Protein AF-0000000070376324 (afdb_homodimer)

Structure (mmCIF, N/CA/C/O backbone):
data_AF-0000000070376324-model_v1
#
loop_
_entity.id
_entity.type
_entity.pdbx_description
1 polymer 'Frag1/DRAM/Sfk1 family protein'
#
loop_
_atom_site.group_PDB
_atom_site.id
_atom_site.type_symbol
_atom_site.label_atom_id
_atom_site.label_alt_id
_atom_site.label_comp_id
_atom_site.label_asym_id
_atom_site.label_entity_id
_atom_site.label_seq_id
_atom_site.pdbx_PDB_ins_code
_atom_site.Cartn_x
_atom_site.Cartn_y
_atom_site.Cartn_z
_atom_site.occupancy
_atom_site.B_iso_or_equiv
_atom_site.auth_seq_id
_atom_site.auth_comp_id
_atom_site.auth_asym_id
_atom_site.auth_atom_id
_atom_site.pdbx_PDB_model_num
ATOM 1 N N . MET A 1 1 ? 7.973 27.562 15.852 1 68.62 1 MET A N 1
ATOM 2 C CA . MET A 1 1 ? 7.082 28 14.781 1 68.62 1 MET A CA 1
ATOM 3 C C . MET A 1 1 ? 6.895 26.906 13.742 1 68.62 1 MET A C 1
ATOM 5 O O . MET A 1 1 ? 7.852 26.203 13.383 1 68.62 1 MET A O 1
ATOM 9 N N . LYS A 1 2 ? 5.684 26.547 13.352 1 78.12 2 LYS A N 1
ATOM 10 C CA . LYS A 1 2 ? 5.371 25.484 12.406 1 78.12 2 LYS A CA 1
ATOM 11 C C . LYS A 1 2 ? 5.266 26.016 10.984 1 78.12 2 LYS A C 1
ATOM 13 O O . LYS A 1 2 ? 4.617 27.031 10.75 1 78.12 2 LYS A O 1
ATOM 18 N N . ARG A 1 3 ? 6.113 25.422 10.141 1 81.25 3 ARG A N 1
ATOM 19 C CA . ARG A 1 3 ? 6.059 25.75 8.719 1 81.25 3 ARG A CA 1
ATOM 20 C C . ARG A 1 3 ? 5.375 24.641 7.926 1 81.25 3 ARG A C 1
ATOM 22 O O . ARG A 1 3 ? 5.652 23.453 8.141 1 81.25 3 ARG A O 1
ATOM 29 N N . GLN A 1 4 ? 4.418 25.016 7.09 1 80.5 4 GLN A N 1
ATOM 30 C CA . GLN A 1 4 ? 3.711 24.078 6.23 1 80.5 4 GLN A CA 1
ATOM 31 C C . GLN A 1 4 ? 4.562 23.688 5.023 1 80.5 4 GLN A C 1
ATOM 33 O O . GLN A 1 4 ? 5.098 24.547 4.328 1 80.5 4 GLN A O 1
ATOM 38 N N . LEU A 1 5 ? 4.723 22.453 4.785 1 78.94 5 LEU A N 1
ATOM 39 C CA . LEU A 1 5 ? 5.547 21.938 3.699 1 78.94 5 LEU A CA 1
ATOM 40 C C . LEU A 1 5 ? 4.691 21.594 2.484 1 78.94 5 LEU A C 1
ATOM 42 O O . LEU A 1 5 ? 5.148 21.719 1.345 1 78.94 5 LEU A O 1
ATOM 46 N N . GLY A 1 6 ? 3.496 21.109 2.727 1 78.75 6 GLY A N 1
ATOM 47 C CA . GLY A 1 6 ? 2.605 20.688 1.653 1 78.75 6 GLY A CA 1
ATOM 48 C C . GLY A 1 6 ? 1.201 20.375 2.133 1 78.75 6 GLY A C 1
ATOM 49 O O . GLY A 1 6 ? 0.961 20.266 3.336 1 78.75 6 GLY A O 1
ATOM 50 N N . THR A 1 7 ? 0.333 20.438 1.173 1 83.5 7 THR A N 1
ATOM 51 C CA . THR A 1 7 ? -1.054 20.094 1.458 1 83.5 7 THR A CA 1
ATOM 52 C C . THR A 1 7 ? -1.537 18.984 0.525 1 83.5 7 THR A C 1
ATOM 54 O O . THR A 1 7 ? -1.051 18.859 -0.601 1 83.5 7 THR A O 1
ATOM 57 N N . PHE A 1 8 ? -2.303 18.156 1.108 1 86.69 8 PHE A N 1
ATOM 58 C CA . PHE A 1 8 ? -2.902 17.078 0.338 1 86.69 8 PHE A CA 1
ATOM 59 C C . PHE A 1 8 ? -4.395 16.953 0.637 1 86.69 8 PHE A C 1
ATOM 61 O O . PHE A 1 8 ? -4.793 16.828 1.797 1 86.69 8 PHE A O 1
ATOM 68 N N . PRO A 1 9 ? -5.199 17.047 -0.473 1 93.06 9 PRO A N 1
ATOM 69 C CA . PRO A 1 9 ? -6.633 16.875 -0.243 1 93.06 9 PRO A CA 1
ATOM 70 C C . PRO A 1 9 ? -7.02 15.43 0.033 1 93.06 9 PRO A C 1
ATOM 72 O O . PRO A 1 9 ? -6.801 14.555 -0.811 1 93.06 9 PRO A O 1
ATOM 75 N N . PHE A 1 10 ? -7.746 15.156 1.026 1 94.81 10 PHE A N 1
ATOM 76 C CA . PHE A 1 10 ? -7.98 13.789 1.472 1 94.81 10 PHE A CA 1
ATOM 77 C C . PHE A 1 10 ? -9.109 13.148 0.67 1 94.81 10 PHE A C 1
ATOM 79 O O . PHE A 1 10 ? -9.273 11.922 0.696 1 94.81 10 PHE A O 1
ATOM 86 N N . TRP A 1 11 ? -9.938 13.953 0.003 1 96.56 11 TRP A N 1
ATOM 87 C CA . TRP A 1 11 ? -11.023 13.375 -0.784 1 96.56 11 TRP A CA 1
ATOM 88 C C . TRP A 1 11 ? -10.469 12.516 -1.92 1 96.56 11 TRP A C 1
ATOM 90 O O . TRP A 1 11 ? -11.172 11.664 -2.461 1 96.56 11 TRP A O 1
ATOM 100 N N . VAL A 1 12 ? -9.258 12.672 -2.264 1 96.88 12 VAL A N 1
ATOM 101 C CA . VAL A 1 12 ? -8.633 11.961 -3.371 1 96.88 12 VAL A CA 1
ATOM 102 C C . VAL A 1 12 ? -8.438 10.492 -2.992 1 96.88 12 VAL A C 1
ATOM 104 O O . VAL A 1 12 ? -8.508 9.609 -3.85 1 96.88 12 VAL A O 1
ATOM 107 N N . LEU A 1 13 ? -8.227 10.195 -1.747 1 96.69 13 LEU A N 1
ATOM 108 C CA . LEU A 1 13 ? -7.867 8.852 -1.3 1 96.69 13 LEU A CA 1
ATOM 109 C C . LEU A 1 13 ? -9.016 7.875 -1.532 1 96.69 13 LEU A C 1
ATOM 111 O O . LEU A 1 13 ? -8.82 6.824 -2.148 1 96.69 13 LEU A O 1
ATOM 115 N N . PRO A 1 14 ? -10.258 8.219 -1.121 1 98.62 14 PRO A N 1
ATOM 116 C CA . PRO A 1 14 ? -11.344 7.285 -1.42 1 98.62 14 PRO A CA 1
ATOM 117 C C . PRO A 1 14 ? -11.586 7.121 -2.918 1 98.62 14 PRO A C 1
ATOM 119 O O . PRO A 1 14 ? -11.977 6.039 -3.369 1 98.62 14 PRO A O 1
ATOM 122 N N . VAL A 1 15 ? -11.359 8.125 -3.65 1 98.62 15 VAL A N 1
ATOM 123 C CA . VAL A 1 15 ? -11.531 8.039 -5.098 1 98.62 15 VAL A CA 1
ATOM 124 C C . VAL A 1 15 ? -10.5 7.09 -5.691 1 98.62 15 VAL A C 1
ATOM 126 O O . VAL A 1 15 ? -10.844 6.211 -6.484 1 98.62 15 VAL A O 1
ATOM 129 N N . ILE A 1 16 ? -9.281 7.25 -5.273 1 97.94 16 ILE A N 1
ATOM 130 C CA . ILE A 1 16 ? -8.234 6.375 -5.781 1 97.94 16 ILE A CA 1
ATOM 131 C C . ILE A 1 16 ? -8.492 4.941 -5.32 1 97.94 16 ILE A C 1
ATOM 133 O O . ILE A 1 16 ? -8.328 3.996 -6.094 1 97.94 16 ILE A O 1
ATOM 137 N N . ALA A 1 17 ? -8.867 4.801 -4.098 1 98.56 17 ALA A N 1
ATOM 138 C CA . ALA A 1 17 ? -9.172 3.471 -3.578 1 98.56 17 ALA A CA 1
ATOM 139 C C . ALA A 1 17 ? -10.25 2.785 -4.418 1 98.56 17 ALA A C 1
ATOM 141 O O . ALA A 1 17 ? -10.109 1.614 -4.781 1 98.56 17 ALA A O 1
ATOM 142 N N . MET A 1 18 ? -11.273 3.506 -4.711 1 98.81 18 MET A N 1
ATOM 143 C CA . MET A 1 18 ? -12.375 2.975 -5.508 1 98.81 18 MET A CA 1
ATOM 144 C C . MET A 1 18 ? -11.914 2.639 -6.922 1 98.81 18 MET A C 1
ATOM 146 O O . MET A 1 18 ? -12.172 1.542 -7.418 1 98.81 18 MET A O 1
ATOM 150 N N . LEU A 1 19 ? -11.188 3.496 -7.508 1 98.62 19 LEU A N 1
ATOM 151 C CA . LEU A 1 19 ? -10.805 3.336 -8.906 1 98.62 19 LEU A CA 1
ATOM 152 C C . LEU A 1 19 ? -9.789 2.209 -9.07 1 98.62 19 LEU A C 1
ATOM 154 O O . LEU A 1 19 ? -9.898 1.395 -9.984 1 98.62 19 LEU A O 1
ATOM 158 N N . VAL A 1 20 ? -8.812 2.186 -8.203 1 98.25 20 VAL A N 1
ATOM 159 C CA . VAL A 1 20 ? -7.781 1.164 -8.344 1 98.25 20 VAL A CA 1
ATOM 160 C C . VAL A 1 20 ? -8.375 -0.213 -8.055 1 98.25 20 VAL A C 1
ATOM 162 O O . VAL A 1 20 ? -8.031 -1.194 -8.719 1 98.25 20 VAL A O 1
ATOM 165 N N . SER A 1 21 ? -9.25 -0.31 -7.066 1 98.62 21 SER A N 1
ATOM 166 C CA . SER A 1 21 ? -9.891 -1.587 -6.766 1 98.62 21 SER A CA 1
ATOM 167 C C . SER A 1 21 ? -10.781 -2.043 -7.918 1 98.62 21 SER A C 1
ATOM 169 O O . SER A 1 21 ? -10.688 -3.189 -8.367 1 98.62 21 SER A O 1
ATOM 171 N N . ALA A 1 22 ? -11.594 -1.141 -8.422 1 98.75 22 ALA A N 1
ATOM 172 C CA . ALA A 1 22 ? -12.477 -1.476 -9.547 1 98.75 22 ALA A CA 1
ATOM 173 C C . ALA A 1 22 ? -11.664 -1.842 -10.781 1 98.75 22 ALA A C 1
ATOM 175 O O . ALA A 1 22 ? -11.977 -2.814 -11.477 1 98.75 22 ALA A O 1
ATOM 176 N N . PHE A 1 23 ? -10.695 -1.087 -11.055 1 98.69 23 PHE A N 1
ATOM 177 C CA . PHE A 1 23 ? -9.859 -1.352 -12.219 1 98.69 23 PHE A CA 1
ATOM 178 C C . PHE A 1 23 ? -9.195 -2.719 -12.109 1 98.69 23 PHE A C 1
ATOM 180 O O . PHE A 1 23 ? -9.203 -3.498 -13.062 1 98.69 23 PHE A O 1
ATOM 187 N N . GLY A 1 24 ? -8.547 -3.004 -10.93 1 98.44 24 GLY A N 1
ATOM 188 C CA . GLY A 1 24 ? -7.91 -4.297 -10.75 1 98.44 24 GLY A CA 1
ATOM 189 C C . GLY A 1 24 ? -8.852 -5.465 -10.969 1 98.44 24 GLY A C 1
ATOM 190 O O . GLY A 1 24 ? -8.5 -6.434 -11.648 1 98.44 24 GLY A O 1
ATOM 191 N N . ILE A 1 25 ? -10.031 -5.371 -10.492 1 98.69 25 ILE A N 1
ATOM 192 C CA . ILE A 1 25 ? -11.008 -6.453 -10.539 1 98.69 25 ILE A CA 1
ATOM 193 C C . ILE A 1 25 ? -11.547 -6.59 -11.961 1 98.69 25 ILE A C 1
ATOM 195 O O . ILE A 1 25 ? -11.547 -7.688 -12.531 1 98.69 25 ILE A O 1
ATOM 199 N N . LEU A 1 26 ? -11.922 -5.504 -12.555 1 98.69 26 LEU A N 1
ATOM 200 C CA . LEU A 1 26 ? -12.586 -5.547 -13.852 1 98.69 26 LEU A CA 1
ATOM 201 C C . LEU A 1 26 ? -11.578 -5.816 -14.969 1 98.69 26 LEU A C 1
ATOM 203 O O . LEU A 1 26 ? -11.898 -6.492 -15.945 1 98.69 26 LEU A O 1
ATOM 207 N N . ALA A 1 27 ? -10.406 -5.289 -14.867 1 98.75 27 ALA A N 1
ATOM 208 C CA . ALA A 1 27 ? -9.375 -5.574 -15.867 1 98.75 27 ALA A CA 1
ATOM 209 C C . ALA A 1 27 ? -8.984 -7.047 -15.844 1 98.75 27 ALA A C 1
ATOM 211 O O . ALA A 1 27 ? -8.844 -7.676 -16.891 1 98.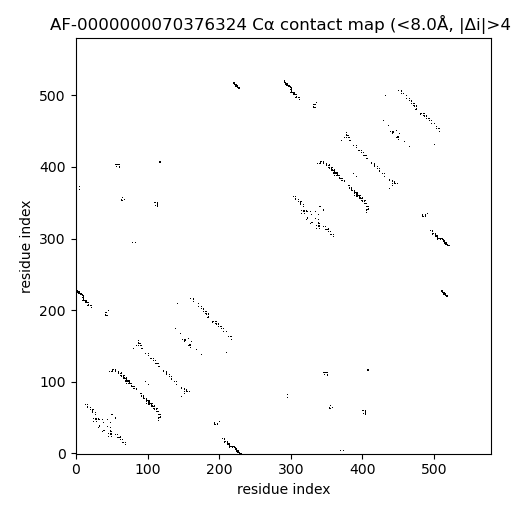75 27 ALA A O 1
ATOM 212 N N . SER A 1 28 ? -8.797 -7.598 -14.656 1 98.12 28 SER A N 1
ATOM 213 C CA . SER A 1 28 ? -8.484 -9.016 -14.531 1 98.12 28 SER A CA 1
ATOM 214 C C . SER A 1 28 ? -9.594 -9.883 -15.102 1 98.12 28 SER A C 1
ATOM 216 O O . SER A 1 28 ? -9.328 -10.852 -15.828 1 98.12 28 SER A O 1
ATOM 218 N N . TYR A 1 29 ? -10.797 -9.508 -14.812 1 98.5 29 TYR A N 1
ATOM 219 C CA . TYR A 1 29 ? -11.961 -10.211 -15.344 1 98.5 29 TYR A CA 1
ATOM 220 C C . TYR A 1 29 ? -11.953 -10.195 -16.875 1 98.5 29 TYR A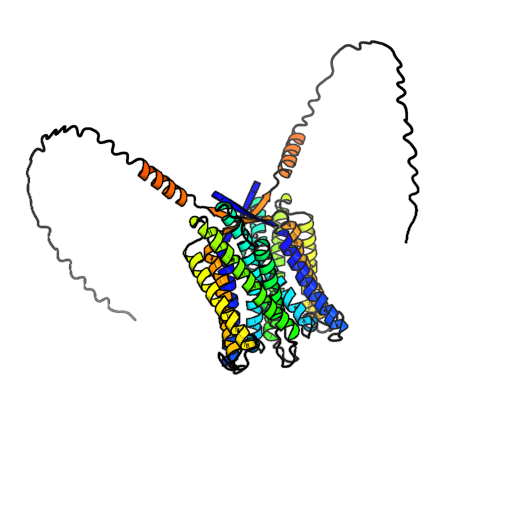 C 1
ATOM 222 O O . TYR A 1 29 ? -12.156 -11.227 -17.516 1 98.5 29 TYR A O 1
ATOM 230 N N . THR A 1 30 ? -11.727 -9.008 -17.422 1 98.75 30 THR A N 1
ATOM 231 C CA . THR A 1 30 ? -11.742 -8.836 -18.859 1 98.75 30 THR A CA 1
ATOM 232 C C . THR A 1 30 ? -10.664 -9.688 -19.531 1 98.75 30 THR A C 1
ATOM 234 O O . THR A 1 30 ? -10.922 -10.359 -20.531 1 98.75 30 THR A O 1
ATOM 237 N N . ILE A 1 31 ? -9.531 -9.711 -18.984 1 98.44 31 ILE A N 1
ATOM 238 C CA . ILE A 1 31 ? -8.43 -10.5 -19.516 1 98.44 31 ILE A CA 1
ATOM 239 C C . ILE A 1 31 ? -8.758 -11.992 -19.406 1 98.44 31 ILE A C 1
ATOM 241 O O . ILE A 1 31 ? -8.578 -12.742 -20.359 1 98.44 31 ILE A O 1
ATOM 245 N N . ALA A 1 32 ? -9.273 -12.414 -18.266 1 97.81 32 ALA A N 1
ATOM 246 C CA . ALA A 1 32 ? -9.594 -13.82 -18.031 1 97.81 32 ALA A CA 1
ATOM 247 C C . ALA A 1 32 ? -10.641 -14.32 -19.016 1 97.81 32 ALA A C 1
ATOM 249 O O . ALA A 1 32 ? -10.516 -15.422 -19.562 1 97.81 32 ALA A O 1
ATOM 250 N N . VAL A 1 33 ? -11.641 -13.562 -19.281 1 98.56 33 VAL A N 1
ATOM 251 C CA . VAL A 1 33 ? -12.703 -13.945 -20.203 1 98.56 33 VAL A CA 1
ATOM 252 C C . VAL A 1 33 ? -12.164 -13.977 -21.641 1 98.56 33 VAL A C 1
ATOM 254 O O . VAL A 1 33 ? -12.414 -14.93 -22.375 1 98.56 33 VAL A O 1
ATOM 257 N N . LYS A 1 34 ? -11.43 -12.969 -22 1 98.56 34 LYS A N 1
ATOM 258 C CA . LYS A 1 34 ? -10.891 -12.883 -23.359 1 98.56 34 LYS A CA 1
ATOM 259 C C . LYS A 1 34 ? -9.938 -14.039 -23.641 1 98.56 34 LYS A C 1
ATOM 261 O O . LYS A 1 34 ? -9.875 -14.531 -24.766 1 98.56 34 LYS A O 1
ATOM 266 N N . LEU A 1 35 ? -9.234 -14.477 -22.656 1 97.75 35 LEU A N 1
ATOM 267 C CA . LEU A 1 35 ? -8.266 -15.555 -22.844 1 97.75 35 LEU A CA 1
ATOM 268 C C . LEU A 1 35 ? -8.914 -16.922 -22.625 1 97.75 35 LEU A C 1
ATOM 270 O O . LEU A 1 35 ? -8.25 -17.953 -22.719 1 97.75 35 LEU A O 1
ATOM 274 N N . GLY A 1 36 ? -10.219 -16.922 -22.266 1 98.06 36 GLY A N 1
ATOM 275 C CA . GLY A 1 36 ? -10.969 -18.156 -22.094 1 98.06 36 GLY A CA 1
ATOM 276 C C . GLY A 1 36 ? -10.656 -18.875 -20.797 1 98.06 36 GLY A C 1
ATOM 277 O O . GLY A 1 36 ? -10.875 -20.094 -20.688 1 98.06 36 GLY A O 1
ATOM 278 N N . HIS A 1 37 ? -10.055 -18.156 -19.844 1 96.12 37 HIS A N 1
ATOM 279 C CA . HIS A 1 37 ? -9.719 -18.781 -18.562 1 96.12 37 HIS A CA 1
ATOM 280 C C . HIS A 1 37 ? -10.969 -19.062 -17.734 1 96.12 37 HIS A C 1
ATOM 282 O O . HIS A 1 37 ? -10.984 -19.969 -16.922 1 96.12 37 HIS A O 1
ATOM 288 N N . VAL A 1 38 ? -11.984 -18.234 -17.938 1 96.94 38 VAL A N 1
ATOM 289 C CA . VAL A 1 38 ? -13.227 -18.406 -17.172 1 96.94 38 VAL A CA 1
ATOM 290 C C . VAL A 1 38 ? -14.422 -18.109 -18.078 1 96.94 38 VAL A C 1
ATOM 292 O O . VAL A 1 38 ? -14.273 -17.453 -19.125 1 96.94 38 VAL A O 1
ATOM 295 N N . ASN A 1 39 ? -15.578 -18.656 -17.609 1 97.56 39 ASN A N 1
ATOM 296 C CA . ASN A 1 39 ? -16.828 -18.266 -18.234 1 97.56 39 ASN A CA 1
ATOM 297 C C . ASN A 1 39 ? -17.281 -16.875 -17.781 1 97.56 39 ASN A C 1
ATOM 299 O O . ASN A 1 39 ? -17.016 -16.484 -16.641 1 97.56 39 ASN A O 1
ATOM 303 N N . PRO A 1 40 ? -17.922 -16.156 -18.625 1 97.81 40 PRO A N 1
ATOM 304 C CA . PRO A 1 40 ? -18.312 -14.789 -18.281 1 97.81 40 PRO A CA 1
ATOM 305 C C . PRO A 1 40 ? -19.344 -14.75 -17.141 1 97.81 40 PRO A C 1
ATOM 307 O O . PRO A 1 40 ? -19.953 -15.766 -16.828 1 97.81 40 PRO A O 1
ATOM 310 N N . PHE A 1 41 ? -19.484 -13.547 -16.531 1 96.38 41 PHE A N 1
ATOM 311 C CA . PHE A 1 41 ? -20.5 -13.266 -15.531 1 96.38 41 PHE A CA 1
ATOM 312 C C . PHE A 1 41 ? -21.859 -13.789 -15.969 1 96.38 41 PHE A C 1
ATOM 314 O O . PHE A 1 41 ? -22.25 -13.625 -17.125 1 96.38 41 PHE A O 1
ATOM 321 N N . PRO A 1 42 ? -22.484 -14.547 -15 1 96.62 42 PRO A N 1
ATOM 322 C CA . PRO A 1 42 ? -22.281 -14.766 -13.562 1 96.62 42 PRO A CA 1
ATOM 323 C C . PRO A 1 42 ? -21.719 -16.141 -13.25 1 96.62 42 PRO A C 1
ATOM 325 O O . PRO A 1 42 ? -21.844 -16.625 -12.133 1 96.62 42 PRO A O 1
ATOM 328 N N . ASN A 1 43 ? -21.016 -16.703 -14.211 1 97.19 43 ASN A N 1
ATOM 329 C CA . ASN A 1 43 ? -20.594 -18.078 -14.078 1 97.19 43 ASN A CA 1
ATOM 330 C C . ASN A 1 43 ? -19.188 -18.172 -13.492 1 97.19 43 ASN A C 1
ATOM 332 O O . ASN A 1 43 ? -18.562 -19.25 -13.5 1 97.19 43 ASN A O 1
ATOM 336 N N . THR A 1 44 ? -18.625 -17.109 -13.086 1 97 44 THR A N 1
ATOM 337 C CA . THR A 1 44 ? -17.328 -17.094 -12.422 1 97 44 THR A CA 1
ATOM 338 C C . THR A 1 44 ? -17.344 -16.109 -11.242 1 97 44 THR A C 1
ATOM 340 O O . THR A 1 44 ? -17.984 -15.062 -11.305 1 97 44 THR A O 1
ATOM 343 N N . ASP A 1 45 ? -16.656 -16.516 -10.195 1 96 45 ASP A N 1
ATOM 344 C CA . ASP A 1 45 ? -16.453 -15.57 -9.094 1 96 45 ASP A CA 1
ATOM 345 C C . ASP A 1 45 ? -15.211 -14.711 -9.328 1 96 45 ASP A C 1
ATOM 347 O O . ASP A 1 45 ? -14.492 -14.898 -10.312 1 96 45 ASP A O 1
ATOM 351 N N . ILE A 1 46 ? -14.977 -13.797 -8.477 1 97.31 46 ILE A N 1
ATOM 352 C CA . ILE A 1 46 ? -13.922 -12.797 -8.633 1 97.31 46 ILE A CA 1
ATOM 353 C C . ILE A 1 46 ? -12.555 -13.477 -8.539 1 97.31 46 ILE A C 1
ATOM 355 O O . ILE A 1 46 ? -11.648 -13.164 -9.32 1 97.31 46 ILE A O 1
ATOM 359 N N . THR A 1 47 ? -12.422 -14.422 -7.641 1 95.56 47 THR A N 1
ATOM 360 C CA . THR A 1 47 ? -11.125 -15.055 -7.406 1 95.56 47 THR A CA 1
ATOM 361 C C . THR A 1 47 ? -10.688 -15.859 -8.625 1 95.56 47 THR A C 1
ATOM 363 O O . THR A 1 47 ? -9.555 -15.734 -9.086 1 95.56 47 THR A O 1
ATOM 366 N N . HIS A 1 48 ? -11.578 -16.688 -9.195 1 95.38 48 HIS A N 1
ATOM 367 C CA . HIS A 1 48 ? -11.219 -17.5 -10.352 1 95.38 48 HIS A CA 1
ATOM 368 C C . HIS A 1 48 ? -10.906 -16.625 -11.562 1 95.38 48 HIS A C 1
ATOM 370 O O . HIS A 1 48 ? -10.086 -17 -12.398 1 95.38 48 HIS A O 1
ATOM 376 N N . ALA A 1 49 ? -11.461 -15.422 -11.578 1 96.75 49 ALA A N 1
ATOM 377 C CA . ALA A 1 49 ? -11.188 -14.5 -12.672 1 96.75 49 ALA A CA 1
ATOM 378 C C . ALA A 1 49 ? -9.836 -13.812 -12.484 1 96.75 49 ALA A C 1
ATOM 380 O O . ALA A 1 49 ? -9.422 -13 -13.32 1 96.75 49 ALA A O 1
ATOM 381 N N . ALA A 1 50 ? -9.117 -14.164 -11.375 1 95.81 50 ALA A N 1
ATOM 382 C CA . ALA A 1 50 ? -7.875 -13.453 -11.07 1 95.81 50 ALA A CA 1
ATOM 383 C C . ALA A 1 50 ? -6.73 -14.43 -10.828 1 95.81 50 ALA A C 1
ATOM 385 O O . ALA A 1 50 ? -5.617 -14.016 -10.484 1 95.81 50 ALA A O 1
ATOM 386 N N . ILE A 1 51 ? -6.855 -15.695 -11 1 93.44 51 ILE A N 1
ATOM 387 C CA . ILE A 1 51 ? -5.895 -16.641 -10.445 1 93.44 51 ILE A CA 1
ATOM 388 C C . ILE A 1 51 ? -4.859 -17 -11.508 1 93.44 51 ILE A C 1
ATOM 390 O O . ILE A 1 51 ? -3.752 -17.438 -11.18 1 93.44 51 ILE A O 1
ATOM 394 N N . LYS A 1 52 ? -5.145 -16.781 -12.781 1 92.62 52 LYS A N 1
ATOM 395 C CA . LYS A 1 52 ? -4.227 -17.234 -13.828 1 92.62 52 LYS A CA 1
ATOM 396 C C . LYS A 1 52 ? -3.391 -16.062 -14.352 1 92.62 52 LYS A C 1
ATOM 398 O O . LYS A 1 52 ? -3.723 -14.906 -14.125 1 92.62 52 LYS A O 1
ATOM 403 N N . TYR A 1 53 ? -2.291 -16.469 -15.023 1 91.5 53 TYR A N 1
ATOM 404 C CA . TYR A 1 53 ? -1.492 -15.5 -15.766 1 91.5 53 TYR A CA 1
ATOM 405 C C . TYR A 1 53 ? -2.195 -15.078 -17.047 1 91.5 53 TYR A C 1
ATOM 407 O O . TYR A 1 53 ? -2.77 -15.914 -17.75 1 91.5 53 TYR A O 1
ATOM 415 N N . PRO A 1 54 ? -2.215 -13.742 -17.344 1 93.38 54 PRO A N 1
ATOM 416 C CA . PRO A 1 54 ? -1.483 -12.641 -16.734 1 93.38 54 PRO A CA 1
ATOM 417 C C . PRO A 1 54 ? -2.355 -11.812 -15.781 1 93.38 54 PRO A C 1
ATOM 419 O O . PRO A 1 54 ? -1.867 -10.875 -15.148 1 93.38 54 PRO A O 1
ATOM 422 N N . GLU A 1 55 ? -3.619 -12.227 -15.656 1 95.88 55 GLU A N 1
ATOM 423 C CA . GLU A 1 55 ? -4.562 -11.367 -14.945 1 95.88 55 GLU A CA 1
ATOM 424 C C . GLU A 1 55 ? -4.215 -11.273 -13.461 1 95.88 55 GLU A C 1
ATOM 426 O O . GLU A 1 55 ? -4.508 -10.266 -12.812 1 95.88 55 GLU A O 1
ATOM 431 N N . TYR A 1 56 ? -3.523 -12.258 -12.898 1 94.81 56 TYR A N 1
ATOM 432 C CA . TYR A 1 56 ? -3.26 -12.188 -11.461 1 94.81 56 TYR A CA 1
ATOM 433 C C . TYR A 1 56 ? -2.289 -11.062 -11.141 1 94.81 56 TYR A C 1
ATOM 435 O O . TYR A 1 56 ? -2.27 -10.555 -10.016 1 94.81 56 TYR A O 1
ATOM 443 N N . ILE A 1 57 ? -1.43 -10.672 -12.07 1 95.44 57 ILE A N 1
ATOM 444 C CA . ILE A 1 57 ? -0.49 -9.578 -11.836 1 95.44 57 ILE A CA 1
ATOM 445 C C . ILE A 1 57 ? -1.257 -8.273 -11.625 1 95.44 57 ILE A C 1
ATOM 447 O O . ILE A 1 57 ? -0.98 -7.535 -10.68 1 95.44 57 ILE A O 1
ATOM 451 N N . ILE A 1 58 ? -2.186 -8.078 -12.508 1 96.44 58 ILE A N 1
ATOM 452 C CA . ILE A 1 58 ? -3 -6.871 -12.445 1 96.44 58 ILE A CA 1
ATOM 453 C C . ILE A 1 58 ? -3.852 -6.891 -11.172 1 96.44 58 ILE A C 1
ATOM 455 O O . ILE A 1 58 ? -3.908 -5.902 -10.445 1 96.44 58 ILE A O 1
ATOM 459 N N . PHE A 1 59 ? -4.465 -7.973 -10.961 1 97.75 59 PHE A N 1
ATOM 460 C CA . PHE A 1 59 ? -5.332 -8.109 -9.797 1 97.75 59 PHE A CA 1
ATOM 461 C C . PHE A 1 59 ? -4.562 -7.84 -8.508 1 97.75 59 PHE A C 1
ATOM 463 O O . PHE A 1 59 ? -4.969 -7.004 -7.699 1 97.75 59 PHE A O 1
ATOM 470 N N . ARG A 1 60 ? -3.426 -8.414 -8.289 1 96.88 60 ARG A N 1
ATOM 471 C CA . ARG A 1 60 ? -2.629 -8.281 -7.07 1 96.88 60 ARG A CA 1
ATOM 472 C C . ARG A 1 60 ? -2.098 -6.859 -6.918 1 96.88 60 ARG A C 1
ATOM 474 O O . ARG A 1 60 ? -2.205 -6.266 -5.844 1 96.88 60 ARG A O 1
ATOM 481 N N . ALA A 1 61 ? -1.567 -6.348 -7.98 1 96.38 61 ALA A N 1
ATOM 482 C CA . ALA A 1 61 ? -0.962 -5.02 -7.926 1 96.38 61 ALA A CA 1
ATOM 483 C C . ALA A 1 61 ? -1.989 -3.965 -7.527 1 96.38 61 ALA A C 1
ATOM 485 O O . ALA A 1 61 ? -1.736 -3.152 -6.633 1 96.38 61 ALA A O 1
ATOM 486 N N . PHE A 1 62 ? -3.119 -4.031 -8.07 1 97.75 62 PHE A N 1
ATOM 487 C CA . PHE A 1 62 ? -4.098 -2.969 -7.879 1 97.75 62 PHE A CA 1
ATOM 488 C C . PHE A 1 62 ? -4.898 -3.195 -6.602 1 97.75 62 PHE A C 1
ATOM 490 O O . PHE A 1 62 ? -5.18 -2.25 -5.863 1 97.75 62 PHE A O 1
ATOM 497 N N . LEU A 1 63 ? -5.234 -4.43 -6.312 1 98.19 63 LEU A N 1
ATOM 498 C CA . LEU A 1 63 ? -6.062 -4.672 -5.137 1 98.19 63 LEU A CA 1
ATOM 499 C C . LEU A 1 63 ? -5.25 -4.492 -3.857 1 98.19 63 LEU A C 1
ATOM 501 O O . LEU A 1 63 ? -5.793 -4.098 -2.822 1 98.19 63 LEU A O 1
ATOM 505 N N . MET A 1 64 ? -3.979 -4.746 -3.914 1 96.94 64 MET A N 1
ATOM 506 C CA . MET A 1 64 ? -3.145 -4.504 -2.74 1 96.94 64 MET A CA 1
ATOM 507 C C . MET A 1 64 ? -3.062 -3.012 -2.432 1 96.94 64 MET A C 1
ATOM 509 O O . MET A 1 64 ? -3.176 -2.607 -1.272 1 96.94 64 MET A O 1
ATOM 513 N N . VAL A 1 65 ? -2.896 -2.262 -3.469 1 95.94 65 VAL A N 1
ATOM 514 C CA . VAL A 1 65 ? -2.926 -0.814 -3.293 1 95.94 65 VAL A CA 1
ATOM 515 C C . VAL A 1 65 ? -4.285 -0.388 -2.748 1 95.94 65 VAL A C 1
ATOM 517 O O . VAL A 1 65 ? -4.363 0.412 -1.812 1 95.94 65 VAL A O 1
ATOM 520 N N . GLY A 1 66 ? -5.297 -0.936 -3.299 1 97.94 66 GLY A N 1
ATOM 521 C CA . GLY A 1 66 ? -6.637 -0.646 -2.809 1 97.94 66 GLY A CA 1
ATOM 522 C C . GLY A 1 66 ? -6.824 -0.992 -1.345 1 97.94 66 GLY A C 1
ATOM 523 O O . GLY A 1 66 ? -7.43 -0.226 -0.592 1 97.94 66 GLY A O 1
ATOM 524 N N . ALA A 1 67 ? -6.305 -2.121 -0.946 1 98.06 67 ALA A N 1
ATOM 525 C CA . ALA A 1 67 ? -6.426 -2.584 0.434 1 98.06 67 ALA A CA 1
ATOM 526 C C . ALA A 1 67 ? -5.785 -1.595 1.402 1 98.06 67 ALA A C 1
ATOM 528 O O . ALA A 1 67 ? -6.375 -1.253 2.432 1 98.06 67 ALA A O 1
ATOM 529 N N . ILE A 1 68 ? -4.691 -1.112 1.071 1 96.06 68 ILE A N 1
ATOM 530 C CA . ILE A 1 68 ? -3.973 -0.175 1.926 1 96.06 68 ILE A CA 1
ATOM 531 C C . ILE A 1 68 ? -4.715 1.158 1.971 1 96.06 68 ILE A C 1
ATOM 533 O O . ILE A 1 68 ? -4.855 1.762 3.037 1 96.06 68 ILE A O 1
ATOM 537 N N . LEU A 1 69 ? -5.156 1.565 0.842 1 96.88 69 LEU A N 1
ATOM 538 C CA . LEU A 1 69 ? -5.883 2.83 0.781 1 96.88 69 LEU A CA 1
ATOM 539 C C . LEU A 1 69 ? -7.184 2.748 1.574 1 96.88 69 LEU A C 1
ATOM 541 O O . LEU A 1 69 ? -7.578 3.717 2.227 1 96.88 69 LEU A O 1
ATOM 545 N N . ILE A 1 70 ? -7.828 1.622 1.518 1 98.38 70 ILE A N 1
ATOM 546 C CA . ILE A 1 70 ? -9.047 1.442 2.303 1 98.38 70 ILE A CA 1
ATOM 547 C C . ILE A 1 70 ? -8.727 1.61 3.789 1 98.38 70 ILE A C 1
ATOM 549 O O . ILE A 1 70 ? -9.453 2.297 4.512 1 98.38 70 ILE A O 1
ATOM 553 N N . ALA A 1 71 ? -7.688 1.033 4.242 1 97.19 71 ALA A N 1
ATOM 554 C CA . ALA A 1 71 ? -7.277 1.158 5.637 1 97.19 71 ALA A CA 1
ATOM 555 C C . ALA A 1 71 ? -7.035 2.619 6.008 1 97.19 71 ALA A C 1
ATOM 557 O O . ALA A 1 71 ? -7.52 3.092 7.039 1 97.19 71 ALA A O 1
ATOM 558 N N . ILE A 1 72 ? -6.367 3.344 5.148 1 93.94 72 ILE A N 1
ATOM 559 C CA . ILE A 1 72 ? -6.043 4.742 5.406 1 93.94 72 ILE A CA 1
ATOM 560 C C . ILE A 1 72 ? -7.324 5.578 5.402 1 93.94 72 ILE A C 1
ATOM 562 O O . ILE A 1 72 ? -7.527 6.414 6.285 1 93.94 72 ILE A O 1
ATOM 566 N N . VAL A 1 73 ? -8.141 5.328 4.445 1 97.44 73 VAL A N 1
ATOM 567 C CA . VAL A 1 73 ? -9.391 6.074 4.324 1 97.44 73 VAL A CA 1
ATOM 568 C C . VAL A 1 73 ? -10.227 5.887 5.586 1 97.44 73 VAL A C 1
ATOM 570 O O . VAL A 1 73 ? -10.758 6.855 6.137 1 97.44 73 VAL A O 1
ATOM 573 N N . MET A 1 74 ? -10.266 4.711 6.082 1 98 74 MET A N 1
ATOM 574 C CA . MET A 1 74 ? -11.117 4.445 7.234 1 98 74 MET A CA 1
ATOM 575 C C . MET A 1 74 ? -10.547 5.086 8.492 1 98 74 MET A C 1
ATOM 577 O O . MET A 1 74 ? -11.297 5.52 9.375 1 98 74 MET A O 1
ATOM 581 N N . LEU A 1 75 ? -9.305 5.203 8.602 1 94.25 75 LEU A N 1
ATOM 582 C CA . LEU A 1 75 ? -8.695 5.93 9.711 1 94.25 75 LEU A CA 1
ATOM 583 C C . LEU A 1 75 ? -9.086 7.402 9.672 1 94.25 75 LEU A C 1
ATOM 585 O O . LEU A 1 75 ? -9.508 7.965 10.688 1 94.25 75 LEU A O 1
ATOM 589 N N . ILE A 1 76 ? -9 7.922 8.516 1 94.25 76 ILE A N 1
ATOM 590 C CA . ILE A 1 76 ? -9.297 9.344 8.352 1 94.25 76 ILE A CA 1
ATOM 591 C C . ILE A 1 76 ? -10.789 9.578 8.594 1 94.25 76 ILE A C 1
ATOM 593 O O . ILE A 1 76 ? -11.172 10.562 9.227 1 94.25 76 ILE A O 1
ATOM 597 N N . VAL A 1 77 ? -11.555 8.695 8.102 1 97.25 77 VAL A N 1
ATOM 598 C CA . VAL A 1 77 ? -13 8.812 8.258 1 97.25 77 VAL A CA 1
ATOM 599 C C . VAL A 1 77 ? -13.375 8.734 9.734 1 97.25 77 VAL A C 1
ATOM 601 O O . VAL A 1 77 ? -14.281 9.438 10.195 1 97.25 77 VAL A O 1
ATOM 604 N N . SER A 1 78 ? -12.734 7.879 10.5 1 96.25 78 SER A N 1
ATOM 605 C CA . SER A 1 78 ? -13 7.801 11.93 1 96.25 78 SER A CA 1
ATOM 606 C C . SER A 1 78 ? -12.719 9.133 12.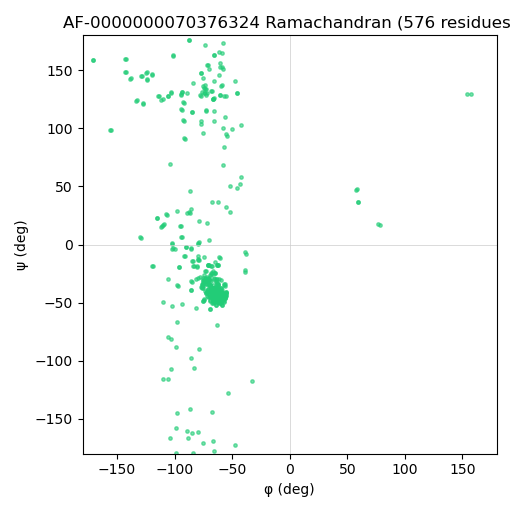617 1 96.25 78 SER A C 1
ATOM 608 O O . SER A 1 78 ? -13.461 9.539 13.516 1 96.25 78 SER A O 1
ATOM 610 N N . TRP A 1 79 ? -11.703 9.805 12.188 1 93.5 79 TRP A N 1
ATOM 611 C CA . TRP A 1 79 ? -11.406 11.125 12.727 1 93.5 79 TRP A CA 1
ATOM 612 C C . TRP A 1 79 ? -12.453 12.141 12.289 1 93.5 79 TRP A C 1
ATOM 614 O O . TRP A 1 79 ? -12.836 13.023 13.062 1 93.5 79 TRP A O 1
ATOM 624 N N . TRP A 1 80 ? -12.828 12.016 11.094 1 95.19 80 TRP A N 1
ATOM 625 C CA . TRP A 1 80 ? -13.844 12.906 10.555 1 95.19 80 TRP A CA 1
ATOM 626 C C . TRP A 1 80 ? -15.156 12.766 11.328 1 95.19 80 TRP A C 1
ATOM 628 O O . TRP A 1 80 ? -15.789 13.766 11.672 1 95.19 80 TRP A O 1
ATOM 638 N N . PHE A 1 81 ? -15.523 11.555 11.656 1 96.56 81 PHE A N 1
ATOM 639 C CA . PHE A 1 81 ? -16.734 11.305 12.43 1 96.56 81 PHE A CA 1
ATOM 640 C C . PHE A 1 81 ? -16.625 11.914 13.828 1 96.56 81 PHE A C 1
ATOM 642 O O . PHE A 1 81 ? -17.594 12.453 14.352 1 96.56 81 PHE A O 1
ATOM 649 N N . GLN A 1 82 ? -15.539 11.75 14.383 1 94.44 82 GLN A N 1
ATOM 650 C CA . GLN A 1 82 ? -15.328 12.328 15.703 1 94.44 82 GLN A CA 1
ATOM 651 C C . GLN A 1 82 ? -15.586 13.836 15.695 1 94.44 82 GLN A C 1
ATOM 653 O O . GLN A 1 82 ? -16.266 14.359 16.578 1 94.44 82 GLN A O 1
ATOM 658 N N . LEU A 1 83 ? -15.133 14.453 14.758 1 93.31 83 LEU A N 1
ATOM 659 C CA . LEU A 1 83 ? -15.289 15.898 14.633 1 93.31 83 LEU A CA 1
ATOM 660 C C . LEU A 1 83 ? -16.75 16.266 14.406 1 93.31 83 LEU A C 1
ATOM 662 O O . LEU A 1 83 ? -17.281 17.156 15.078 1 93.31 83 LEU A O 1
ATOM 666 N N . GLN A 1 84 ? -17.375 15.617 13.445 1 94.88 84 GLN A N 1
ATOM 667 C CA . GLN A 1 84 ? -18.766 15.93 13.133 1 94.88 84 GLN A CA 1
ATOM 668 C C . GLN A 1 84 ? -19.672 15.648 14.328 1 94.88 84 GLN A C 1
ATOM 670 O O . GLN A 1 84 ? -20.625 16.391 14.586 1 94.88 84 GLN A O 1
ATOM 675 N N . ALA A 1 85 ? -19.375 14.609 14.984 1 96 85 ALA A N 1
ATOM 676 C CA . ALA A 1 85 ? -20.172 14.266 16.172 1 96 85 ALA A CA 1
ATOM 677 C C . ALA A 1 85 ? -20.016 15.32 17.266 1 96 85 ALA A C 1
ATOM 679 O O . ALA A 1 85 ? -20.984 15.688 17.922 1 96 85 ALA A O 1
ATOM 680 N N . GLU A 1 86 ? -18.828 15.773 17.453 1 94.25 86 GLU A N 1
ATOM 681 C CA . GLU A 1 86 ? -18.562 16.828 18.438 1 94.25 86 GLU A CA 1
ATOM 682 C C . GLU A 1 86 ? -19.312 18.109 18.062 1 94.25 86 GLU A C 1
ATOM 684 O O . GLU A 1 86 ? -19.938 18.734 18.922 1 94.25 86 GLU A O 1
ATOM 689 N N . LYS A 1 87 ? -19.312 18.438 16.891 1 92.31 87 LYS A N 1
ATOM 690 C CA . LYS A 1 87 ? -19.984 19.641 16.406 1 92.31 87 LYS A CA 1
ATOM 691 C C . LYS A 1 87 ? -21.5 19.516 16.578 1 92.31 87 LYS A C 1
ATOM 693 O O . LYS A 1 87 ? -22.172 20.484 16.922 1 92.31 87 LYS A O 1
ATOM 698 N N . ALA A 1 88 ? -21.969 18.375 16.344 1 95.44 88 ALA A N 1
ATOM 699 C CA . ALA A 1 88 ? -23.406 18.125 16.422 1 95.44 88 ALA A CA 1
ATOM 700 C C . ALA A 1 88 ? -23.828 17.797 17.844 1 95.44 88 ALA A C 1
ATOM 702 O O . ALA A 1 88 ? -25.016 17.578 18.109 1 95.44 88 ALA A O 1
ATOM 703 N N . ASN A 1 89 ? -22.875 17.734 18.719 1 95.62 89 ASN A N 1
ATOM 704 C CA . ASN A 1 89 ? -23.125 17.391 20.109 1 95.62 89 ASN A CA 1
ATOM 705 C C . ASN A 1 89 ? -23.797 16.031 20.25 1 95.62 89 ASN A C 1
ATOM 707 O O . ASN A 1 89 ? -24.828 15.906 20.922 1 95.62 89 ASN A O 1
ATOM 711 N N . VAL A 1 90 ? -23.25 15.062 19.531 1 96.38 90 VAL A N 1
ATOM 712 C CA . VAL A 1 90 ? -23.734 13.688 19.578 1 96.38 90 VAL A CA 1
ATOM 713 C C . VAL A 1 90 ? -22.578 12.75 19.953 1 96.38 90 VAL A C 1
ATOM 715 O O . VAL A 1 90 ? -21.422 13.023 19.641 1 96.38 90 VAL A O 1
ATOM 718 N N . THR A 1 91 ? -22.922 11.688 20.641 1 95.5 91 THR A N 1
ATOM 719 C CA . THR A 1 91 ? -21.938 10.641 20.906 1 95.5 91 THR A CA 1
ATOM 720 C C . THR A 1 91 ? -21.875 9.656 19.734 1 95.5 91 THR A C 1
ATOM 722 O O . THR A 1 91 ? -22.844 8.953 19.453 1 95.5 91 THR A O 1
ATOM 725 N N . PRO A 1 92 ? -20.797 9.602 19.062 1 94.31 92 PRO A N 1
ATOM 726 C CA . PRO A 1 92 ? -20.703 8.688 17.906 1 94.31 92 PRO A CA 1
ATOM 727 C C . PRO A 1 92 ? -20.625 7.223 18.328 1 94.31 92 PRO A C 1
ATOM 729 O O . PRO A 1 92 ? -20.234 6.914 19.453 1 94.31 92 PRO A O 1
ATOM 732 N N . SER A 1 93 ? -21.016 6.422 17.516 1 93.12 93 SER A N 1
ATOM 733 C CA . SER A 1 93 ? -20.969 4.98 17.734 1 93.12 93 SER A CA 1
ATOM 734 C C . SER A 1 93 ? -19.703 4.367 17.141 1 93.12 93 SER A C 1
ATOM 736 O O . SER A 1 93 ? -19.375 4.625 15.977 1 93.12 93 SER A O 1
ATOM 738 N N . GLY A 1 94 ? -19 3.598 17.906 1 95.75 94 GLY A N 1
ATOM 739 C CA . GLY A 1 94 ? -17.984 2.682 17.422 1 95.75 94 GLY A CA 1
ATOM 740 C C . GLY A 1 94 ? -16.875 3.377 16.656 1 95.75 94 GLY A C 1
ATOM 741 O O . GLY A 1 94 ? -16.422 2.883 15.617 1 95.75 94 GLY A O 1
ATOM 742 N N . LEU A 1 95 ? -16.453 4.52 17 1 92.75 95 LEU A N 1
ATOM 743 C CA . LEU A 1 95 ? -15.406 5.25 16.297 1 92.75 95 LEU A CA 1
ATOM 744 C C . LEU A 1 95 ? -14.133 4.418 16.188 1 92.75 95 LEU A C 1
ATOM 746 O O . LEU A 1 95 ? -13.523 4.324 15.125 1 92.75 95 LEU A O 1
ATOM 750 N N . ASN A 1 96 ? -13.797 3.799 17.297 1 94.06 96 ASN A N 1
ATOM 751 C CA . ASN A 1 96 ? -12.609 2.941 17.297 1 94.06 96 ASN A CA 1
ATOM 752 C C . ASN A 1 96 ? -12.766 1.763 16.344 1 94.06 96 ASN A C 1
ATOM 754 O O . ASN A 1 96 ? -11.797 1.354 15.703 1 94.06 96 ASN A O 1
ATOM 758 N N . PHE A 1 97 ? -13.922 1.321 16.25 1 97.88 97 PHE A N 1
ATOM 759 C CA . PHE A 1 97 ? -14.18 0.195 15.367 1 97.88 97 PHE A CA 1
ATOM 760 C C . PHE A 1 97 ? -14.109 0.63 13.906 1 97.88 97 PHE A C 1
ATOM 762 O O . PHE A 1 97 ? -13.664 -0.131 13.047 1 97.88 97 PHE A O 1
ATOM 769 N N . ILE A 1 98 ? -14.508 1.802 13.617 1 98.06 98 ILE A N 1
ATOM 770 C CA . ILE A 1 98 ? -14.43 2.293 12.242 1 98.06 98 ILE A CA 1
ATOM 771 C C . ILE A 1 98 ? -12.969 2.328 11.797 1 98.06 98 ILE A C 1
ATOM 773 O O . ILE A 1 98 ? -12.625 1.805 10.734 1 98.06 98 ILE A O 1
ATOM 777 N N . GLY A 1 99 ? -12.148 2.895 12.594 1 97.31 99 GLY A N 1
ATOM 778 C CA . GLY A 1 99 ? -10.734 2.977 12.258 1 97.31 99 GLY A CA 1
ATOM 779 C C . GLY A 1 99 ? -10.031 1.633 12.297 1 97.31 99 GLY A C 1
ATOM 780 O O . GLY A 1 99 ? -9.484 1.182 11.289 1 97.31 99 GLY A O 1
ATOM 781 N N . LYS A 1 100 ? -10.109 0.938 13.414 1 97.88 100 LYS A N 1
ATOM 782 C CA . LYS A 1 100 ? -9.414 -0.332 13.594 1 97.88 100 LYS A CA 1
ATOM 783 C C . LYS A 1 100 ? -10.016 -1.421 12.711 1 97.88 100 LYS A C 1
ATOM 785 O O . LYS A 1 100 ? -9.297 -2.285 12.203 1 97.88 100 LYS A O 1
ATOM 790 N N . GLY A 1 101 ? -11.305 -1.423 12.602 1 98.56 101 GLY A N 1
ATOM 791 C CA . GLY A 1 101 ? -11.961 -2.361 11.703 1 98.56 101 GLY A CA 1
ATOM 792 C C . GLY A 1 101 ? -11.57 -2.158 10.242 1 98.56 101 GLY A C 1
ATOM 793 O O . GLY A 1 101 ? -11.359 -3.127 9.516 1 98.56 101 GLY A O 1
ATOM 794 N N . GLY A 1 102 ? -11.484 -0.87 9.859 1 98.5 102 GLY A N 1
ATOM 795 C CA . GLY A 1 102 ? -11.008 -0.566 8.516 1 98.5 102 GLY A CA 1
ATOM 796 C C . GLY A 1 102 ? -9.594 -1.045 8.258 1 98.5 102 GLY A C 1
ATOM 797 O O . GLY A 1 102 ? -9.32 -1.636 7.211 1 98.5 102 GLY A O 1
ATOM 798 N N . VAL A 1 103 ? -8.734 -0.828 9.203 1 97.06 103 VAL A N 1
ATOM 799 C CA . VAL A 1 103 ? -7.355 -1.287 9.094 1 97.06 103 VAL A CA 1
ATOM 800 C C . VAL A 1 103 ? -7.32 -2.812 9.023 1 97.06 103 VAL A C 1
ATOM 802 O O . VAL A 1 103 ? -6.617 -3.391 8.195 1 97.06 103 VAL A O 1
ATOM 805 N N . SER A 1 104 ? -8.109 -3.418 9.859 1 98.44 104 SER A N 1
ATOM 806 C CA . SER A 1 104 ? -8.195 -4.875 9.852 1 98.44 104 SER A CA 1
ATOM 807 C C . SER A 1 104 ? -8.719 -5.391 8.516 1 98.44 104 SER A C 1
ATOM 809 O O . SER A 1 104 ? -8.203 -6.383 7.988 1 98.44 104 SER A O 1
ATOM 811 N N . ALA A 1 105 ? -9.703 -4.742 7.996 1 98.75 105 ALA A N 1
ATOM 812 C CA . ALA A 1 105 ? -10.227 -5.125 6.691 1 98.75 105 ALA A CA 1
ATOM 813 C C . ALA A 1 105 ? -9.156 -5.016 5.613 1 98.75 105 ALA A C 1
ATOM 815 O O . ALA A 1 105 ? -9.016 -5.906 4.77 1 98.75 105 ALA A O 1
ATOM 816 N N . GLY A 1 106 ? -8.398 -3.928 5.676 1 98.25 106 GLY A N 1
ATOM 817 C CA . GLY A 1 106 ? -7.289 -3.777 4.742 1 98.25 106 GLY A CA 1
ATOM 818 C C . GLY A 1 106 ? -6.27 -4.895 4.844 1 98.25 106 GLY A C 1
ATOM 819 O O . GLY A 1 106 ? -5.824 -5.43 3.826 1 98.25 106 GLY A O 1
ATOM 820 N N . PHE A 1 107 ? -5.969 -5.309 6.016 1 97.25 107 PHE A N 1
ATOM 821 C CA . PHE A 1 107 ? -5.016 -6.383 6.254 1 97.25 107 PHE A CA 1
ATOM 822 C C . PHE A 1 107 ? -5.551 -7.711 5.734 1 97.25 107 PHE A C 1
ATOM 824 O O . PHE A 1 107 ? -4.812 -8.492 5.129 1 97.25 107 PHE A O 1
ATOM 831 N N . LEU A 1 108 ? -6.723 -7.953 5.984 1 98.5 108 LEU A N 1
ATOM 832 C CA . LEU A 1 108 ? -7.355 -9.188 5.539 1 98.5 108 LEU A CA 1
ATOM 833 C C . LEU A 1 108 ? -7.41 -9.25 4.016 1 98.5 108 LEU A C 1
ATOM 835 O O . LEU A 1 108 ? -7.168 -10.305 3.428 1 98.5 108 LEU A O 1
ATOM 839 N N . LEU A 1 109 ? -7.715 -8.117 3.457 1 98.62 109 LEU A N 1
ATOM 840 C CA . LEU A 1 109 ? -7.75 -8.07 1.998 1 98.62 109 LEU A CA 1
ATOM 841 C C . LEU A 1 109 ? -6.359 -8.273 1.412 1 98.62 109 LEU A C 1
ATOM 843 O O . LEU A 1 109 ? -6.207 -8.93 0.378 1 98.62 109 LEU A O 1
ATOM 847 N N . CYS A 1 110 ? -5.359 -7.73 2.051 1 97.12 110 CYS A N 1
ATOM 848 C CA . CYS A 1 110 ? -3.979 -7.965 1.645 1 97.12 110 CYS A CA 1
ATOM 849 C C . CYS A 1 110 ? -3.635 -9.445 1.713 1 97.12 110 CYS A C 1
ATOM 851 O O . CYS A 1 110 ? -3.053 -10 0.776 1 97.12 110 CYS A O 1
ATOM 853 N N . LEU A 1 111 ? -4.012 -10.086 2.777 1 96.94 111 LEU A N 1
ATOM 854 C CA . LEU A 1 111 ? -3.779 -11.516 2.939 1 96.94 111 LEU A CA 1
ATOM 855 C C . LEU A 1 111 ? -4.461 -12.305 1.826 1 96.94 111 LEU A C 1
ATOM 857 O O . LEU A 1 111 ? -3.848 -13.188 1.226 1 96.94 111 LEU A O 1
ATOM 861 N N . SER A 1 112 ? -5.664 -11.977 1.605 1 97.75 112 SER A N 1
ATOM 862 C CA . SER A 1 112 ? -6.438 -12.672 0.583 1 97.75 112 SER A CA 1
ATOM 863 C C . SER A 1 112 ? -5.785 -12.539 -0.79 1 97.75 112 SER A C 1
ATOM 865 O O . SER A 1 112 ? -5.613 -13.531 -1.501 1 97.75 112 SER A O 1
ATOM 867 N N . THR A 1 113 ? -5.383 -11.336 -1.113 1 97 113 THR A N 1
ATOM 868 C CA . THR A 1 113 ? -4.824 -11.031 -2.426 1 97 113 THR A CA 1
ATOM 869 C C . THR A 1 113 ? -3.434 -11.641 -2.578 1 97 113 THR A C 1
ATOM 871 O O . THR A 1 113 ? -3.109 -12.203 -3.627 1 97 113 THR A O 1
ATOM 874 N N . ALA A 1 114 ? -2.66 -11.617 -1.521 1 95.5 114 ALA A N 1
ATOM 875 C CA . ALA A 1 114 ? -1.295 -12.133 -1.538 1 95.5 114 ALA A CA 1
ATOM 876 C C . ALA A 1 114 ? -1.286 -13.656 -1.699 1 95.5 114 ALA A C 1
ATOM 878 O O . ALA A 1 114 ? -0.282 -14.234 -2.117 1 95.5 114 ALA A O 1
ATOM 879 N N . SER A 1 115 ? -2.375 -14.305 -1.428 1 94.81 115 SER A N 1
ATOM 880 C CA . SER A 1 115 ? -2.43 -15.758 -1.431 1 94.81 115 SER A CA 1
ATOM 881 C C . SER A 1 115 ? -2.83 -16.297 -2.801 1 94.81 115 SER A C 1
ATOM 883 O O . SER A 1 115 ? -2.734 -17.5 -3.055 1 94.81 115 SER A O 1
ATOM 885 N N . ILE A 1 116 ? -3.25 -15.383 -3.672 1 93.38 116 ILE A N 1
ATOM 886 C CA . ILE A 1 116 ? -3.711 -15.805 -4.988 1 93.38 116 ILE A CA 1
ATOM 887 C C . ILE A 1 116 ? -2.543 -16.375 -5.785 1 93.38 116 ILE A C 1
ATOM 889 O O . ILE A 1 116 ? -1.478 -15.766 -5.867 1 93.38 116 ILE A O 1
ATOM 893 N N . SER A 1 117 ? -2.643 -17.578 -6.289 1 88.38 117 SER A N 1
ATOM 894 C CA . SER A 1 117 ? -1.598 -18.219 -7.082 1 88.38 117 SER A CA 1
ATOM 895 C C . SER A 1 117 ? -2.191 -19.047 -8.219 1 88.38 117 SER A C 1
ATOM 897 O O . SER A 1 117 ? -3.309 -19.562 -8.102 1 88.38 117 SER A O 1
ATOM 899 N N . ASP A 1 118 ? -1.258 -18.984 -9.25 1 78.38 118 ASP A N 1
ATOM 900 C CA . ASP A 1 118 ? -1.602 -19.734 -10.445 1 78.38 118 ASP A CA 1
ATOM 901 C C . ASP A 1 118 ? -1.364 -21.234 -10.242 1 78.38 118 ASP A C 1
ATOM 903 O O . ASP A 1 118 ? -0.438 -21.625 -9.531 1 78.38 118 ASP A O 1
ATOM 907 N N . GLY A 1 119 ? -2.416 -21.969 -10.102 1 63.78 119 GLY A N 1
ATOM 908 C CA . GLY A 1 119 ? -2.174 -23.406 -10.102 1 63.78 119 GLY A CA 1
ATOM 909 C C . GLY A 1 119 ? -3.229 -24.188 -9.352 1 63.78 119 GLY A C 1
ATOM 910 O O . GLY A 1 119 ? -3.918 -23.641 -8.484 1 63.78 119 GLY A O 1
ATOM 911 N N . GLY A 1 120 ? -3.611 -25.047 -10.031 1 61.97 120 GLY A N 1
ATOM 912 C CA . GLY A 1 120 ? -4.574 -25.984 -9.484 1 61.97 120 GLY A CA 1
ATOM 913 C C . GLY A 1 120 ? -4.285 -26.344 -8.039 1 61.97 120 GLY A C 1
ATOM 914 O O . GLY A 1 120 ? -5.141 -26.922 -7.355 1 61.97 120 GLY A O 1
ATOM 915 N N . ASP A 1 121 ? -3.008 -25.812 -7.48 1 75.06 121 ASP A N 1
ATOM 916 C CA . ASP A 1 121 ? -2.633 -26.234 -6.137 1 75.06 121 ASP A CA 1
ATOM 917 C C . ASP A 1 121 ? -2.623 -25.047 -5.172 1 75.06 121 ASP A C 1
ATOM 919 O O . ASP A 1 121 ? -1.971 -25.094 -4.129 1 75.06 121 ASP A O 1
ATOM 923 N N . MET A 1 122 ? -3.322 -24.094 -5.523 1 84.38 122 MET A N 1
ATOM 924 C CA . MET A 1 122 ? -3.422 -22.953 -4.598 1 84.38 122 MET A CA 1
ATOM 925 C C . MET A 1 122 ? -4.023 -23.406 -3.268 1 84.38 122 MET A C 1
ATOM 927 O O . MET A 1 122 ? -5.023 -24.125 -3.242 1 84.38 122 MET A O 1
ATOM 931 N N . ASP A 1 123 ? -3.297 -23.031 -2.156 1 87.69 123 ASP A N 1
ATOM 932 C CA . ASP A 1 123 ? -3.906 -23.203 -0.842 1 87.69 123 ASP A CA 1
ATOM 933 C C . ASP A 1 123 ? -5.012 -22.172 -0.606 1 87.69 123 ASP A C 1
ATOM 935 O O . ASP A 1 123 ? -4.738 -21 -0.405 1 87.69 123 ASP A O 1
ATOM 939 N N . TRP A 1 124 ? -6.133 -22.688 -0.503 1 93.12 124 TRP A N 1
ATOM 940 C CA . TRP A 1 124 ? -7.312 -21.828 -0.462 1 93.12 124 TRP A CA 1
ATOM 941 C C . TRP A 1 124 ? -7.516 -21.25 0.936 1 93.12 124 TRP A C 1
ATOM 943 O O . TRP A 1 124 ? -8.25 -20.266 1.11 1 93.12 124 TRP A O 1
ATOM 953 N N . ILE A 1 125 ? -6.941 -21.812 1.899 1 95.19 125 ILE A N 1
ATOM 954 C CA . ILE A 1 125 ? -7.27 -21.484 3.281 1 95.19 125 ILE A CA 1
ATOM 955 C C . ILE A 1 125 ? -6.914 -20.031 3.566 1 95.19 125 ILE A C 1
ATOM 957 O O . ILE A 1 125 ? -7.766 -19.25 4.008 1 95.19 125 ILE A O 1
ATOM 961 N N . PRO A 1 126 ? -5.688 -19.562 3.277 1 95.69 126 PRO A N 1
ATOM 962 C CA . PRO A 1 126 ? -5.383 -18.156 3.549 1 95.69 126 PRO A CA 1
ATOM 963 C C . PRO A 1 126 ? -6.25 -17.188 2.738 1 95.69 126 PRO A C 1
ATOM 965 O O . PRO A 1 126 ? -6.648 -16.141 3.24 1 95.69 126 PRO A O 1
ATOM 968 N N . HIS A 1 127 ? -6.57 -17.594 1.549 1 96.31 127 HIS A N 1
ATOM 969 C CA . HIS A 1 127 ? -7.395 -16.734 0.702 1 96.31 127 HIS A CA 1
ATOM 970 C C . HIS A 1 127 ? -8.805 -16.594 1.266 1 96.31 127 HIS A C 1
ATOM 972 O O . HIS A 1 127 ? -9.336 -15.484 1.35 1 96.31 127 HIS A O 1
ATOM 978 N N . ILE A 1 128 ? -9.344 -17.719 1.683 1 95.88 128 ILE A N 1
ATOM 979 C CA . ILE A 1 128 ? -10.711 -17.734 2.195 1 95.88 128 ILE A CA 1
ATOM 980 C C . ILE A 1 128 ? -10.781 -16.953 3.512 1 95.88 128 ILE A C 1
ATOM 982 O O . ILE A 1 128 ? -11.711 -16.188 3.738 1 95.88 128 ILE A O 1
ATOM 986 N N . ILE A 1 129 ? -9.82 -17.094 4.363 1 97.88 129 ILE A N 1
ATOM 987 C CA . ILE A 1 129 ? -9.758 -16.344 5.613 1 97.88 129 ILE A CA 1
ATOM 988 C C . ILE A 1 129 ? -9.68 -14.852 5.32 1 97.88 129 ILE A C 1
ATOM 990 O O . ILE A 1 129 ? -10.406 -14.055 5.918 1 97.88 129 ILE A O 1
ATOM 994 N N . GLY A 1 130 ? -8.844 -14.477 4.391 1 98.25 130 GLY A N 1
ATOM 995 C CA . GLY A 1 130 ? -8.672 -13.078 4.027 1 98.25 130 GLY A CA 1
ATOM 996 C C . GLY A 1 130 ? -9.914 -12.477 3.395 1 98.25 130 GLY A C 1
ATOM 997 O O . GLY A 1 130 ? -10.398 -11.43 3.838 1 98.25 130 GLY A O 1
ATOM 998 N N . ALA A 1 131 ? -10.453 -13.18 2.424 1 97.5 131 ALA A N 1
ATOM 999 C CA . ALA A 1 131 ? -11.586 -12.656 1.663 1 97.5 131 ALA A CA 1
ATOM 1000 C C . ALA A 1 131 ? -12.844 -12.594 2.527 1 97.5 131 ALA A C 1
ATOM 1002 O O . ALA A 1 131 ? -13.523 -11.562 2.572 1 97.5 131 ALA A O 1
ATOM 1003 N N . THR A 1 132 ? -13.109 -13.695 3.215 1 97.38 132 THR A N 1
ATOM 1004 C CA . THR A 1 132 ? -14.289 -13.734 4.07 1 97.38 132 THR A CA 1
ATOM 1005 C C . THR A 1 132 ? -14.156 -12.734 5.219 1 97.38 132 THR A C 1
ATOM 1007 O O . THR A 1 132 ? -15.102 -12.008 5.531 1 97.38 132 THR A O 1
ATOM 1010 N N . GLY A 1 133 ? -13 -12.664 5.812 1 98.5 133 GLY A N 1
ATOM 1011 C CA . GLY A 1 133 ? -12.766 -11.711 6.883 1 98.5 133 GLY A CA 1
ATOM 1012 C C . GLY A 1 133 ? -12.914 -10.266 6.438 1 98.5 133 GLY A C 1
ATOM 1013 O O . GLY A 1 133 ? -13.461 -9.438 7.168 1 98.5 133 GLY A O 1
ATOM 1014 N N . PHE A 1 134 ? -12.406 -10 5.27 1 98.75 134 PHE A N 1
ATOM 1015 C CA . PHE A 1 134 ? -12.539 -8.656 4.727 1 98.75 134 PHE A CA 1
ATOM 1016 C C . PHE A 1 134 ? -14.008 -8.273 4.582 1 98.75 134 PHE A C 1
ATOM 1018 O O . PHE A 1 134 ? -14.43 -7.215 5.059 1 98.75 134 PHE A O 1
ATOM 1025 N N . PHE A 1 135 ? -14.805 -9.125 3.959 1 98.38 135 PHE A N 1
ATOM 1026 C CA . PHE A 1 135 ? -16.188 -8.781 3.668 1 98.38 135 PHE A CA 1
ATOM 1027 C C . PHE A 1 135 ? -17 -8.656 4.953 1 98.38 135 PHE A C 1
ATOM 1029 O O . PHE A 1 135 ? -17.797 -7.734 5.098 1 98.38 135 PHE A O 1
ATOM 1036 N N . ILE A 1 136 ? -16.766 -9.555 5.859 1 98.25 136 ILE A N 1
ATOM 1037 C CA . ILE A 1 136 ? -17.469 -9.469 7.129 1 98.25 136 ILE A CA 1
ATOM 1038 C C . ILE A 1 136 ? -17.125 -8.164 7.836 1 98.25 136 ILE A C 1
ATOM 1040 O O . ILE A 1 136 ? -18.016 -7.406 8.234 1 98.25 136 ILE A O 1
ATOM 1044 N N . THR A 1 137 ? -15.906 -7.844 7.949 1 98.75 137 THR A N 1
ATOM 1045 C CA . THR A 1 137 ? -15.445 -6.676 8.695 1 98.75 137 THR A CA 1
ATOM 1046 C C . THR A 1 137 ? -15.898 -5.387 8.023 1 98.75 137 THR A C 1
ATOM 1048 O O . THR A 1 137 ? -16.438 -4.492 8.688 1 98.75 137 THR A O 1
ATOM 1051 N N . ILE A 1 138 ? -15.734 -5.344 6.684 1 98.81 138 ILE A N 1
ATOM 1052 C CA . ILE A 1 138 ? -16.016 -4.09 5.992 1 98.81 138 ILE A CA 1
ATOM 1053 C C . ILE A 1 138 ? -17.516 -3.814 5.996 1 98.81 138 ILE A C 1
ATOM 1055 O O . ILE A 1 138 ? -17.938 -2.66 6.082 1 98.81 138 ILE A O 1
ATOM 1059 N N . VAL A 1 139 ? -18.344 -4.859 5.93 1 98.62 139 VAL A N 1
ATOM 1060 C CA . VAL A 1 139 ? -19.797 -4.684 5.965 1 98.62 139 VAL A CA 1
ATOM 1061 C C . VAL A 1 139 ? -20.219 -4.16 7.336 1 98.62 139 VAL A C 1
ATOM 1063 O O . VAL A 1 139 ? -21.062 -3.275 7.434 1 98.62 139 VAL A O 1
ATOM 1066 N N . PHE A 1 140 ? -19.609 -4.633 8.352 1 98.5 140 PHE A N 1
ATOM 1067 C CA . PHE A 1 140 ? -19.906 -4.133 9.688 1 98.5 140 PHE A CA 1
ATOM 1068 C C . PHE A 1 140 ? -19.422 -2.695 9.844 1 98.5 140 PHE A C 1
ATOM 1070 O O . PHE A 1 140 ? -20.125 -1.867 10.445 1 98.5 140 PHE A O 1
ATOM 1077 N N . VAL A 1 141 ? -18.281 -2.395 9.328 1 98.75 141 VAL A N 1
ATOM 1078 C CA . VAL A 1 141 ? -17.75 -1.037 9.398 1 98.75 141 VAL A CA 1
ATOM 1079 C C . VAL A 1 141 ? -18.688 -0.074 8.672 1 98.75 141 VAL A C 1
ATOM 1081 O O . VAL A 1 141 ? -19.016 0.996 9.195 1 98.75 141 VAL A O 1
ATOM 1084 N N . ILE A 1 142 ? -19.125 -0.472 7.535 1 98.69 142 ILE A N 1
ATOM 1085 C CA . ILE A 1 142 ? -20.062 0.322 6.75 1 98.69 142 ILE A CA 1
ATOM 1086 C C . ILE A 1 142 ? -21.344 0.537 7.543 1 98.69 142 ILE A C 1
ATOM 1088 O O . ILE A 1 142 ? -21.906 1.638 7.551 1 98.69 142 ILE A O 1
ATOM 1092 N N . GLY A 1 143 ? -21.797 -0.499 8.211 1 98.62 143 GLY A N 1
ATOM 1093 C CA . GLY A 1 143 ? -22.984 -0.372 9.055 1 98.62 143 GLY A CA 1
ATOM 1094 C C . GLY A 1 143 ? -22.812 0.654 10.156 1 98.62 143 GLY A C 1
ATOM 1095 O O . GLY A 1 143 ? -23.703 1.492 10.367 1 98.62 143 GLY A O 1
ATOM 1096 N N . VAL A 1 144 ? -21.734 0.596 10.812 1 98.69 144 VAL A N 1
ATOM 1097 C CA . VAL A 1 144 ? -21.469 1.529 11.898 1 98.69 144 VAL A CA 1
ATOM 1098 C C . VAL A 1 144 ? -2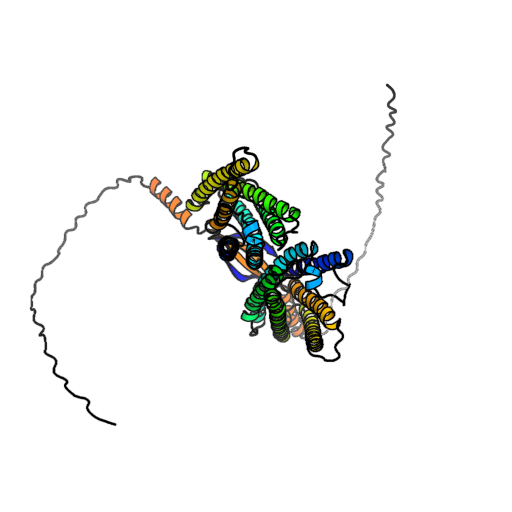1.328 2.945 11.352 1 98.69 144 VAL A C 1
ATOM 1100 O O . VAL A 1 144 ? -21.797 3.906 11.953 1 98.69 144 VAL A O 1
ATOM 1103 N N . CYS A 1 145 ? -20.672 3.061 10.195 1 98.62 145 CYS A N 1
ATOM 1104 C CA . CYS A 1 145 ? -20.594 4.367 9.555 1 98.62 145 CYS A CA 1
ATOM 1105 C C . CYS A 1 145 ? -21.969 4.93 9.266 1 98.62 145 CYS A C 1
ATOM 1107 O O . CYS A 1 145 ? -22.25 6.086 9.578 1 98.62 145 CYS A O 1
ATOM 1109 N N . THR A 1 146 ? -22.812 4.125 8.711 1 98.56 146 THR A N 1
ATOM 1110 C CA . THR A 1 146 ? -24.156 4.57 8.344 1 98.56 146 THR A CA 1
ATOM 1111 C C . THR A 1 146 ? -24.953 4.961 9.586 1 98.56 146 THR A C 1
ATOM 1113 O O . THR A 1 146 ? -25.703 5.941 9.57 1 98.56 146 THR A O 1
ATOM 1116 N N . GLU A 1 147 ? -24.797 4.215 10.633 1 98.19 147 GLU A N 1
ATOM 1117 C CA . GLU A 1 147 ? -25.438 4.578 11.891 1 98.19 147 GLU A CA 1
ATOM 1118 C C . GLU A 1 147 ? -25.016 5.969 12.352 1 98.19 147 GLU A C 1
ATOM 1120 O O . GLU A 1 147 ? -25.844 6.758 12.812 1 98.19 147 GLU A O 1
ATOM 1125 N N . ASN A 1 148 ? -23.766 6.277 12.234 1 98.5 148 ASN A N 1
ATOM 1126 C CA . ASN A 1 148 ? -23.266 7.594 12.633 1 98.5 148 ASN A CA 1
ATOM 1127 C C . ASN A 1 148 ? -23.797 8.688 11.711 1 98.5 148 ASN A C 1
ATOM 1129 O O . ASN A 1 148 ? -24.094 9.797 12.156 1 98.5 148 ASN A O 1
ATOM 1133 N N . TYR A 1 149 ? -23.891 8.328 10.438 1 98.25 149 TYR A N 1
ATOM 1134 C CA . TYR A 1 149 ? -24.516 9.289 9.531 1 98.25 149 TYR A CA 1
ATOM 1135 C C . TYR A 1 149 ? -25.922 9.633 9.992 1 98.25 149 TYR A C 1
ATOM 1137 O O . TYR A 1 149 ? -26.312 10.812 10.023 1 98.25 149 TYR A O 1
ATOM 1145 N N . VAL A 1 150 ? -26.688 8.688 10.359 1 98 150 VAL A N 1
ATOM 1146 C CA . VAL A 1 150 ? -28.078 8.875 10.789 1 98 150 VAL A CA 1
ATOM 1147 C C . VAL A 1 150 ? -28.109 9.68 12.086 1 98 150 VAL A C 1
ATOM 1149 O O . VAL A 1 150 ? -28.844 10.656 12.203 1 98 150 VAL A O 1
ATOM 1152 N N . LYS A 1 151 ? -27.281 9.336 13.008 1 97.75 151 LYS A N 1
ATOM 1153 C CA . LYS A 1 151 ? -27.25 10 14.305 1 97.75 151 LYS A CA 1
ATOM 1154 C C . LYS A 1 151 ? -26.891 11.477 14.164 1 97.75 151 LYS A C 1
ATOM 1156 O O . LYS A 1 151 ? -27.562 12.344 14.711 1 97.75 151 LYS A O 1
ATOM 1161 N N . ILE A 1 152 ? -25.891 11.727 13.414 1 97.75 152 ILE A N 1
ATOM 1162 C CA . ILE A 1 152 ? -25.406 13.094 13.281 1 97.75 152 ILE A CA 1
ATOM 1163 C C . ILE A 1 152 ? -26.391 13.922 12.461 1 97.75 152 ILE A C 1
ATOM 1165 O O . ILE A 1 152 ? -26.672 15.07 12.797 1 97.75 152 ILE A O 1
ATOM 1169 N N . TYR A 1 153 ? -26.891 13.305 11.453 1 97.19 153 TYR A N 1
ATOM 1170 C CA . TYR A 1 153 ? -27.828 14.016 10.594 1 97.19 153 TYR A CA 1
ATOM 1171 C C . TYR A 1 153 ? -29.109 14.344 11.359 1 97.19 153 TYR A C 1
ATOM 1173 O O . TYR A 1 153 ? -29.672 15.422 11.188 1 97.19 153 TYR A O 1
ATOM 1181 N N . LYS A 1 154 ? -29.641 13.492 12.156 1 97 154 LYS A N 1
ATOM 1182 C CA . LYS A 1 154 ? -30.844 13.719 12.961 1 97 154 LYS A CA 1
ATOM 1183 C C . LYS A 1 154 ? -30.625 14.844 13.977 1 97 154 LYS A C 1
ATOM 1185 O O . LYS A 1 154 ? -31.516 15.633 14.234 1 97 154 LYS A O 1
ATOM 1190 N N . ALA A 1 155 ? -29.422 14.883 14.477 1 97.06 155 ALA A N 1
ATOM 1191 C CA . ALA A 1 155 ? -29.094 15.906 15.469 1 97.06 155 ALA A CA 1
ATOM 1192 C C . ALA A 1 155 ? -28.906 17.266 14.805 1 97.06 155 ALA A C 1
ATOM 1194 O O . ALA A 1 155 ? -29.438 18.281 15.297 1 97.06 155 ALA A O 1
ATOM 1195 N N . ASN A 1 156 ? -28.141 17.312 13.766 1 96.12 156 ASN A N 1
ATOM 1196 C CA . ASN A 1 156 ? -27.906 18.562 13.047 1 96.12 156 ASN A CA 1
ATOM 1197 C C . ASN A 1 156 ? -27.5 18.297 11.594 1 96.12 156 ASN A C 1
ATOM 1199 O O . ASN A 1 156 ? -26.344 18.047 11.305 1 96.12 156 ASN A O 1
ATOM 1203 N N . PRO A 1 157 ? -28.375 18.375 10.711 1 95.88 157 PRO A N 1
ATOM 1204 C CA . PRO A 1 157 ? -28.141 18.031 9.305 1 95.88 157 PRO A CA 1
ATOM 1205 C C . PRO A 1 157 ? -27.047 18.891 8.656 1 95.88 157 PRO A C 1
ATOM 1207 O O . PRO A 1 157 ? -26.547 18.547 7.586 1 95.88 157 PRO A O 1
ATOM 1210 N N . ARG A 1 158 ? -26.625 19.938 9.281 1 94.06 158 ARG A N 1
ATOM 1211 C CA . ARG A 1 158 ? -25.641 20.844 8.711 1 94.06 158 ARG A CA 1
ATOM 1212 C C . ARG A 1 158 ? -24.266 20.188 8.648 1 94.06 158 ARG A C 1
ATOM 1214 O O . ARG A 1 158 ? -23.406 20.594 7.855 1 94.06 158 ARG A O 1
ATOM 1221 N N . PHE A 1 159 ? -24.094 19.156 9.383 1 93.88 159 PHE A N 1
ATOM 1222 C CA . PHE A 1 159 ? -22.75 18.609 9.539 1 93.88 159 PHE A CA 1
ATOM 1223 C C . PHE A 1 159 ? -22.562 17.375 8.664 1 93.88 159 PHE A C 1
ATOM 1225 O O . PHE A 1 159 ? -21.469 16.781 8.641 1 93.88 159 PHE A O 1
ATOM 1232 N N . ILE A 1 160 ? -23.625 16.969 7.977 1 95.56 160 ILE A N 1
ATOM 1233 C CA . ILE A 1 160 ? -23.578 15.875 7.008 1 95.56 160 ILE A CA 1
ATOM 1234 C C . ILE A 1 160 ? -24.172 16.344 5.68 1 95.56 160 ILE A C 1
ATOM 1236 O O . ILE A 1 160 ? -25.328 16.781 5.625 1 95.56 160 ILE A O 1
ATOM 1240 N N . PRO A 1 161 ? -23.328 16.234 4.652 1 94.44 161 PRO A N 1
ATOM 1241 C CA . PRO A 1 161 ? -23.938 16.578 3.367 1 94.44 161 PRO A CA 1
ATOM 1242 C C . PRO A 1 161 ? -25.141 15.688 3.041 1 94.44 161 PRO A C 1
ATOM 1244 O O . PRO A 1 161 ? -25.062 14.461 3.16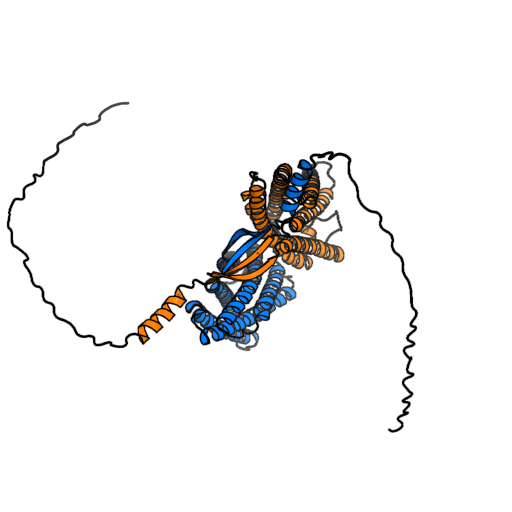 1 94.44 161 PRO A O 1
ATOM 1247 N N . PHE A 1 162 ? -26.172 16.359 2.559 1 96.06 162 PHE A N 1
ATOM 1248 C CA . PHE A 1 162 ? -27.422 15.672 2.297 1 96.06 162 PHE A CA 1
ATOM 1249 C C . PHE A 1 162 ? -27.219 14.531 1.308 1 96.06 162 PHE A C 1
ATOM 1251 O O . PHE A 1 162 ? -27.672 13.406 1.54 1 96.06 162 PHE A O 1
ATOM 1258 N N . TYR A 1 163 ? -26.516 14.75 0.203 1 96 163 TYR A N 1
ATOM 1259 C CA . TYR A 1 163 ? -26.312 13.727 -0.824 1 96 163 TYR A CA 1
ATOM 1260 C C . TYR A 1 163 ? -25.531 12.539 -0.27 1 96 163 TYR A C 1
ATOM 1262 O O . TYR A 1 163 ? -25.828 11.391 -0.595 1 96 163 TYR A O 1
ATOM 1270 N N . SER A 1 164 ? -24.531 12.82 0.511 1 97.44 164 SER A N 1
ATOM 1271 C CA . SER A 1 164 ? -23.75 11.75 1.126 1 97.44 164 SER A CA 1
ATOM 1272 C C . SER A 1 164 ? -24.641 10.875 2.01 1 97.44 164 SER A C 1
ATOM 1274 O O . SER A 1 164 ? -24.578 9.641 1.935 1 97.44 164 SER A O 1
ATOM 1276 N N . PHE A 1 165 ? -25.422 11.555 2.77 1 97.81 165 PHE A N 1
ATOM 1277 C CA . PHE A 1 165 ? -26.328 10.867 3.68 1 97.81 165 PHE A CA 1
ATOM 1278 C C . PHE A 1 165 ? -27.266 9.945 2.914 1 97.81 165 PHE A C 1
ATOM 1280 O O . PHE A 1 165 ? -27.359 8.758 3.213 1 97.81 165 PHE A O 1
ATOM 1287 N N . VAL A 1 166 ? -27.953 10.414 1.916 1 98.31 166 VAL A N 1
ATOM 1288 C CA . VAL A 1 166 ? -28.953 9.68 1.154 1 98.31 166 VAL A CA 1
ATOM 1289 C C . VAL A 1 166 ? -28.297 8.508 0.426 1 98.31 166 VAL A C 1
ATOM 1291 O O . VAL A 1 166 ? -28.781 7.379 0.493 1 98.31 166 VAL A O 1
ATOM 1294 N N . ILE A 1 167 ? -27.219 8.766 -0.235 1 98.56 167 ILE A N 1
ATOM 1295 C CA . ILE A 1 167 ? -26.531 7.746 -1.008 1 98.56 167 ILE A CA 1
ATOM 1296 C C . ILE A 1 167 ? -26.094 6.605 -0.086 1 98.56 167 ILE A C 1
ATOM 1298 O O . ILE A 1 167 ? -26.25 5.434 -0.421 1 98.56 167 ILE A O 1
ATOM 1302 N N . LYS A 1 168 ? -25.656 6.91 1.062 1 98.56 168 LYS A N 1
ATOM 1303 C CA . LYS A 1 168 ? -25.109 5.902 1.968 1 98.56 168 LYS A CA 1
ATOM 1304 C C . LYS A 1 168 ? -26.234 5.066 2.588 1 98.56 168 LYS A C 1
ATOM 1306 O O . LYS A 1 168 ? -26.062 3.867 2.818 1 98.56 168 LYS A O 1
ATOM 1311 N N . ILE A 1 169 ? -27.328 5.703 2.877 1 98.5 169 ILE A N 1
ATOM 1312 C CA . ILE A 1 169 ? -28.469 4.945 3.375 1 98.5 169 ILE A CA 1
ATOM 1313 C C . ILE A 1 169 ? -28.922 3.951 2.312 1 98.5 169 ILE A C 1
ATOM 1315 O O . ILE A 1 169 ? -29.188 2.783 2.615 1 98.5 169 ILE A O 1
ATOM 1319 N N . ILE A 1 170 ? -29 4.41 1.113 1 98.69 170 ILE A N 1
ATOM 1320 C CA . ILE A 1 170 ? -29.453 3.57 0.01 1 98.69 170 ILE A CA 1
ATOM 1321 C C . ILE A 1 170 ? -28.453 2.436 -0.215 1 98.69 170 ILE A C 1
ATOM 1323 O O . ILE A 1 170 ? -28.844 1.269 -0.305 1 98.69 170 ILE A O 1
ATOM 1327 N N . LEU A 1 171 ? -27.188 2.762 -0.269 1 98.81 171 LEU A N 1
ATOM 1328 C CA . LEU A 1 171 ? -26.156 1.755 -0.495 1 98.81 171 LEU A CA 1
ATOM 1329 C C . LEU A 1 171 ? -26.156 0.718 0.624 1 98.81 171 LEU A C 1
ATOM 1331 O O . LEU A 1 171 ? -26.031 -0.482 0.363 1 98.81 171 LEU A O 1
ATOM 1335 N N . GLN A 1 172 ? -26.297 1.195 1.808 1 98.56 172 GLN A N 1
ATOM 1336 C CA . GLN A 1 172 ? -26.328 0.273 2.938 1 98.56 172 GLN A CA 1
ATOM 1337 C C . GLN A 1 172 ? -27.516 -0.677 2.844 1 98.56 172 GLN A C 1
ATOM 1339 O O . GLN A 1 172 ? -27.391 -1.872 3.117 1 98.56 172 GLN A O 1
ATOM 1344 N N . ALA A 1 173 ? -28.672 -0.162 2.543 1 98.5 173 ALA A N 1
ATOM 1345 C CA . ALA A 1 173 ? -29.859 -1.001 2.4 1 98.5 173 ALA A CA 1
ATOM 1346 C C . ALA A 1 173 ? -29.656 -2.061 1.321 1 98.5 173 ALA A C 1
ATOM 1348 O O . ALA A 1 173 ? -29.969 -3.236 1.528 1 98.5 173 ALA A O 1
ATOM 1349 N N . ILE A 1 174 ? -29.047 -1.691 0.203 1 98.81 174 ILE A N 1
ATOM 1350 C CA . ILE A 1 174 ? -28.812 -2.621 -0.895 1 98.81 174 ILE A CA 1
ATOM 1351 C C . ILE A 1 174 ? -27.766 -3.656 -0.477 1 98.81 174 ILE A C 1
ATOM 1353 O O . ILE A 1 174 ? -27.922 -4.848 -0.752 1 98.81 174 ILE A O 1
ATOM 1357 N N . ILE A 1 175 ? -26.75 -3.215 0.213 1 98.81 175 ILE A N 1
ATOM 1358 C CA . ILE A 1 175 ? -25.703 -4.117 0.684 1 98.81 175 ILE A CA 1
ATOM 1359 C C . ILE A 1 175 ? -26.312 -5.176 1.601 1 98.81 175 ILE A C 1
ATOM 1361 O O . ILE A 1 175 ? -26.016 -6.367 1.468 1 98.81 175 ILE A O 1
ATOM 1365 N N . LEU A 1 176 ? -27.203 -4.754 2.465 1 98.44 176 LEU A N 1
ATOM 1366 C CA . LEU A 1 176 ? -27.812 -5.699 3.395 1 98.44 176 LEU A CA 1
ATOM 1367 C C . LEU A 1 176 ? -28.688 -6.707 2.65 1 98.44 176 LEU A C 1
ATOM 1369 O O . LEU A 1 176 ? -28.719 -7.887 3.01 1 98.44 176 LEU A O 1
ATOM 1373 N N . ILE A 1 177 ? -29.375 -6.258 1.665 1 98.56 177 ILE A N 1
ATOM 1374 C CA . I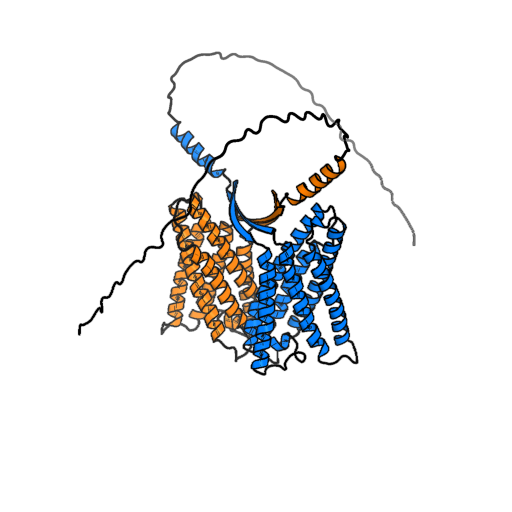LE A 1 177 ? -30.172 -7.164 0.835 1 98.56 177 ILE A CA 1
ATOM 1375 C C . ILE A 1 177 ? -29.25 -8.195 0.183 1 98.56 177 ILE A C 1
ATOM 1377 O O . ILE A 1 177 ? -29.531 -9.398 0.216 1 98.56 177 ILE A O 1
ATOM 1381 N N . PHE A 1 178 ? -28.156 -7.789 -0.317 1 98.38 178 PHE A N 1
ATOM 1382 C CA . PHE A 1 178 ? -27.25 -8.68 -1.036 1 98.38 178 PHE A CA 1
ATOM 1383 C C . PHE A 1 178 ? -26.484 -9.578 -0.066 1 98.38 178 PHE A C 1
ATOM 1385 O O . PHE A 1 178 ? -26.109 -10.695 -0.414 1 98.38 178 PHE A O 1
ATOM 1392 N N . VAL A 1 179 ? -26.219 -9.102 1.155 1 98.06 179 VAL A N 1
ATOM 1393 C CA . VAL A 1 179 ? -25.688 -10 2.178 1 98.06 179 VAL A CA 1
ATOM 1394 C C . VAL A 1 179 ? -26.656 -11.141 2.426 1 98.06 179 VAL A C 1
ATOM 1396 O O . VAL A 1 179 ? -26.266 -12.305 2.504 1 98.06 179 VAL A O 1
ATOM 1399 N N . GLY A 1 180 ? -27.953 -10.867 2.529 1 97.56 180 GLY A N 1
ATOM 1400 C CA . GLY A 1 180 ? -28.953 -11.898 2.672 1 97.56 180 GLY A CA 1
ATOM 1401 C C . GLY A 1 180 ? -29 -12.867 1.504 1 97.56 180 GLY A C 1
ATOM 1402 O O . GLY A 1 180 ? -29.109 -14.078 1.698 1 97.56 180 GLY A O 1
ATOM 1403 N N . LEU A 1 181 ? -28.859 -12.32 0.289 1 97.5 181 LEU A N 1
ATOM 1404 C CA . LEU A 1 181 ? -28.859 -13.148 -0.909 1 97.5 181 LEU A CA 1
ATOM 1405 C C . LEU A 1 181 ? -27.625 -14.055 -0.938 1 97.5 181 LEU A C 1
ATOM 1407 O O . LEU A 1 181 ? -27.688 -15.188 -1.419 1 97.5 181 LEU A O 1
ATOM 1411 N N . TYR A 1 182 ? -26.547 -13.531 -0.488 1 96.88 182 TYR A N 1
ATOM 1412 C CA . TYR A 1 182 ? -25.344 -14.344 -0.423 1 96.88 182 TYR A CA 1
ATOM 1413 C C . TYR A 1 182 ? -25.531 -15.516 0.536 1 96.88 182 TYR A C 1
ATOM 1415 O O . TYR A 1 182 ? -25.125 -16.641 0.234 1 96.88 182 TYR A O 1
ATOM 1423 N N . LEU A 1 183 ? -26.094 -15.227 1.724 1 95.81 183 LEU A N 1
ATOM 1424 C CA . LEU A 1 183 ? -26.359 -16.281 2.691 1 95.81 183 LEU A CA 1
ATOM 1425 C C . LEU A 1 183 ? -27.297 -17.328 2.105 1 95.81 183 LEU A C 1
ATOM 1427 O O . LEU A 1 183 ? -27.078 -18.531 2.287 1 95.81 183 LEU A O 1
ATOM 1431 N N . TYR A 1 184 ? -28.25 -16.875 1.383 1 96.94 184 TYR A N 1
ATOM 1432 C CA . TYR A 1 184 ? -29.156 -17.797 0.698 1 96.94 184 TYR A CA 1
ATOM 1433 C C . TYR A 1 184 ? -28.391 -18.656 -0.315 1 96.94 184 TYR A C 1
ATOM 1435 O O . TYR A 1 184 ? -28.625 -19.859 -0.418 1 96.94 184 TYR A O 1
ATOM 1443 N N . ALA A 1 185 ? -27.516 -18.031 -1.053 1 96.56 185 ALA A N 1
ATOM 1444 C CA . ALA A 1 185 ? -26.719 -18.734 -2.061 1 96.56 185 ALA A CA 1
ATOM 1445 C C . ALA A 1 185 ? -25.875 -19.828 -1.421 1 96.56 185 ALA A C 1
ATOM 1447 O O . ALA A 1 185 ? -25.609 -20.859 -2.043 1 96.56 185 ALA A O 1
ATOM 1448 N N . GLN A 1 186 ? -25.453 -19.609 -0.127 1 93 186 GLN A N 1
ATOM 1449 C CA . GLN A 1 186 ? -24.562 -20.547 0.549 1 93 186 GLN A CA 1
ATOM 1450 C C . GLN A 1 186 ? -25.344 -21.688 1.2 1 93 186 GLN A C 1
ATOM 1452 O O . GLN A 1 186 ? -24.859 -22.812 1.265 1 93 186 GLN A O 1
ATOM 1457 N N . ILE A 1 187 ? -26.484 -21.469 1.637 1 92.62 187 ILE A N 1
ATOM 1458 C CA . ILE A 1 187 ? -27.141 -22.469 2.475 1 92.62 187 ILE A CA 1
ATOM 1459 C C . ILE A 1 187 ? -28.422 -22.938 1.801 1 92.62 187 ILE A C 1
ATOM 1461 O O . ILE A 1 187 ? -28.984 -23.984 2.16 1 92.62 187 ILE A O 1
ATOM 1465 N N . GLY A 1 188 ? -28.891 -22.188 0.886 1 92.56 188 GLY A N 1
ATOM 1466 C CA . GLY A 1 188 ? -30.156 -22.547 0.26 1 92.56 188 GLY A CA 1
ATOM 1467 C C . GLY A 1 188 ? -30.078 -23.797 -0.581 1 92.56 188 GLY A C 1
ATOM 1468 O O . GLY A 1 188 ? -29.219 -23.922 -1.45 1 92.56 188 GLY A O 1
ATOM 1469 N N . LYS A 1 189 ? -30.938 -24.719 -0.461 1 93.69 189 LYS A N 1
ATOM 1470 C CA . LYS A 1 189 ? -30.953 -26 -1.166 1 93.69 189 LYS A CA 1
ATOM 1471 C C . LYS A 1 189 ? -31.297 -25.812 -2.643 1 93.69 189 LYS A C 1
ATOM 1473 O O . LYS A 1 189 ? -30.797 -26.547 -3.498 1 93.69 189 LYS A O 1
ATOM 1478 N N . ASN A 1 190 ? -32.062 -24.781 -2.961 1 94 190 ASN A N 1
ATOM 1479 C CA . ASN A 1 190 ? -32.5 -24.562 -4.332 1 94 190 ASN A CA 1
ATOM 1480 C C . ASN A 1 190 ? -31.812 -23.344 -4.953 1 94 190 ASN A C 1
ATOM 1482 O O . ASN A 1 190 ? -32.25 -22.828 -5.977 1 94 190 ASN A O 1
ATOM 1486 N N . ALA A 1 191 ? -30.734 -22.922 -4.324 1 94.88 191 ALA A N 1
ATOM 1487 C CA . ALA A 1 191 ? -30.031 -21.75 -4.867 1 94.88 191 ALA A CA 1
ATOM 1488 C C . ALA A 1 191 ? -29.297 -22.109 -6.152 1 94.88 191 ALA A C 1
ATOM 1490 O O . ALA A 1 191 ? -28.578 -23.125 -6.199 1 94.88 191 ALA A O 1
ATOM 1491 N N . PRO A 1 192 ? -29.531 -21.312 -7.191 1 95.69 192 PRO A N 1
ATOM 1492 C CA . PRO A 1 192 ? -28.766 -21.578 -8.414 1 95.69 192 PRO A CA 1
ATOM 1493 C C . PRO A 1 192 ? -27.266 -21.484 -8.203 1 95.69 192 PRO A C 1
ATOM 1495 O O . PRO A 1 192 ? -26.797 -20.641 -7.426 1 95.69 192 PRO A O 1
ATOM 1498 N N . ASP A 1 193 ? -26.531 -22.203 -9.008 1 93.25 193 ASP A N 1
ATOM 1499 C CA . ASP A 1 193 ? -25.078 -22.281 -8.859 1 93.25 193 ASP A CA 1
ATOM 1500 C C . ASP A 1 193 ? -24.422 -20.922 -9.133 1 93.25 193 ASP A C 1
ATOM 1502 O O . ASP A 1 193 ? -23.406 -20.594 -8.523 1 93.25 193 ASP A O 1
ATOM 1506 N N . TRP A 1 194 ? -25.016 -20.156 -9.961 1 95.19 194 TRP A N 1
ATOM 1507 C CA . TRP A 1 194 ? -24.422 -18.891 -10.398 1 95.19 194 TRP A CA 1
ATOM 1508 C C . TRP A 1 194 ? -24.719 -17.781 -9.398 1 95.19 194 TRP A C 1
ATOM 1510 O O . TRP A 1 194 ? -24.109 -16.703 -9.453 1 95.19 194 TRP A O 1
ATOM 1520 N N . LEU A 1 195 ? -25.625 -17.953 -8.492 1 97.12 195 LEU A N 1
ATOM 1521 C CA . LEU A 1 195 ? -26.125 -16.891 -7.629 1 97.12 195 LEU A CA 1
ATOM 1522 C C . LEU A 1 195 ? -25.016 -16.375 -6.703 1 97.12 195 LEU A C 1
ATOM 1524 O O . LEU A 1 195 ? -24.844 -15.172 -6.547 1 97.12 195 LEU A O 1
ATOM 1528 N N . GLY A 1 196 ? -24.328 -17.234 -6.07 1 97 196 GLY A N 1
ATOM 1529 C CA . GLY A 1 196 ? -23.234 -16.828 -5.207 1 97 196 GLY A CA 1
ATOM 1530 C C . GLY A 1 196 ? -22.203 -15.969 -5.91 1 97 196 GLY A C 1
ATOM 1531 O O . GLY A 1 196 ? -21.75 -14.961 -5.367 1 97 196 GLY A O 1
ATOM 1532 N N . ASN A 1 197 ? -21.906 -16.359 -7.125 1 97.44 197 ASN A N 1
ATOM 1533 C CA . ASN A 1 197 ? -20.969 -15.586 -7.934 1 97.44 197 ASN A CA 1
ATOM 1534 C C . ASN A 1 197 ? -21.484 -14.188 -8.234 1 97.44 197 ASN A C 1
ATOM 1536 O O . ASN A 1 197 ? -20.781 -13.195 -8.031 1 97.44 197 ASN A O 1
ATOM 1540 N N . ALA A 1 198 ? -22.688 -14.211 -8.656 1 98 198 ALA A N 1
ATOM 1541 C CA . ALA A 1 198 ? -23.281 -12.93 -9.031 1 98 198 ALA A CA 1
ATOM 1542 C C . ALA A 1 198 ? -23.328 -11.977 -7.84 1 98 198 ALA A C 1
ATOM 1544 O O . ALA A 1 198 ? -23 -10.797 -7.965 1 98 198 ALA A O 1
ATOM 1545 N N . VAL A 1 199 ? -23.703 -12.5 -6.727 1 98.12 199 VAL A N 1
ATOM 1546 C CA . VAL A 1 199 ? -23.844 -11.68 -5.523 1 98.12 199 VAL A CA 1
ATOM 1547 C C . VAL A 1 199 ? -22.469 -11.195 -5.07 1 98.12 199 VAL A C 1
ATOM 1549 O O . VAL A 1 199 ? -22.328 -10.047 -4.633 1 98.12 199 VAL A O 1
ATOM 1552 N N . GLU A 1 200 ? -21.516 -11.992 -5.16 1 97.62 200 GLU A N 1
ATOM 1553 C CA . GLU A 1 200 ? -20.141 -11.594 -4.824 1 97.62 200 GLU A CA 1
ATOM 1554 C C . GLU A 1 200 ? -19.703 -10.383 -5.645 1 97.62 200 GLU A C 1
ATOM 1556 O O . GLU A 1 200 ? -19.172 -9.414 -5.098 1 97.62 200 GLU A O 1
ATOM 1561 N N . TRP A 1 201 ? -19.969 -10.43 -6.887 1 98.44 201 TRP A N 1
ATOM 1562 C CA . TRP A 1 201 ? -19.609 -9.328 -7.773 1 98.44 201 TRP A CA 1
ATOM 1563 C C . TRP A 1 201 ? -20.328 -8.047 -7.371 1 98.44 201 TRP A C 1
ATOM 1565 O O . TRP A 1 201 ? -19.703 -6.992 -7.23 1 98.44 201 TRP A O 1
ATOM 1575 N N . ILE A 1 202 ? -21.531 -8.164 -7.188 1 98.62 202 ILE A N 1
ATOM 1576 C CA . ILE A 1 202 ? -22.359 -6.988 -6.914 1 98.62 202 ILE A CA 1
ATOM 1577 C C . ILE A 1 202 ? -22 -6.414 -5.547 1 98.62 202 ILE A C 1
ATOM 1579 O O . ILE A 1 202 ? -21.844 -5.203 -5.398 1 98.62 202 ILE A O 1
ATOM 1583 N N . LEU A 1 203 ? -21.859 -7.273 -4.547 1 98.44 203 LEU A N 1
ATOM 1584 C CA . LEU A 1 203 ? -21.484 -6.836 -3.203 1 98.44 203 LEU A CA 1
ATOM 1585 C C . LEU A 1 203 ? -20.141 -6.125 -3.213 1 98.44 203 LEU A C 1
ATOM 1587 O O . LEU A 1 203 ? -19.969 -5.098 -2.553 1 98.44 203 LEU A O 1
ATOM 1591 N N . THR A 1 204 ? -19.219 -6.656 -3.945 1 98.62 204 THR A N 1
ATOM 1592 C CA . THR A 1 204 ? -17.891 -6.055 -4.043 1 98.62 204 THR A CA 1
ATOM 1593 C C . THR A 1 204 ? -17.984 -4.652 -4.637 1 98.62 204 THR A C 1
ATOM 1595 O O . THR A 1 204 ? -17.406 -3.705 -4.098 1 98.62 204 THR A O 1
ATOM 1598 N N . LEU A 1 205 ? -18.75 -4.48 -5.652 1 98.5 205 LEU A N 1
ATOM 1599 C CA . LEU A 1 205 ? -18.875 -3.182 -6.305 1 98.5 205 LEU A CA 1
ATOM 1600 C C . LEU A 1 205 ? -19.609 -2.189 -5.406 1 98.5 205 LEU A C 1
ATOM 1602 O O . LEU A 1 205 ? -19.281 -0.999 -5.402 1 98.5 205 LEU A O 1
ATOM 1606 N N . LEU A 1 206 ? -20.547 -2.688 -4.672 1 98.81 206 LEU A N 1
ATOM 1607 C CA . LEU A 1 206 ? -21.281 -1.832 -3.734 1 98.81 206 LEU A CA 1
ATOM 1608 C C . LEU A 1 206 ? -20.359 -1.348 -2.621 1 98.81 206 LEU A C 1
ATOM 1610 O O . LEU A 1 206 ? -20.422 -0.184 -2.219 1 98.81 206 LEU A O 1
ATOM 1614 N N . VAL A 1 207 ? -19.531 -2.213 -2.115 1 98.81 207 VAL A N 1
ATOM 1615 C CA . VAL A 1 207 ? -18.578 -1.849 -1.074 1 98.81 207 VAL A CA 1
ATOM 1616 C C . VAL A 1 207 ? -17.594 -0.815 -1.615 1 98.81 207 VAL A C 1
ATOM 1618 O O . VAL A 1 207 ? -17.312 0.19 -0.958 1 98.81 207 VAL A O 1
ATOM 1621 N N . ILE A 1 208 ? -17.141 -1.049 -2.812 1 98.88 208 ILE A N 1
ATOM 1622 C CA . ILE A 1 208 ? -16.219 -0.128 -3.469 1 98.88 208 ILE A CA 1
ATOM 1623 C C . ILE A 1 208 ? -16.875 1.237 -3.635 1 98.88 208 ILE A C 1
ATOM 1625 O O . ILE A 1 208 ? -16.266 2.271 -3.363 1 98.88 208 ILE A O 1
ATOM 1629 N N . LEU A 1 209 ? -18.094 1.211 -4.059 1 98.75 209 LEU A N 1
ATOM 1630 C CA . LEU A 1 209 ? -18.844 2.453 -4.238 1 98.75 209 LEU A CA 1
ATOM 1631 C C . LEU A 1 209 ? -19.031 3.172 -2.908 1 98.75 209 LEU A C 1
ATOM 1633 O O . LEU A 1 209 ? -18.859 4.391 -2.824 1 98.75 209 LEU A O 1
ATOM 1637 N N . TYR A 1 210 ? -19.375 2.451 -1.906 1 98.88 210 TYR A N 1
ATOM 1638 C CA . TYR A 1 210 ? -19.547 3.057 -0.591 1 98.88 210 TYR A CA 1
ATOM 1639 C C . TYR A 1 210 ? -18.266 3.734 -0.131 1 98.88 210 TYR A C 1
ATOM 1641 O O . TYR A 1 210 ? -18.297 4.867 0.353 1 98.88 210 TYR A O 1
ATOM 1649 N N . ILE A 1 211 ? -17.172 3.084 -0.29 1 98.75 211 ILE A N 1
ATOM 1650 C CA . ILE A 1 211 ? -15.875 3.646 0.078 1 98.75 211 ILE A CA 1
ATOM 1651 C C . ILE A 1 211 ? -15.617 4.914 -0.732 1 98.75 211 ILE A C 1
ATOM 1653 O O . ILE A 1 211 ? -15.156 5.922 -0.188 1 98.75 211 ILE A O 1
ATOM 1657 N N . GLY A 1 212 ? -15.977 4.867 -1.994 1 98.69 212 GLY A N 1
ATOM 1658 C CA . GLY A 1 212 ? -15.773 6.02 -2.859 1 98.69 212 GLY A CA 1
ATOM 1659 C C . GLY A 1 212 ? -16.562 7.234 -2.432 1 98.69 212 GLY A C 1
ATOM 1660 O O . GLY A 1 212 ? -16.125 8.375 -2.619 1 98.69 212 GLY A O 1
ATOM 1661 N N . THR A 1 213 ? -17.672 7.07 -1.834 1 98.69 213 THR A N 1
ATOM 1662 C CA . THR A 1 213 ? -18.547 8.172 -1.463 1 98.69 213 THR A CA 1
ATOM 1663 C C . THR A 1 213 ? -17.953 8.984 -0.32 1 98.69 213 THR A C 1
ATOM 1665 O O . THR A 1 213 ? -18.391 10.102 -0.049 1 98.69 213 THR A O 1
ATOM 1668 N N . PHE A 1 214 ? -16.984 8.414 0.386 1 98.62 214 PHE A N 1
ATOM 1669 C CA . PHE A 1 214 ? -16.359 9.188 1.448 1 98.62 214 PHE A CA 1
ATOM 1670 C C . PHE A 1 214 ? -15.664 10.422 0.88 1 98.62 214 PHE A C 1
ATOM 1672 O O . PHE A 1 214 ? -15.32 11.344 1.623 1 98.62 214 PHE A O 1
ATOM 1679 N N . ALA A 1 215 ? -15.438 10.375 -0.438 1 98.31 215 ALA A N 1
ATOM 1680 C CA . ALA A 1 215 ? -14.859 11.555 -1.083 1 98.31 215 ALA A CA 1
ATOM 1681 C C . ALA A 1 215 ? -15.734 12.789 -0.849 1 98.31 215 ALA A C 1
ATOM 1683 O O . ALA A 1 215 ? -15.219 13.898 -0.695 1 98.31 215 ALA A O 1
ATOM 1684 N N . ILE A 1 216 ? -17 12.641 -0.79 1 97.88 216 ILE A N 1
ATOM 1685 C CA . ILE A 1 216 ? -17.938 13.734 -0.548 1 97.88 216 ILE A CA 1
ATOM 1686 C C . ILE A 1 216 ? -17.703 14.312 0.842 1 97.88 216 ILE A C 1
ATOM 1688 O O . ILE A 1 216 ? -17.625 15.539 1.007 1 97.88 216 ILE A O 1
ATOM 1692 N N . ASP A 1 217 ? -17.5 13.484 1.79 1 97.19 217 ASP A N 1
ATOM 1693 C CA . ASP A 1 217 ? -17.375 13.867 3.191 1 97.19 217 ASP A CA 1
ATOM 1694 C C . ASP A 1 217 ? -16.016 14.508 3.471 1 97.19 217 ASP A C 1
ATOM 1696 O O . ASP A 1 217 ? -15.906 15.391 4.32 1 97.19 217 ASP A O 1
ATOM 1700 N N . LEU A 1 218 ? -15.047 14.008 2.73 1 96.19 218 LEU A N 1
ATOM 1701 C CA . LEU A 1 218 ? -13.68 14.43 3.014 1 96.19 218 LEU A CA 1
ATOM 1702 C C . LEU A 1 218 ? -13.273 15.594 2.113 1 96.19 218 LEU A C 1
ATOM 1704 O O . LEU A 1 218 ? -12.086 15.922 2.012 1 96.19 218 LEU A O 1
ATOM 1708 N N . SER A 1 219 ? -14.211 16.234 1.49 1 93.88 219 SER A N 1
ATOM 1709 C CA . SER A 1 219 ? -13.93 17.297 0.539 1 93.88 219 SER A CA 1
ATOM 1710 C C . SER A 1 219 ? -13.312 18.516 1.232 1 93.88 219 SER A C 1
ATOM 1712 O O . SER A 1 219 ? -12.578 19.281 0.61 1 93.88 219 SER A O 1
ATOM 1714 N N . ASN A 1 220 ? -13.531 18.672 2.562 1 90.56 220 ASN A N 1
ATOM 1715 C CA . ASN A 1 220 ? -13 19.812 3.295 1 90.56 220 ASN A CA 1
ATOM 1716 C C . ASN A 1 220 ? -11.914 19.391 4.281 1 90.56 220 ASN A C 1
ATOM 1718 O O . ASN A 1 220 ? -11.633 20.094 5.25 1 90.56 220 ASN A O 1
ATOM 1722 N N . VAL A 1 221 ? -11.5 18.234 4.055 1 90.94 221 VAL A N 1
ATOM 1723 C CA . VAL A 1 221 ? -10.438 17.719 4.918 1 90.94 221 VAL A CA 1
ATOM 1724 C C . VAL A 1 221 ? -9.109 17.719 4.164 1 90.94 221 VAL A C 1
ATOM 1726 O O . VAL A 1 221 ? -9.023 17.219 3.045 1 90.94 221 VAL A O 1
ATOM 1729 N N . GLU A 1 222 ? -8.164 18.297 4.777 1 90.88 222 GLU A N 1
ATOM 1730 C CA . GLU A 1 222 ? -6.848 18.375 4.145 1 90.88 222 GLU A CA 1
ATOM 1731 C C . GLU A 1 222 ? -5.754 17.875 5.086 1 90.88 222 GLU A C 1
ATOM 1733 O O . GLU A 1 222 ? -5.887 17.984 6.309 1 90.88 222 GLU A O 1
ATOM 1738 N N . GLY A 1 223 ? -4.855 17.281 4.457 1 86.44 223 GLY A N 1
ATOM 1739 C CA . GLY A 1 223 ? -3.633 16.953 5.172 1 86.44 223 GLY A CA 1
ATOM 1740 C C . GLY A 1 223 ? -2.553 18.016 5.023 1 86.44 223 GLY A C 1
ATOM 1741 O O . GLY A 1 223 ? -2.354 18.562 3.936 1 86.44 223 GLY A O 1
ATOM 1742 N N . LEU A 1 224 ? -2.027 18.359 6.156 1 84.19 224 LEU A N 1
ATOM 1743 C CA . LEU A 1 224 ? -0.919 19.312 6.168 1 84.19 224 LEU A CA 1
ATOM 1744 C C . LEU A 1 224 ? 0.361 18.641 6.66 1 84.19 224 LEU A C 1
ATOM 1746 O O . LEU A 1 224 ? 0.331 17.859 7.613 1 84.19 224 LEU A O 1
ATOM 1750 N N . VAL A 1 225 ? 1.38 18.797 5.871 1 84.12 225 VAL A N 1
ATOM 1751 C CA . VAL A 1 225 ? 2.707 18.406 6.34 1 84.12 225 VAL A CA 1
ATOM 1752 C C . VAL A 1 225 ? 3.416 19.625 6.934 1 84.12 225 VAL A C 1
ATOM 1754 O O . VAL A 1 225 ? 3.574 20.656 6.262 1 84.12 225 VAL A O 1
ATOM 1757 N N . SER A 1 226 ? 3.658 19.453 8.227 1 84.31 226 SER A N 1
ATOM 1758 C CA . SER A 1 226 ? 4.258 20.594 8.914 1 84.31 226 SER A CA 1
ATOM 1759 C C . SER A 1 226 ? 5.617 20.234 9.5 1 84.31 226 SER A C 1
ATOM 1761 O O . SER A 1 226 ? 5.863 19.078 9.828 1 84.31 226 SER A O 1
ATOM 1763 N N . TYR A 1 227 ? 6.457 21.172 9.508 1 86 227 TYR A N 1
ATOM 1764 C CA . TYR A 1 227 ? 7.789 21.062 10.094 1 86 227 TYR A CA 1
ATOM 1765 C C . TYR A 1 227 ? 7.906 21.938 11.336 1 86 227 TYR A C 1
ATOM 1767 O O . TYR A 1 227 ? 7.586 23.125 11.305 1 86 227 TYR A O 1
ATOM 1775 N N . ASP A 1 228 ? 8.289 21.375 12.516 1 78 228 ASP A N 1
ATOM 1776 C CA . ASP A 1 228 ? 8.461 22.109 13.766 1 78 228 ASP A CA 1
ATOM 1777 C C . ASP A 1 228 ? 9.898 22.594 13.93 1 78 228 ASP A C 1
ATOM 1779 O O . ASP A 1 228 ? 10.828 21.781 13.984 1 78 228 ASP A O 1
ATOM 1783 N N . HIS A 1 229 ? 10.188 23.969 13.758 1 67.88 229 HIS A N 1
ATOM 1784 C CA . HIS A 1 229 ? 11.523 24.5 13.961 1 67.88 229 HIS A CA 1
ATOM 1785 C C . HIS A 1 229 ? 11.719 24.984 15.391 1 67.88 229 HIS A C 1
ATOM 1787 O O . HIS A 1 229 ? 10.922 25.781 15.906 1 67.88 229 HIS A O 1
ATOM 1793 N N . ASP A 1 230 ? 12.164 24.312 16.312 1 56.88 230 ASP A N 1
ATOM 1794 C CA . ASP A 1 230 ? 12.547 24.891 17.594 1 56.88 230 ASP A CA 1
ATOM 1795 C C . ASP A 1 230 ? 13.547 26.016 17.406 1 56.88 230 ASP A C 1
ATOM 1797 O O . ASP A 1 230 ? 14.609 25.828 16.812 1 56.88 230 ASP A O 1
ATOM 1801 N N . GLU A 1 231 ? 13.172 27.266 17.312 1 48 231 GLU A N 1
ATOM 1802 C CA . GLU A 1 231 ? 14.039 28.422 17.453 1 48 231 GLU A CA 1
ATOM 1803 C C . GLU A 1 231 ? 15.07 28.219 18.562 1 48 231 GLU A C 1
ATOM 1805 O O . GLU A 1 231 ? 15.922 29.078 18.797 1 48 231 GLU A O 1
ATOM 1810 N N . ALA A 1 232 ? 14.992 27.469 19.469 1 45.22 232 ALA A N 1
ATOM 1811 C CA . ALA A 1 232 ? 15.906 27.578 20.609 1 45.22 232 ALA A CA 1
ATOM 1812 C C . ALA A 1 232 ? 17.359 27.516 20.156 1 45.22 232 ALA A C 1
ATOM 1814 O O . ALA A 1 232 ? 18.234 28.141 20.75 1 45.22 232 ALA A O 1
ATOM 1815 N N . ASN A 1 233 ? 17.719 26.766 19.172 1 43.06 233 ASN A N 1
ATOM 1816 C CA . ASN A 1 233 ? 19.156 26.672 18.922 1 43.06 233 ASN A CA 1
ATOM 1817 C C . ASN A 1 233 ? 19.672 27.906 18.172 1 43.06 233 ASN A C 1
ATOM 1819 O O . ASN A 1 233 ? 20.859 28 17.891 1 43.06 233 ASN A O 1
ATOM 1823 N N . GLN A 1 234 ? 18.844 28.703 17.641 1 40.25 234 GLN A N 1
ATOM 1824 C CA . GLN A 1 234 ? 19.344 29.938 17.047 1 40.25 234 GLN A CA 1
ATOM 1825 C C . GLN A 1 234 ? 19.719 30.953 18.109 1 40.25 234 GLN A C 1
ATOM 1827 O O . GLN A 1 234 ? 20.609 31.797 17.891 1 40.25 234 GLN A O 1
ATOM 1832 N N . THR A 1 235 ? 18.984 31.016 19.203 1 40.47 235 THR A N 1
ATOM 1833 C CA . THR A 1 235 ? 19.312 32.031 20.188 1 40.47 235 THR A CA 1
ATOM 1834 C C . THR A 1 235 ? 20.641 31.734 20.859 1 40.47 235 THR A C 1
ATOM 1836 O O . THR A 1 235 ? 21.359 32.656 21.281 1 40.47 235 THR A O 1
ATOM 1839 N N . GLU A 1 236 ? 21.031 30.516 21.031 1 39.75 236 GLU A N 1
ATOM 1840 C CA . GLU A 1 236 ? 22.297 30.328 21.703 1 39.75 236 GLU A CA 1
ATOM 1841 C C . GLU A 1 236 ? 23.469 30.75 20.812 1 39.75 236 GLU A C 1
ATOM 1843 O O . GLU A 1 236 ? 24.484 31.25 21.297 1 39.75 236 GLU A O 1
ATOM 1848 N N . ASP A 1 237 ? 23.328 30.609 19.5 1 40.38 237 ASP A N 1
ATOM 1849 C CA . ASP A 1 237 ? 24.484 30.984 18.703 1 40.38 237 ASP A CA 1
ATOM 1850 C C . ASP A 1 237 ? 24.547 32.5 18.547 1 40.38 237 ASP A C 1
ATOM 1852 O O . ASP A 1 237 ? 25.625 33.062 18.281 1 40.38 237 ASP A O 1
ATOM 1856 N N . MET A 1 238 ? 23.375 33.219 18.578 1 38.75 238 MET A N 1
ATOM 1857 C CA . MET A 1 238 ? 23.5 34.688 18.531 1 38.75 238 MET A CA 1
ATOM 1858 C C . MET A 1 238 ? 24 35.219 19.875 1 38.75 238 MET A C 1
ATOM 1860 O O . MET A 1 238 ? 24.672 36.25 19.922 1 38.75 238 MET A O 1
ATOM 1864 N N . GLN A 1 239 ? 23.484 34.625 20.953 1 38.56 239 GLN A N 1
ATOM 1865 C CA . GLN A 1 239 ? 23.938 35.156 22.234 1 38.56 239 GLN A CA 1
ATOM 1866 C C . GLN A 1 239 ? 25.438 34.875 22.438 1 38.56 239 GLN A C 1
ATOM 1868 O O . GLN A 1 239 ? 26.141 35.688 23.016 1 38.56 239 GLN A O 1
ATOM 1873 N N . ASN A 1 240 ? 25.875 33.719 21.938 1 43.47 240 ASN A N 1
ATOM 1874 C CA . ASN A 1 240 ? 27.297 33.438 22.188 1 43.47 240 ASN A CA 1
ATOM 1875 C C . ASN A 1 240 ? 28.203 34.312 21.312 1 43.47 240 ASN A C 1
ATOM 1877 O O . ASN A 1 240 ? 29.406 34.344 21.531 1 43.47 240 ASN A O 1
ATOM 1881 N N . LYS A 1 241 ? 27.672 34.812 20.172 1 43.06 241 LYS A N 1
ATOM 1882 C CA . LYS A 1 241 ? 28.484 35.781 19.422 1 43.06 241 LYS A CA 1
ATOM 1883 C C . LYS A 1 241 ? 28.469 37.156 20.109 1 43.06 241 LYS A C 1
ATOM 1885 O O . LYS A 1 241 ? 29.438 37.906 20 1 43.06 241 LYS A O 1
ATOM 1890 N N . GLU A 1 242 ? 27.344 37.5 20.734 1 39.94 242 GLU A N 1
ATOM 1891 C CA . GLU A 1 242 ? 27.375 38.781 21.406 1 39.94 242 GLU A CA 1
ATOM 1892 C C . GLU A 1 242 ? 28.312 38.75 22.625 1 39.94 242 GLU A C 1
ATOM 1894 O O . GLU A 1 242 ? 28.906 39.781 22.969 1 39.94 242 GLU A O 1
ATOM 1899 N N . THR A 1 243 ? 28.344 37.562 23.297 1 41.06 243 THR A N 1
ATOM 1900 C CA . THR A 1 243 ? 29.156 37.562 24.516 1 41.06 243 THR A CA 1
ATOM 1901 C C . THR A 1 243 ? 30.641 37.594 24.172 1 41.06 243 THR A C 1
ATOM 1903 O O . THR A 1 243 ? 31.453 38.062 24.969 1 41.06 243 THR A O 1
ATOM 1906 N N . SER A 1 244 ? 30.922 36.938 22.953 1 38.62 244 SER A N 1
ATOM 1907 C CA . SER A 1 244 ? 32.344 36.938 22.719 1 38.62 244 SER A CA 1
ATOM 1908 C C . SER A 1 244 ? 32.875 38.312 22.344 1 38.62 244 SER A C 1
ATOM 1910 O O . SER A 1 244 ? 34.062 38.594 22.469 1 38.62 244 SER A O 1
ATOM 1912 N N . SER A 1 245 ? 31.922 39.062 21.656 1 35.53 245 SER A N 1
ATOM 1913 C CA . SER A 1 245 ? 32.531 40.312 21.203 1 35.53 245 SER A CA 1
ATOM 1914 C C . SER A 1 245 ? 32.688 41.281 22.359 1 35.53 245 SER A C 1
ATOM 1916 O O . SER A 1 245 ? 33.312 42.344 22.203 1 35.53 245 SER A O 1
ATOM 1918 N N . SER A 1 246 ? 31.719 41.094 23.328 1 30.59 246 SER A N 1
ATOM 1919 C CA . SER A 1 246 ? 31.688 42.25 24.234 1 30.59 246 SER A CA 1
ATOM 1920 C C . SER A 1 246 ? 32.812 42.156 25.266 1 30.59 246 SER A C 1
ATOM 1922 O O . SER A 1 246 ? 32.844 42.906 26.234 1 30.59 246 SER A O 1
ATOM 1924 N N . GLU A 1 247 ? 33.5 40.938 25.312 1 31.59 247 GLU A N 1
ATOM 1925 C CA . GLU A 1 247 ? 34.438 40.969 26.438 1 31.59 247 GLU A CA 1
ATOM 1926 C C . GLU A 1 247 ? 35.469 42.062 26.25 1 31.59 247 GLU A C 1
ATOM 1928 O O . GLU A 1 247 ? 36.5 41.875 25.641 1 31.59 247 GLU A O 1
ATOM 1933 N N . CYS A 1 248 ? 35.031 43.156 25.703 1 27.81 248 CYS A N 1
ATOM 1934 C CA . CYS A 1 248 ? 36.031 44.219 25.844 1 27.81 248 CYS A CA 1
ATOM 1935 C C . CYS A 1 248 ? 36.5 44.344 27.281 1 27.81 248 CYS A C 1
ATOM 1937 O O . CYS A 1 248 ? 35.688 44.531 28.188 1 27.81 248 CYS A O 1
ATOM 1939 N N . LYS A 1 249 ? 37.688 43.75 27.625 1 28.72 249 LYS A N 1
ATOM 1940 C CA . LYS A 1 249 ? 38.469 43.781 28.844 1 28.72 249 LYS A CA 1
ATOM 1941 C C . LYS A 1 249 ? 38.531 45.188 29.438 1 28.72 249 LYS A C 1
ATOM 1943 O O . LYS A 1 249 ? 39.281 46.062 28.938 1 28.72 249 LYS A O 1
ATOM 1948 N N . CYS A 1 250 ? 37.344 45.812 29.766 1 23.98 250 CYS A N 1
ATOM 1949 C CA . CYS A 1 250 ? 37.594 47.062 30.484 1 23.98 250 CYS A CA 1
ATOM 1950 C C . CYS A 1 250 ? 38.438 46.781 31.734 1 23.98 250 CYS A C 1
ATOM 1952 O O . CYS A 1 250 ? 38 46.062 32.625 1 23.98 250 CYS A O 1
ATOM 1954 N N . VAL A 1 251 ? 39.719 46.688 31.703 1 25.02 251 VAL A N 1
ATOM 1955 C CA . VAL A 1 251 ? 40.719 46.656 32.75 1 25.02 251 VAL A CA 1
ATOM 1956 C C . VAL A 1 251 ? 40.438 47.75 33.781 1 25.02 251 VAL A C 1
ATOM 1958 O O . VAL A 1 251 ? 40.625 48.938 33.531 1 25.02 251 VAL A O 1
ATOM 1961 N N . SER A 1 252 ? 39.125 47.812 34.25 1 20.14 252 SER A N 1
ATOM 1962 C CA . SER A 1 252 ? 38.969 48.844 35.25 1 20.14 252 SER A CA 1
ATOM 1963 C C . SER A 1 252 ? 39.969 48.656 36.406 1 20.14 252 SER A C 1
ATOM 1965 O O . SER A 1 252 ? 40.188 47.531 36.844 1 20.14 252 SER A O 1
ATOM 1967 N N . GLN A 1 253 ? 40.75 49.688 36.781 1 20.41 253 GLN A N 1
ATOM 1968 C CA . GLN A 1 253 ? 41.688 50.094 37.781 1 20.41 253 GLN A CA 1
ATOM 1969 C C . GLN A 1 253 ? 41.188 49.781 39.188 1 20.41 253 GLN A C 1
ATOM 1971 O O . GLN A 1 253 ? 40 49.594 39.406 1 20.41 253 GLN A O 1
ATOM 1976 N N . ASN A 1 254 ? 41.938 50.281 40.281 1 20.06 254 ASN A N 1
ATOM 1977 C CA . ASN A 1 254 ? 42.531 49.969 41.594 1 20.06 254 ASN A CA 1
ATOM 1978 C C . ASN A 1 254 ? 41.469 50.062 42.719 1 20.06 254 ASN A C 1
ATOM 1980 O O . ASN A 1 254 ? 41.562 49.312 43.688 1 20.06 254 ASN A O 1
ATOM 1984 N N . LYS A 1 255 ? 40.719 51.156 42.938 1 18.67 255 LYS A N 1
ATOM 1985 C CA . LYS A 1 255 ? 41.062 51.781 44.219 1 18.67 255 LYS A CA 1
ATOM 1986 C C . LYS A 1 255 ? 40.406 51.031 45.375 1 18.67 255 LYS A C 1
ATOM 1988 O O . LYS A 1 255 ? 41.062 50.688 46.344 1 18.67 255 LYS A O 1
ATOM 1993 N N . GLU A 1 256 ? 39.188 51.438 45.75 1 18.16 256 GLU A N 1
ATOM 1994 C CA . GLU A 1 256 ? 39.031 52 47.094 1 18.16 256 GLU A CA 1
ATOM 1995 C C . GLU A 1 256 ? 38.781 50.906 48.125 1 18.16 256 GLU A C 1
ATOM 1997 O O . GLU A 1 256 ? 38.469 49.75 47.75 1 18.16 256 GLU A O 1
ATOM 2002 N N . ASP A 1 257 ? 37.812 51.219 49.188 1 17.83 257 ASP A N 1
ATOM 2003 C CA . ASP A 1 257 ? 37.938 51.469 50.625 1 17.83 257 ASP A CA 1
ATOM 2004 C C . ASP A 1 257 ? 37.5 50.25 51.406 1 17.83 257 ASP A C 1
ATOM 2006 O O . ASP A 1 257 ? 38.219 49.812 52.344 1 17.83 257 ASP A O 1
ATOM 2010 N N . LYS A 1 258 ? 36.125 50.094 51.594 1 17.83 258 LYS A N 1
ATOM 2011 C CA . LYS A 1 258 ? 35.625 50.25 52.969 1 17.83 258 LYS A CA 1
ATOM 2012 C C . LYS A 1 258 ? 35.75 48.938 53.75 1 17.83 258 LYS A C 1
ATOM 2014 O O . LYS A 1 258 ? 35.812 47.875 53.156 1 17.83 258 LYS A O 1
ATOM 2019 N N . GLN A 1 259 ? 34.875 48.969 54.969 1 17.67 259 GLN A N 1
ATOM 2020 C CA . GLN A 1 259 ? 34.906 48.719 56.406 1 17.67 259 GLN A CA 1
ATOM 2021 C C . GLN A 1 259 ? 34.562 47.25 56.719 1 17.67 259 GLN A C 1
ATOM 2023 O O . GLN A 1 259 ? 33.594 46.719 56.188 1 17.67 259 GLN A O 1
ATOM 2028 N N . ILE A 1 260 ? 35.344 46.625 57.5 1 17.08 260 ILE A N 1
ATOM 2029 C CA . ILE A 1 260 ? 35.719 45.375 58.125 1 17.08 260 ILE A CA 1
ATOM 2030 C C . ILE A 1 260 ? 34.625 44.906 59.062 1 17.08 260 ILE A C 1
ATOM 2032 O O . ILE A 1 260 ? 34.719 43.844 59.656 1 17.08 260 ILE A O 1
ATOM 2036 N N . GLN A 1 261 ? 33.594 45.719 59.5 1 16.62 261 GLN A N 1
ATOM 2037 C CA . GLN A 1 261 ? 33.5 45.438 60.938 1 16.62 261 GLN A CA 1
ATOM 2038 C C . GLN A 1 261 ? 33.062 44 61.188 1 16.62 261 GLN A C 1
ATOM 2040 O O . GLN A 1 261 ? 32.344 43.406 60.375 1 16.62 261 GLN A O 1
ATOM 2045 N N . LEU A 1 262 ? 32.906 43.688 62.594 1 16.02 262 LEU A N 1
ATOM 2046 C CA . LEU A 1 262 ? 33.281 42.75 63.656 1 16.02 262 LEU A CA 1
ATOM 2047 C C . LEU A 1 262 ? 32.188 41.719 63.875 1 16.02 262 LEU A C 1
ATOM 2049 O O . LEU A 1 262 ? 32.5 40.531 64 1 16.02 262 LEU A O 1
ATOM 2053 N N . ARG A 1 263 ? 30.891 41.969 64.375 1 15.8 263 ARG A N 1
ATOM 2054 C CA . ARG A 1 263 ? 30.734 41.469 65.75 1 15.8 263 ARG A CA 1
ATOM 2055 C C . ARG A 1 263 ? 30.281 40 65.75 1 15.8 263 ARG A C 1
ATOM 2057 O O . ARG A 1 263 ? 29.719 39.531 64.75 1 15.8 263 ARG A O 1
ATOM 2064 N N . ASN A 1 264 ? 29.812 39.531 67 1 15.79 264 ASN A N 1
ATOM 2065 C CA . ASN A 1 264 ? 29.984 38.531 68.062 1 15.79 264 ASN A CA 1
ATOM 2066 C C . ASN A 1 264 ? 28.984 37.375 67.938 1 15.79 264 ASN A C 1
ATOM 2068 O O . ASN A 1 264 ? 29.375 36.219 67.938 1 15.79 264 ASN A O 1
ATOM 2072 N N . THR A 1 265 ? 27.672 37.344 68.5 1 16.36 265 THR A N 1
ATOM 2073 C CA . THR A 1 265 ? 27.5 36.594 69.75 1 16.36 265 THR A CA 1
ATOM 2074 C C . THR A 1 265 ? 26.953 35.188 69.438 1 16.36 265 THR A C 1
ATOM 2076 O O . THR A 1 265 ? 26.406 34.969 68.375 1 16.36 265 THR A O 1
ATOM 2079 N N . GLN A 1 266 ? 25.969 34.531 70.438 1 15.57 266 GLN A N 1
ATOM 2080 C CA . GLN A 1 266 ? 25.984 33.438 71.438 1 15.57 266 GLN A CA 1
ATOM 2081 C C . GLN A 1 266 ? 25.125 32.281 70.938 1 15.57 266 GLN A C 1
ATOM 2083 O O . GLN A 1 266 ? 25.594 31.141 70.875 1 15.57 266 GLN A O 1
ATOM 2088 N N . ASP A 1 267 ? 23.844 31.812 71.625 1 16.23 267 ASP A N 1
ATOM 2089 C CA . ASP A 1 267 ? 23.719 30.703 72.562 1 16.23 267 ASP A CA 1
ATOM 2090 C C . ASP A 1 267 ? 23.047 29.5 71.875 1 16.23 267 ASP A C 1
ATOM 2092 O O . ASP A 1 267 ? 23.625 28.406 71.875 1 16.23 267 ASP A O 1
ATOM 2096 N N . SER A 1 268 ? 21.641 28.984 72.375 1 16.66 268 SER A N 1
ATOM 2097 C CA . SER A 1 268 ? 21.281 27.891 73.25 1 16.66 268 SER A CA 1
ATOM 2098 C C . SER A 1 268 ? 20.734 26.688 72.5 1 16.66 268 SER A C 1
ATOM 2100 O O . SER A 1 268 ? 20.359 26.828 71.312 1 16.66 268 SER A O 1
ATOM 2102 N N . GLU A 1 269 ? 19.984 25.5 73.25 1 16.88 269 GLU A N 1
ATOM 2103 C CA . GLU A 1 269 ? 20.094 24.078 73.562 1 16.88 269 GLU A CA 1
ATOM 2104 C C . GLU A 1 269 ? 19.062 23.266 72.812 1 16.88 269 GLU A C 1
ATOM 2106 O O . GLU A 1 269 ? 19.344 22.156 72.312 1 16.88 269 GLU A O 1
ATOM 2111 N N . GLY A 1 270 ? 17.656 23.469 72.688 1 17.53 270 GLY A N 1
ATOM 2112 C CA . GLY A 1 270 ? 16.734 22.547 73.312 1 17.53 270 GLY A CA 1
ATOM 2113 C C . GLY A 1 270 ? 16.438 21.328 72.5 1 17.53 270 GLY A C 1
ATOM 2114 O O . GLY A 1 270 ? 16.469 21.406 71.25 1 17.53 270 GLY A O 1
ATOM 2115 N N . GLU A 1 271 ? 16.328 19.984 73.062 1 17.84 271 GLU A N 1
ATOM 2116 C CA . GLU A 1 271 ? 16.406 18.547 72.875 1 17.84 271 GLU A CA 1
ATOM 2117 C C . GLU A 1 271 ? 15.062 17.969 72.438 1 17.84 271 GLU A C 1
ATOM 2119 O O . GLU A 1 271 ?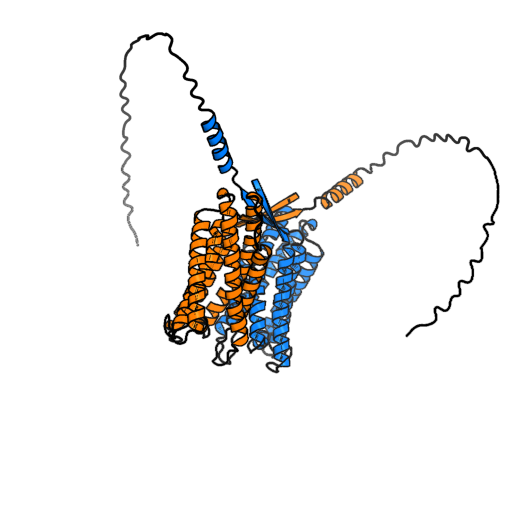 14.953 16.781 72.125 1 17.84 271 GLU A O 1
ATOM 2124 N N . PHE A 1 272 ? 14.055 18.422 71.812 1 17.83 272 PHE A N 1
ATOM 2125 C CA . PHE A 1 272 ? 12.805 17.781 72.188 1 17.83 272 PHE A CA 1
ATOM 2126 C C . PHE A 1 272 ? 12.734 16.359 71.625 1 17.83 272 PHE A C 1
ATOM 2128 O O . PHE A 1 272 ? 13.078 16.109 70.5 1 17.83 272 PHE A O 1
ATOM 2135 N N . TYR A 1 273 ? 12.289 15.203 72.5 1 17.55 273 TYR A N 1
ATOM 2136 C CA . TYR A 1 273 ? 12.234 13.75 72.688 1 17.55 273 TYR A CA 1
ATOM 2137 C C . TYR A 1 273 ? 11.023 13.156 72 1 17.55 273 TYR A C 1
ATOM 2139 O O . TYR A 1 273 ? 9.883 13.438 72.375 1 17.55 273 TYR A O 1
ATOM 2147 N N . VAL A 1 274 ? 10.578 13.352 70.875 1 18.45 274 VAL A N 1
ATOM 2148 C CA . VAL A 1 274 ? 9.211 12.852 70.75 1 18.45 274 VAL A CA 1
ATOM 2149 C C . VAL A 1 274 ? 9.219 11.328 70.688 1 18.45 274 VAL A C 1
ATOM 2151 O O . VAL A 1 274 ? 10.039 10.734 70 1 18.45 274 VAL A O 1
ATOM 2154 N N . GLU A 1 275 ? 8.289 10.617 71.5 1 17 275 GLU A N 1
ATOM 2155 C CA . GLU A 1 275 ? 7.91 9.312 72.062 1 17 275 GLU A CA 1
ATOM 2156 C C . GLU A 1 275 ? 7.316 8.414 71 1 17 275 GLU A C 1
ATOM 2158 O O . GLU A 1 275 ? 6.594 8.891 70.125 1 17 275 GLU A O 1
ATOM 2163 N N . MET A 1 276 ? 7.617 7.055 70.875 1 18.88 276 MET A N 1
ATOM 2164 C CA . MET A 1 276 ? 7.625 5.852 70.062 1 18.88 276 MET A CA 1
ATOM 2165 C C . MET A 1 276 ? 6.301 5.102 70.125 1 18.88 276 MET A C 1
ATOM 2167 O O . MET A 1 276 ? 6.121 4.047 69.562 1 18.88 276 MET A O 1
ATOM 2171 N N . PRO A 1 277 ? 5.039 5.633 70.312 1 16.91 277 PRO A N 1
ATOM 2172 C CA . PRO A 1 277 ? 4.246 4.605 71 1 16.91 277 PRO A CA 1
ATOM 2173 C C . PRO A 1 277 ? 4.117 3.322 70.188 1 16.91 277 PRO A C 1
ATOM 2175 O O . PRO A 1 277 ? 4.27 3.352 68.938 1 16.91 277 PRO A O 1
ATOM 2178 N N . SER A 1 278 ? 3.846 2.062 70.875 1 18.06 278 SER A N 1
ATOM 2179 C CA . SER A 1 278 ? 3.896 0.605 70.938 1 18.06 278 SER A CA 1
ATOM 2180 C C . SER A 1 278 ? 2.672 -0.02 70.25 1 18.06 278 SER A C 1
ATOM 2182 O O . SER A 1 278 ? 2.477 -1.235 70.312 1 18.06 278 SER A O 1
ATOM 2184 N N . TYR A 1 279 ? 1.959 0.448 69.312 1 17.78 279 TYR A N 1
ATOM 2185 C CA . TYR A 1 279 ? 0.62 -0.13 69.312 1 17.78 279 TYR A CA 1
ATOM 2186 C C . TYR A 1 279 ? 0.68 -1.647 69.188 1 17.78 279 TYR A C 1
ATOM 2188 O O . TYR A 1 279 ? 1.591 -2.189 68.562 1 17.78 279 TYR A O 1
ATOM 2196 N N . GLN A 1 280 ? -0.427 -2.398 69.812 1 16.39 280 GLN A N 1
ATOM 2197 C CA . GLN A 1 280 ? -0.92 -3.611 70.438 1 16.39 280 GLN A CA 1
ATOM 2198 C C . GLN A 1 280 ? -1.138 -4.723 69.375 1 16.39 280 GLN A C 1
ATOM 2200 O O . GLN A 1 280 ? -1.266 -4.457 68.188 1 16.39 280 GLN A O 1
ATOM 2205 N N . ASN A 1 281 ? -1.839 -5.938 69.875 1 17.06 281 ASN A N 1
ATOM 2206 C CA . ASN A 1 281 ? -1.826 -7.387 70.125 1 17.06 281 ASN A CA 1
ATOM 2207 C C . ASN A 1 281 ? -2.723 -8.094 69.062 1 17.06 281 ASN A C 1
ATOM 2209 O O . ASN A 1 281 ? -2.686 -9.32 69 1 17.06 281 ASN A O 1
ATOM 2213 N N . ILE A 1 282 ? -3.82 -7.582 68.438 1 18.53 282 ILE A N 1
ATOM 2214 C CA . ILE A 1 282 ? -4.996 -8.422 68.562 1 18.53 282 ILE A CA 1
ATOM 2215 C C . ILE A 1 282 ? -4.812 -9.734 67.812 1 18.53 282 ILE A C 1
ATOM 2217 O O . ILE A 1 282 ? -4.504 -9.734 66.625 1 18.53 282 ILE A O 1
ATOM 2221 N N . ASN A 1 283 ? -4.984 -10.992 68.5 1 17.69 283 ASN A N 1
ATOM 2222 C CA . ASN A 1 283 ? -4.863 -12.445 68.562 1 17.69 283 ASN A CA 1
ATOM 2223 C C . ASN A 1 283 ? -5.855 -13.141 67.688 1 17.69 283 ASN A C 1
ATOM 2225 O O . ASN A 1 283 ? -5.688 -14.32 67.312 1 17.69 283 ASN A O 1
ATOM 2229 N N . GLN A 1 284 ? -7.188 -12.828 67.5 1 18.91 284 GLN A N 1
ATOM 2230 C CA . GLN A 1 284 ? -8.109 -13.922 67.812 1 18.91 284 GLN A CA 1
ATOM 2231 C C . GLN A 1 284 ? -7.984 -15.031 66.75 1 18.91 284 GLN A C 1
ATOM 2233 O O . GLN A 1 284 ? -7.789 -14.75 65.562 1 18.91 284 GLN A O 1
ATOM 2238 N N . PRO A 1 285 ? -8.289 -16.391 67.25 1 20.25 285 PRO A N 1
ATOM 2239 C CA . PRO A 1 285 ? -8.164 -17.828 66.938 1 20.25 285 PRO A CA 1
ATOM 2240 C C . PRO A 1 285 ? -9.18 -18.312 65.938 1 20.25 285 PRO A C 1
ATOM 2242 O O . PRO A 1 285 ? -9.156 -19.484 65.562 1 20.25 285 PRO A O 1
ATOM 2245 N N . LEU A 1 286 ? -10.039 -17.562 65.375 1 19.03 286 LEU A N 1
ATOM 2246 C CA . LEU A 1 286 ? -11.312 -18.266 65.25 1 19.03 286 LEU A CA 1
ATOM 2247 C C . LEU A 1 286 ? -11.117 -19.656 64.688 1 19.03 286 LEU A C 1
ATOM 2249 O O . LEU A 1 286 ? -10.375 -19.844 63.719 1 19.03 286 LEU A O 1
ATOM 2253 N N . ASN A 1 287 ? -11.938 -20.734 65.25 1 18.25 287 ASN A N 1
ATOM 2254 C CA . ASN A 1 287 ? -12.367 -22.109 65.5 1 18.25 287 ASN A CA 1
ATOM 2255 C C . ASN A 1 287 ? -12.602 -22.859 64.188 1 18.25 287 ASN A C 1
ATOM 2257 O O . ASN A 1 287 ? -11.656 -23.344 63.562 1 18.25 287 ASN A O 1
ATOM 2261 N N . GLN A 1 288 ? -13.961 -23.484 64.188 1 17.75 288 GLN A N 1
ATOM 2262 C CA . GLN A 1 288 ? -14.484 -24.844 64.188 1 17.75 288 GLN A CA 1
ATOM 2263 C C . GLN A 1 288 ? -14.531 -25.453 62.812 1 17.75 288 GLN A C 1
ATOM 2265 O O . GLN A 1 288 ? -14.055 -26.562 62.594 1 17.75 288 GLN A O 1
ATOM 2270 N N . LYS A 1 289 ? -15.898 -25.516 62.312 1 18.34 289 LYS A N 1
ATOM 2271 C CA . LYS A 1 289 ? -16.75 -26.656 61.969 1 18.34 289 LYS A CA 1
ATOM 2272 C C . LYS A 1 289 ? -16.391 -27.203 60.594 1 18.34 289 LYS A C 1
ATOM 2274 O O . LYS A 1 289 ? -15.836 -26.5 59.75 1 18.34 289 LYS A O 1
ATOM 2279 N N . ILE A 1 290 ? -17.594 -28.125 59.969 1 20.45 290 ILE A N 1
ATOM 2280 C CA . ILE A 1 290 ? -17.734 -29.234 59.031 1 20.45 290 ILE A CA 1
ATOM 2281 C C . ILE A 1 290 ? -17.375 -28.766 57.625 1 20.45 290 ILE A C 1
ATOM 2283 O O . ILE A 1 290 ? -17.797 -27.688 57.188 1 20.45 290 ILE A O 1
ATOM 2287 N N . MET B 1 1 ? -12.086 28.938 9.578 1 68.69 1 MET B N 1
ATOM 2288 C CA . MET B 1 1 ? -11.203 28.531 10.664 1 68.69 1 MET B CA 1
ATOM 2289 C C . MET B 1 1 ? -10.844 27.062 10.547 1 68.69 1 MET B C 1
ATOM 2291 O O . MET B 1 1 ? -11.688 26.234 10.211 1 68.69 1 MET B O 1
ATOM 2295 N N . LYS B 1 2 ? -9.57 26.672 10.602 1 78.5 2 LYS B N 1
ATOM 2296 C CA . LYS B 1 2 ? -9.094 25.312 10.445 1 78.5 2 LYS B CA 1
ATOM 2297 C C . LYS B 1 2 ? -8.977 24.609 11.789 1 78.5 2 LYS B C 1
ATOM 2299 O O . LYS B 1 2 ? -8.438 25.172 12.75 1 78.5 2 LYS B O 1
ATOM 2304 N N . ARG B 1 3 ? -9.703 23.484 11.867 1 81.06 3 ARG B N 1
ATOM 2305 C CA . ARG B 1 3 ? -9.617 22.641 13.055 1 81.06 3 ARG B CA 1
ATOM 2306 C C . ARG B 1 3 ? -8.766 21.406 12.789 1 81.06 3 ARG B C 1
ATOM 2308 O O . ARG B 1 3 ? -8.906 20.766 11.742 1 81.06 3 ARG B O 1
ATOM 2315 N N . GLN B 1 4 ? -7.82 21.141 13.688 1 80.5 4 GLN B N 1
ATOM 2316 C CA . GLN B 1 4 ? -6.961 19.969 13.594 1 80.5 4 GLN B CA 1
ATOM 2317 C C . GLN B 1 4 ? -7.695 18.719 14.055 1 80.5 4 GLN B C 1
ATOM 2319 O O . GLN B 1 4 ? -8.297 18.703 15.133 1 80.5 4 GLN B O 1
ATOM 2324 N N . LEU B 1 5 ? -7.688 17.703 13.281 1 79.12 5 LEU B N 1
ATOM 2325 C CA . LEU B 1 5 ? -8.391 16.453 13.578 1 79.12 5 LEU B CA 1
ATOM 2326 C C . LEU B 1 5 ? -7.438 15.43 14.164 1 79.12 5 LEU B C 1
ATOM 2328 O O . LEU B 1 5 ? -7.84 14.609 14.992 1 79.12 5 LEU B O 1
ATOM 2332 N N . GLY B 1 6 ? -6.207 15.438 13.711 1 79 6 GLY B N 1
ATOM 2333 C CA . GLY B 1 6 ? -5.215 14.469 14.156 1 79 6 GLY B CA 1
ATOM 2334 C C . GLY B 1 6 ? -3.812 14.797 13.68 1 79 6 GLY B C 1
ATOM 2335 O O . GLY B 1 6 ? -3.627 15.656 12.82 1 79 6 GLY B O 1
ATOM 2336 N N . THR B 1 7 ? -2.9 14.227 14.406 1 83.75 7 THR B N 1
ATOM 2337 C CA . THR B 1 7 ? -1.499 14.383 14.039 1 83.75 7 THR B CA 1
ATOM 2338 C C . THR B 1 7 ? -0.831 13.023 13.859 1 83.75 7 THR B C 1
ATOM 2340 O O . THR B 1 7 ? -1.229 12.039 14.484 1 83.75 7 THR B O 1
ATOM 2343 N N . PHE B 1 8 ? -0.008 13.016 12.891 1 86.75 8 PHE B N 1
ATOM 2344 C CA . PHE B 1 8 ? 0.764 11.805 12.625 1 86.75 8 PHE B CA 1
ATOM 2345 C C . PHE B 1 8 ? 2.238 12.141 12.43 1 86.75 8 PHE B C 1
ATOM 2347 O O . PHE B 1 8 ? 2.582 12.977 11.586 1 86.75 8 PHE B O 1
ATOM 2354 N N . PRO B 1 9 ? 3.09 11.461 13.273 1 93 9 PRO B N 1
ATOM 2355 C CA . PRO B 1 9 ? 4.52 11.695 13.07 1 93 9 PRO B CA 1
ATOM 2356 C C . PRO B 1 9 ? 5.062 11 11.82 1 93 9 PRO B C 1
ATOM 2358 O O . PRO B 1 9 ? 4.992 9.773 11.719 1 93 9 PRO B O 1
ATOM 2361 N N . PHE B 1 10 ? 5.754 11.656 11.008 1 94.75 10 PHE B N 1
ATOM 2362 C CA . PHE B 1 10 ? 6.129 11.125 9.703 1 94.75 10 PHE B CA 1
ATOM 2363 C C . PHE B 1 10 ? 7.367 10.242 9.812 1 94.75 10 PHE B C 1
ATOM 2365 O O . PHE B 1 10 ? 7.684 9.484 8.891 1 94.75 10 PHE B O 1
ATOM 2372 N N . TRP B 1 11 ? 8.133 10.375 10.914 1 96.56 11 TRP B N 1
ATOM 2373 C CA . TRP B 1 11 ? 9.32 9.539 11.062 1 96.56 11 TRP B CA 1
ATOM 2374 C C . TRP B 1 11 ? 8.938 8.07 11.141 1 96.56 11 TRP B C 1
ATOM 2376 O O . TRP B 1 11 ? 9.773 7.191 10.906 1 96.56 11 TRP B O 1
ATOM 2386 N N . VAL B 1 12 ? 7.734 7.762 11.414 1 96.88 12 VAL B N 1
ATOM 2387 C CA . VAL B 1 12 ? 7.266 6.391 11.578 1 96.88 12 VAL B CA 1
ATOM 2388 C C . VAL B 1 12 ? 7.227 5.691 10.219 1 96.88 12 VAL B C 1
ATOM 2390 O O . VAL B 1 12 ? 7.453 4.48 10.133 1 96.88 12 VAL B O 1
ATOM 2393 N N . LEU B 1 13 ? 6.984 6.406 9.164 1 96.69 13 LEU B N 1
ATOM 2394 C CA . LEU B 1 13 ? 6.766 5.824 7.844 1 96.69 13 LEU B CA 1
ATOM 2395 C C . LEU B 1 13 ? 8.031 5.148 7.332 1 96.69 13 LEU B C 1
ATOM 2397 O O . LEU B 1 13 ? 8 3.98 6.941 1 96.69 13 LEU B O 1
ATOM 2401 N N . PRO B 1 14 ? 9.195 5.832 7.383 1 98.62 14 PRO B N 1
ATOM 2402 C CA . PRO B 1 14 ? 10.406 5.133 6.945 1 98.62 14 PRO B CA 1
ATOM 2403 C C . PRO B 1 14 ? 10.75 3.936 7.832 1 98.62 14 PRO B C 1
ATOM 2405 O O . PRO B 1 14 ? 11.289 2.939 7.344 1 98.62 14 PRO B O 1
ATOM 2408 N N . VAL B 1 15 ? 10.445 4.016 9.055 1 98.62 15 VAL B N 1
ATOM 2409 C CA . VAL B 1 15 ? 10.711 2.904 9.961 1 98.62 15 VAL B CA 1
ATOM 2410 C C . VAL B 1 15 ? 9.836 1.71 9.594 1 98.62 15 VAL B C 1
ATOM 2412 O O . VAL B 1 15 ? 10.32 0.583 9.484 1 98.62 15 VAL B O 1
ATOM 2415 N N . ILE B 1 16 ? 8.586 1.977 9.359 1 97.94 16 ILE B N 1
ATOM 2416 C CA . ILE B 1 16 ? 7.68 0.895 8.992 1 97.94 16 ILE B CA 1
ATOM 2417 C C . ILE B 1 16 ? 8.078 0.334 7.625 1 97.94 16 ILE B C 1
ATOM 2419 O O . ILE B 1 16 ? 8.078 -0.882 7.422 1 97.94 16 ILE B O 1
ATOM 2423 N N . ALA B 1 17 ? 8.406 1.196 6.73 1 98.56 17 ALA B N 1
ATOM 2424 C CA . ALA B 1 17 ? 8.836 0.751 5.406 1 98.56 17 ALA B CA 1
ATOM 2425 C C . ALA B 1 17 ? 10.031 -0.19 5.512 1 98.56 17 ALA B C 1
ATOM 2427 O O . ALA B 1 17 ? 10.062 -1.244 4.871 1 98.56 17 ALA B O 1
ATOM 2428 N N . MET B 1 18 ? 10.984 0.192 6.309 1 98.81 18 MET B N 1
ATOM 2429 C CA . MET B 1 18 ? 12.188 -0.612 6.496 1 98.81 18 MET B CA 1
ATOM 2430 C C . MET B 1 18 ? 11.852 -1.944 7.16 1 98.81 18 MET B C 1
ATOM 2432 O O . MET B 1 18 ? 12.273 -3.002 6.684 1 98.81 18 MET B O 1
ATOM 2436 N N . LEU B 1 19 ? 11.047 -1.914 8.148 1 98.62 19 LEU B N 1
ATOM 2437 C CA . LEU B 1 19 ? 10.766 -3.109 8.938 1 98.62 19 LEU B CA 1
ATOM 2438 C C . LEU B 1 19 ? 9.914 -4.094 8.148 1 98.62 19 LEU B C 1
ATOM 2440 O O . LEU B 1 19 ? 10.172 -5.297 8.156 1 98.62 19 LEU B O 1
ATOM 2444 N N . VAL B 1 20 ? 8.906 -3.59 7.496 1 98.25 20 VAL B N 1
ATOM 2445 C CA . VAL B 1 20 ? 8.023 -4.492 6.766 1 98.25 20 VAL B CA 1
ATOM 2446 C C . VAL B 1 20 ? 8.766 -5.102 5.582 1 98.25 20 VAL B C 1
ATOM 2448 O O . VAL B 1 20 ? 8.586 -6.281 5.27 1 98.25 20 VAL B O 1
ATOM 2451 N N . SER B 1 21 ? 9.586 -4.312 4.902 1 98.62 21 SER B N 1
ATOM 2452 C CA . SER B 1 21 ? 10.359 -4.848 3.789 1 98.62 21 SER B CA 1
ATOM 2453 C C . SER B 1 21 ? 11.359 -5.898 4.262 1 98.62 21 SER B C 1
ATOM 2455 O O . SER B 1 21 ? 11.438 -6.992 3.699 1 98.62 21 SER B O 1
ATOM 2457 N N . ALA B 1 22 ? 12.086 -5.582 5.32 1 98.75 22 ALA B N 1
ATOM 2458 C CA . ALA B 1 22 ? 13.055 -6.531 5.863 1 98.75 22 ALA B CA 1
ATOM 2459 C C . ALA B 1 22 ? 12.367 -7.797 6.363 1 98.75 22 ALA B C 1
ATOM 2461 O O . ALA B 1 22 ? 12.836 -8.906 6.109 1 98.75 22 ALA B O 1
ATOM 2462 N N . PHE B 1 23 ? 11.328 -7.621 7.047 1 98.62 23 PHE B N 1
ATOM 2463 C CA . PHE B 1 23 ? 10.594 -8.766 7.574 1 98.62 23 PHE B CA 1
ATOM 2464 C C . PHE B 1 23 ? 10.094 -9.656 6.441 1 98.62 23 PHE B C 1
ATOM 2466 O O . PHE B 1 23 ? 10.25 -10.883 6.492 1 98.62 23 PHE B O 1
ATOM 2473 N N . GLY B 1 24 ? 9.43 -9.039 5.414 1 98.44 24 GLY B N 1
ATOM 2474 C CA . GLY B 1 24 ? 8.945 -9.82 4.289 1 98.44 24 GLY B CA 1
ATOM 2475 C C . GLY B 1 24 ? 10.031 -10.641 3.615 1 98.44 24 GLY B C 1
ATOM 2476 O O . GLY B 1 24 ? 9.836 -11.82 3.326 1 98.44 24 GLY B O 1
ATOM 2477 N N . ILE B 1 25 ? 11.172 -10.078 3.438 1 98.69 25 ILE B N 1
ATOM 2478 C CA . ILE B 1 25 ? 12.273 -10.711 2.721 1 98.69 25 ILE B CA 1
ATOM 2479 C C . ILE B 1 25 ? 12.898 -11.789 3.592 1 98.69 25 ILE B C 1
ATOM 2481 O O . ILE B 1 25 ? 13.07 -12.93 3.152 1 98.69 25 ILE B O 1
ATOM 2485 N N . LEU B 1 26 ? 13.156 -11.484 4.82 1 98.69 26 LEU B N 1
ATOM 2486 C CA . LEU B 1 26 ? 13.891 -12.398 5.688 1 98.69 26 LEU B CA 1
ATOM 2487 C C . LEU B 1 26 ? 12.992 -13.531 6.168 1 98.69 26 LEU B C 1
ATOM 2489 O O . LEU B 1 26 ? 13.445 -14.664 6.336 1 98.69 26 LEU B O 1
ATOM 2493 N N . ALA B 1 27 ? 11.758 -13.258 6.434 1 98.75 27 ALA B N 1
ATOM 2494 C CA . ALA B 1 27 ? 10.828 -14.312 6.824 1 98.75 27 ALA B CA 1
ATOM 2495 C C . ALA B 1 27 ? 10.617 -15.305 5.684 1 98.75 27 ALA B C 1
ATOM 2497 O O . ALA B 1 27 ? 10.617 -16.516 5.906 1 98.75 27 ALA B O 1
ATOM 2498 N N . SER B 1 28 ? 10.438 -14.805 4.473 1 98.12 28 SER B N 1
ATOM 2499 C CA . SER B 1 28 ? 10.289 -15.68 3.312 1 98.12 28 SER B CA 1
ATOM 2500 C C . SER B 1 28 ? 11.531 -16.547 3.107 1 98.12 28 SER B C 1
ATOM 2502 O O . SER B 1 28 ? 11.422 -17.734 2.854 1 98.12 28 SER B O 1
ATOM 2504 N N . TYR B 1 29 ? 12.664 -15.922 3.266 1 98.5 29 TYR B N 1
ATOM 2505 C CA . TYR B 1 29 ? 13.93 -16.641 3.156 1 98.5 29 TYR B CA 1
ATOM 2506 C C . TYR B 1 29 ? 14.008 -17.766 4.184 1 98.5 29 TYR B C 1
ATOM 2508 O O . TYR B 1 29 ? 14.367 -18.891 3.848 1 98.5 29 TYR B O 1
ATOM 2516 N N . THR B 1 30 ? 13.664 -17.438 5.41 1 98.75 30 THR B N 1
ATOM 2517 C CA . THR B 1 30 ? 13.734 -18.391 6.504 1 98.75 30 THR B CA 1
ATOM 2518 C C . THR B 1 30 ? 12.805 -19.578 6.238 1 98.75 30 THR B C 1
ATOM 2520 O O . THR B 1 30 ? 13.203 -20.734 6.414 1 98.75 30 THR B O 1
ATOM 2523 N N . ILE B 1 31 ? 11.664 -19.328 5.793 1 98.44 31 ILE B N 1
ATOM 2524 C CA . ILE B 1 31 ? 10.695 -20.375 5.492 1 98.44 31 ILE B CA 1
ATOM 2525 C C . ILE B 1 31 ? 11.203 -21.234 4.328 1 98.44 31 ILE B C 1
ATOM 2527 O O . ILE B 1 31 ? 11.164 -22.469 4.391 1 98.44 31 ILE B O 1
ATOM 2531 N N . ALA B 1 32 ? 11.703 -20.594 3.301 1 97.81 32 ALA B N 1
ATOM 2532 C CA . ALA B 1 32 ? 12.18 -21.297 2.109 1 97.81 32 ALA B CA 1
ATOM 2533 C C . ALA B 1 32 ? 13.336 -22.234 2.451 1 97.81 32 ALA B C 1
ATOM 2535 O O . ALA B 1 32 ? 13.375 -23.375 1.979 1 97.81 32 ALA B O 1
ATOM 2536 N N . VAL B 1 33 ? 14.242 -21.812 3.246 1 98.56 33 VAL B N 1
ATOM 2537 C CA . VAL B 1 33 ? 15.391 -22.625 3.629 1 98.56 33 VAL B CA 1
ATOM 2538 C C . VAL B 1 33 ? 14.938 -23.781 4.52 1 98.56 33 VAL B C 1
ATOM 2540 O O . VAL B 1 33 ? 15.344 -24.922 4.312 1 98.56 33 VAL B O 1
ATOM 2543 N N . LYS B 1 34 ? 14.102 -23.484 5.469 1 98.56 34 LYS B N 1
ATOM 2544 C CA . LYS B 1 34 ? 13.633 -24.5 6.402 1 98.56 34 LYS B CA 1
ATOM 2545 C C . LYS B 1 34 ? 12.852 -25.594 5.68 1 98.56 34 LYS B C 1
ATOM 2547 O O . LYS B 1 34 ? 12.906 -26.766 6.059 1 98.56 34 LYS B O 1
ATOM 2552 N N . LEU B 1 35 ? 12.156 -25.234 4.664 1 97.81 35 LEU B N 1
ATOM 2553 C CA . LEU B 1 35 ? 11.336 -26.188 3.926 1 97.81 35 LEU B CA 1
ATOM 2554 C C . LEU B 1 35 ? 12.141 -26.828 2.797 1 97.81 35 LEU B C 1
ATOM 2556 O O . LEU B 1 35 ? 11.609 -27.656 2.049 1 97.81 35 LEU B O 1
ATOM 2560 N N . GLY B 1 36 ? 13.406 -26.406 2.619 1 98.06 36 GLY B N 1
ATOM 2561 C CA . GLY B 1 36 ? 14.289 -27.016 1.63 1 98.06 36 GLY B CA 1
ATOM 2562 C C . GLY B 1 36 ? 14 -26.547 0.215 1 98.06 36 GLY B C 1
ATOM 2563 O O . GLY B 1 36 ? 14.367 -27.219 -0.752 1 98.06 36 GLY B O 1
ATOM 2564 N N . HIS B 1 37 ? 13.266 -25.422 0.081 1 96.12 37 HIS B N 1
ATOM 2565 C CA . HIS B 1 37 ? 12.938 -24.922 -1.245 1 96.12 37 HIS B CA 1
ATOM 2566 C C . HIS B 1 37 ? 14.164 -24.328 -1.931 1 96.12 37 HIS B C 1
ATOM 2568 O O . HIS B 1 37 ? 14.25 -24.312 -3.16 1 96.12 37 HIS B O 1
ATOM 2574 N N . VAL B 1 38 ? 15.086 -23.828 -1.125 1 97 38 VAL B N 1
ATOM 2575 C CA . VAL B 1 38 ? 16.297 -23.219 -1.68 1 97 38 VAL B CA 1
ATOM 2576 C C . VAL B 1 38 ? 17.5 -23.547 -0.792 1 97 38 VAL B C 1
ATOM 2578 O O . VAL B 1 38 ? 17.328 -23.922 0.372 1 97 38 VAL B O 1
ATOM 2581 N N . ASN B 1 39 ? 18.672 -23.406 -1.449 1 97.62 39 ASN B N 1
ATOM 2582 C CA . ASN B 1 39 ? 19.906 -23.469 -0.671 1 97.62 39 ASN B CA 1
ATOM 2583 C C . ASN B 1 39 ? 20.156 -22.172 0.091 1 97.62 39 ASN B C 1
ATOM 2585 O O . ASN B 1 39 ? 19.781 -21.094 -0.379 1 97.62 39 ASN B O 1
ATOM 2589 N N . PRO B 1 40 ? 20.75 -22.25 1.22 1 97.88 40 PRO B N 1
ATOM 2590 C CA . PRO B 1 40 ? 20.953 -21.047 2.031 1 97.88 40 PRO B CA 1
ATOM 2591 C C . PRO B 1 40 ? 21.906 -20.047 1.374 1 97.88 40 PRO B C 1
ATOM 2593 O O . PRO B 1 40 ? 22.609 -20.391 0.43 1 97.88 40 PRO B O 1
ATOM 2596 N N . PHE B 1 41 ? 21.859 -18.797 1.874 1 96.5 41 PHE B N 1
ATOM 2597 C CA . PHE B 1 41 ? 22.781 -17.734 1.481 1 96.5 41 PHE B CA 1
ATOM 2598 C C . PHE B 1 41 ? 24.219 -18.234 1.454 1 96.5 41 PHE B C 1
ATOM 2600 O O . PHE B 1 41 ? 24.641 -18.953 2.361 1 96.5 41 PHE B O 1
ATOM 2607 N N . PRO B 1 42 ? 24.891 -17.922 0.275 1 96.69 42 PRO B N 1
ATOM 2608 C CA . PRO B 1 42 ? 24.625 -17.016 -0.848 1 96.69 42 PRO B CA 1
ATOM 2609 C C . PRO B 1 42 ? 24.203 -17.75 -2.117 1 96.69 42 PRO B C 1
ATOM 2611 O O . PRO B 1 42 ? 24.344 -17.219 -3.219 1 96.69 42 PRO B O 1
ATOM 2614 N N . ASN B 1 43 ? 23.641 -18.922 -1.932 1 97.25 43 ASN B N 1
ATOM 2615 C CA . ASN B 1 43 ? 23.375 -19.781 -3.08 1 97.25 43 ASN B CA 1
ATOM 2616 C C . ASN B 1 43 ? 21.969 -19.578 -3.613 1 97.25 43 ASN B C 1
ATOM 2618 O O . ASN B 1 43 ? 21.484 -20.375 -4.418 1 97.25 43 ASN B O 1
ATOM 2622 N N . THR B 1 44 ? 21.25 -18.641 -3.111 1 97.06 44 THR B N 1
ATOM 2623 C CA . THR B 1 44 ? 19.922 -18.281 -3.607 1 97.06 44 THR B CA 1
ATOM 2624 C C . THR B 1 44 ? 19.75 -16.766 -3.662 1 97.06 44 THR B C 1
ATOM 2626 O O . THR B 1 44 ? 20.281 -16.047 -2.814 1 97.06 44 THR B O 1
ATOM 2629 N N . ASP B 1 45 ? 19.047 -16.344 -4.688 1 96.12 45 ASP B N 1
ATOM 2630 C CA . ASP B 1 45 ? 18.672 -14.938 -4.727 1 96.12 45 ASP B CA 1
ATOM 2631 C C . ASP B 1 45 ? 17.359 -14.695 -4 1 96.12 45 ASP B C 1
ATOM 2633 O O . ASP B 1 45 ? 16.719 -15.648 -3.535 1 96.12 45 ASP B O 1
ATOM 2637 N N . ILE B 1 46 ? 16.969 -13.492 -3.896 1 97.31 46 ILE B N 1
ATOM 2638 C CA . ILE B 1 46 ? 15.797 -13.086 -3.113 1 97.31 46 ILE B CA 1
ATOM 2639 C C . ILE B 1 46 ? 14.523 -13.617 -3.762 1 97.31 46 ILE B C 1
ATOM 2641 O O . ILE B 1 46 ? 13.625 -14.109 -3.07 1 97.31 46 ILE B O 1
ATOM 2645 N N . THR B 1 47 ? 14.469 -13.578 -5.07 1 95.56 47 THR B N 1
ATOM 2646 C CA . THR B 1 47 ? 13.258 -13.977 -5.777 1 95.56 47 THR B CA 1
ATOM 2647 C C . THR B 1 47 ? 12.984 -15.469 -5.59 1 95.56 47 THR B C 1
ATOM 2649 O O . THR B 1 47 ? 11.867 -15.859 -5.258 1 95.56 47 THR B O 1
ATOM 2652 N N . HIS B 1 48 ? 14 -16.312 -5.773 1 95.38 48 HIS B N 1
ATOM 2653 C CA . HIS B 1 48 ? 13.82 -17.75 -5.637 1 95.38 48 HIS B CA 1
ATOM 2654 C C . HIS B 1 48 ? 13.469 -18.125 -4.203 1 95.38 48 HIS B C 1
ATOM 2656 O O . HIS B 1 48 ? 12.75 -19.109 -3.969 1 95.38 48 HIS B O 1
ATOM 2662 N N . ALA B 1 49 ? 13.867 -17.281 -3.258 1 96.75 49 ALA B N 1
ATOM 2663 C CA . ALA B 1 49 ? 13.539 -17.531 -1.855 1 96.75 49 ALA B CA 1
ATOM 2664 C C . ALA B 1 49 ? 12.109 -17.109 -1.54 1 96.75 49 ALA B C 1
ATOM 2666 O O . ALA B 1 49 ? 11.656 -17.234 -0.402 1 96.75 49 ALA B O 1
ATOM 2667 N N . ALA B 1 50 ? 11.375 -16.609 -2.582 1 95.81 50 ALA B N 1
ATOM 2668 C CA . ALA B 1 50 ? 10.047 -16.078 -2.322 1 95.81 50 ALA B CA 1
ATOM 2669 C C . ALA B 1 50 ? 9.016 -16.672 -3.279 1 95.81 50 ALA B C 1
ATOM 2671 O O . ALA B 1 50 ? 7.844 -16.281 -3.264 1 95.81 50 ALA B O 1
ATOM 2672 N N . ILE B 1 51 ? 9.305 -17.609 -4.094 1 93.5 51 ILE B N 1
ATOM 2673 C CA . ILE B 1 51 ? 8.445 -17.938 -5.227 1 93.5 51 ILE B CA 1
ATOM 2674 C C . ILE B 1 51 ? 7.523 -19.094 -4.852 1 93.5 51 ILE B C 1
ATOM 2676 O O . ILE B 1 51 ? 6.465 -19.266 -5.457 1 93.5 51 ILE B O 1
ATOM 2680 N N . LYS B 1 52 ? 7.84 -19.859 -3.83 1 92.56 52 LYS B N 1
ATOM 2681 C CA . LYS B 1 52 ? 7.047 -21.047 -3.518 1 92.56 52 LYS B CA 1
ATOM 2682 C C . LYS B 1 52 ? 6.102 -20.781 -2.348 1 92.56 52 LYS B C 1
ATOM 2684 O O . LYS B 1 52 ? 6.273 -19.812 -1.614 1 92.56 52 LYS B O 1
ATOM 2689 N N . TYR B 1 53 ? 5.105 -21.703 -2.266 1 91.5 53 TYR B N 1
ATOM 2690 C CA . TYR B 1 53 ? 4.234 -21.703 -1.095 1 91.5 53 TYR B CA 1
ATOM 2691 C C . TYR B 1 53 ? 4.949 -22.297 0.112 1 91.5 53 TYR B C 1
ATOM 2693 O O . TYR B 1 53 ? 5.66 -23.297 -0.01 1 91.5 53 TYR B O 1
ATOM 2701 N N . PRO B 1 54 ? 4.816 -21.656 1.294 1 93.38 54 PRO B N 1
ATOM 2702 C CA . PRO B 1 54 ? 3.924 -20.547 1.664 1 93.38 54 PRO B CA 1
ATOM 2703 C C . PRO B 1 54 ? 4.633 -19.203 1.706 1 93.38 54 PRO B C 1
ATOM 2705 O O . PRO B 1 54 ? 4.004 -18.172 1.966 1 93.38 54 PRO B O 1
ATOM 2708 N N . GLU B 1 55 ? 5.926 -19.203 1.377 1 95.88 55 GLU B N 1
ATOM 2709 C CA . GLU B 1 55 ? 6.715 -18 1.597 1 95.88 55 GLU B CA 1
ATOM 2710 C C . GLU B 1 55 ? 6.277 -16.875 0.664 1 95.88 55 GLU B C 1
ATOM 2712 O O . GLU B 1 55 ? 6.406 -15.703 1.002 1 95.88 55 GLU B O 1
ATOM 2717 N N . TYR B 1 56 ? 5.684 -17.188 -0.48 1 94.88 56 TYR B N 1
ATOM 2718 C CA . TYR B 1 56 ? 5.332 -16.109 -1.394 1 94.88 56 TYR B CA 1
ATOM 2719 C C . TYR B 1 56 ? 4.215 -15.25 -0.815 1 94.88 56 TYR B C 1
ATOM 2721 O O . TYR B 1 56 ? 4.066 -14.086 -1.184 1 94.88 56 TYR B O 1
ATOM 2729 N N . ILE B 1 57 ? 3.367 -15.789 0.053 1 95.5 57 ILE B N 1
ATOM 2730 C CA . ILE B 1 57 ? 2.289 -15.016 0.659 1 95.5 57 ILE B CA 1
ATOM 2731 C C . ILE B 1 57 ? 2.875 -13.914 1.535 1 95.5 57 ILE B C 1
ATOM 2733 O O . ILE B 1 57 ? 2.459 -12.75 1.447 1 95.5 57 ILE B O 1
ATOM 2737 N N . ILE B 1 58 ? 3.824 -14.336 2.318 1 96.44 58 ILE B N 1
ATOM 2738 C CA . ILE B 1 58 ? 4.48 -13.398 3.221 1 96.44 58 ILE B CA 1
ATOM 2739 C C . ILE B 1 58 ? 5.254 -12.359 2.412 1 96.44 58 ILE B C 1
ATOM 2741 O O . ILE B 1 58 ? 5.152 -11.164 2.67 1 96.44 58 ILE B O 1
ATOM 2745 N N . PHE B 1 59 ? 5.977 -12.82 1.497 1 97.75 59 PHE B N 1
ATOM 2746 C CA . PHE B 1 59 ? 6.793 -11.938 0.671 1 97.75 59 PHE B CA 1
ATOM 2747 C C . PHE B 1 59 ? 5.93 -10.891 -0.021 1 97.75 59 PHE B C 1
ATOM 2749 O O . PHE B 1 59 ? 6.188 -9.695 0.089 1 97.75 59 PHE B O 1
ATOM 2756 N N . ARG B 1 60 ? 4.855 -11.25 -0.66 1 96.94 60 ARG B N 1
ATOM 2757 C CA . ARG B 1 60 ? 3.984 -10.344 -1.41 1 96.94 60 ARG B CA 1
ATOM 2758 C C . ARG B 1 60 ? 3.273 -9.367 -0.479 1 96.94 60 ARG B C 1
ATOM 2760 O O . ARG B 1 60 ? 3.244 -8.164 -0.74 1 96.94 60 ARG B O 1
ATOM 2767 N N . ALA B 1 61 ? 2.75 -9.891 0.577 1 96.44 61 ALA B N 1
ATOM 2768 C CA . ALA B 1 61 ? 1.984 -9.055 1.498 1 96.44 61 ALA B CA 1
ATOM 2769 C C . ALA B 1 61 ? 2.852 -7.941 2.076 1 96.44 61 ALA B C 1
ATOM 2771 O O . ALA B 1 61 ? 2.451 -6.773 2.082 1 96.44 61 ALA B O 1
ATOM 2772 N N . PHE B 1 62 ? 4.008 -8.25 2.447 1 97.81 62 PHE B N 1
ATOM 2773 C CA . PHE B 1 62 ? 4.836 -7.289 3.168 1 97.81 62 PHE B CA 1
ATOM 2774 C C . PHE B 1 62 ? 5.586 -6.387 2.195 1 97.81 62 PHE B C 1
ATOM 2776 O O . PHE B 1 62 ? 5.711 -5.18 2.428 1 97.81 62 PHE B O 1
ATOM 2783 N N . LEU B 1 63 ? 6.059 -6.941 1.097 1 98.12 63 LEU B N 1
ATOM 2784 C CA . LEU B 1 63 ? 6.84 -6.121 0.182 1 98.12 63 LEU B CA 1
ATOM 2785 C C . LEU B 1 63 ? 5.945 -5.148 -0.58 1 98.12 63 LEU B C 1
ATOM 2787 O O . LEU B 1 63 ? 6.379 -4.055 -0.945 1 98.12 63 LEU B O 1
ATOM 2791 N N . MET B 1 64 ? 4.707 -5.512 -0.8 1 96.94 64 MET B N 1
ATOM 2792 C CA . MET B 1 64 ? 3.781 -4.582 -1.438 1 96.94 64 MET B CA 1
ATOM 2793 C C . MET B 1 64 ? 3.506 -3.383 -0.533 1 96.94 64 MET B C 1
ATOM 2795 O O . MET B 1 64 ? 3.504 -2.24 -0.994 1 96.94 64 MET B O 1
ATOM 2799 N N . VAL B 1 65 ? 3.32 -3.688 0.704 1 96 65 VAL B N 1
ATOM 2800 C CA . VAL B 1 65 ? 3.162 -2.605 1.67 1 96 65 VAL B CA 1
ATOM 2801 C C . VAL B 1 65 ? 4.43 -1.752 1.702 1 96 65 VAL B C 1
ATOM 2803 O O . VAL B 1 65 ? 4.355 -0.521 1.686 1 96 65 VAL B O 1
ATOM 2806 N N . GLY B 1 66 ? 5.52 -2.396 1.715 1 97.94 66 GLY B N 1
ATOM 2807 C CA . GLY B 1 66 ? 6.785 -1.68 1.684 1 97.94 66 GLY B CA 1
ATOM 2808 C C . GLY B 1 66 ? 6.938 -0.79 0.464 1 97.94 66 GLY B C 1
ATOM 2809 O O . GLY B 1 66 ? 7.402 0.345 0.572 1 97.94 66 GLY B O 1
ATOM 2810 N N . ALA B 1 67 ? 6.543 -1.292 -0.674 1 98.06 67 ALA B N 1
ATOM 2811 C CA . ALA B 1 67 ? 6.645 -0.55 -1.928 1 98.06 67 ALA B CA 1
ATOM 2812 C C . ALA B 1 67 ? 5.836 0.742 -1.868 1 98.06 67 ALA B C 1
ATOM 2814 O O . ALA B 1 67 ? 6.32 1.806 -2.262 1 98.06 67 ALA B O 1
ATOM 2815 N N . ILE B 1 68 ? 4.711 0.673 -1.349 1 96.12 68 ILE B N 1
ATOM 2816 C CA . ILE B 1 68 ? 3.832 1.835 -1.258 1 96.12 68 ILE B CA 1
ATOM 2817 C C . ILE B 1 68 ? 4.398 2.834 -0.252 1 96.12 68 ILE B C 1
ATOM 2819 O O . ILE B 1 68 ? 4.406 4.039 -0.501 1 96.12 68 ILE B O 1
ATOM 2823 N N . LEU B 1 69 ? 4.855 2.314 0.827 1 96.94 69 LEU B N 1
ATOM 2824 C CA . LEU B 1 69 ? 5.422 3.188 1.851 1 96.94 69 LEU B CA 1
ATOM 2825 C C . LEU B 1 69 ? 6.676 3.883 1.338 1 96.94 69 LEU B C 1
ATOM 2827 O O . LEU B 1 69 ? 6.914 5.051 1.651 1 96.94 69 LEU B O 1
ATOM 2831 N N . ILE B 1 70 ? 7.457 3.188 0.577 1 98.44 70 ILE B N 1
ATOM 2832 C CA . ILE B 1 70 ? 8.641 3.803 -0.01 1 98.44 70 ILE B CA 1
ATOM 2833 C C . ILE B 1 70 ? 8.234 4.98 -0.888 1 98.44 70 ILE B C 1
ATOM 2835 O O . ILE B 1 70 ? 8.828 6.059 -0.814 1 98.44 70 ILE B O 1
ATOM 2839 N N . ALA B 1 71 ? 7.242 4.809 -1.685 1 97.19 71 ALA B N 1
ATOM 2840 C CA . ALA B 1 71 ? 6.742 5.883 -2.541 1 97.19 71 ALA B CA 1
ATOM 2841 C C . ALA B 1 71 ? 6.305 7.086 -1.712 1 97.19 71 ALA B C 1
ATOM 2843 O O . ALA B 1 71 ? 6.672 8.227 -2.016 1 97.19 71 ALA B O 1
ATOM 2844 N N . ILE B 1 72 ? 5.605 6.844 -0.634 1 93.94 72 ILE B N 1
ATOM 2845 C CA . ILE B 1 72 ? 5.098 7.91 0.22 1 93.94 72 ILE B CA 1
ATOM 2846 C C . ILE B 1 72 ? 6.258 8.609 0.917 1 93.94 72 ILE B C 1
ATOM 2848 O O . ILE B 1 72 ? 6.309 9.844 0.969 1 93.94 72 ILE B O 1
ATOM 2852 N N . VAL B 1 73 ? 7.152 7.832 1.412 1 97.44 73 VAL B N 1
ATOM 2853 C CA . VAL B 1 73 ? 8.305 8.383 2.117 1 97.44 73 VAL B CA 1
ATOM 2854 C C . VAL B 1 73 ? 9.086 9.305 1.187 1 97.44 73 VAL B C 1
ATOM 2856 O O . VAL B 1 73 ? 9.469 10.414 1.573 1 97.44 73 VAL B O 1
ATOM 2859 N N . MET B 1 74 ? 9.25 8.906 -0.012 1 98 74 MET B N 1
ATOM 2860 C CA . MET B 1 74 ? 10.062 9.695 -0.928 1 98 74 MET B CA 1
ATOM 2861 C C . MET B 1 74 ? 9.352 10.984 -1.319 1 98 74 MET B C 1
ATOM 2863 O O . MET B 1 74 ? 9.992 12.016 -1.535 1 98 74 MET B O 1
ATOM 2867 N N . LEU B 1 75 ? 8.102 11 -1.37 1 94.31 75 LEU B N 1
ATOM 2868 C CA . LEU B 1 75 ? 7.344 12.219 -1.597 1 94.31 75 LEU B CA 1
ATOM 2869 C C . LEU B 1 75 ? 7.551 13.211 -0.452 1 94.31 75 LEU B C 1
ATOM 2871 O O . LEU B 1 75 ? 7.844 14.383 -0.685 1 94.31 75 LEU B O 1
ATOM 2875 N N . ILE B 1 76 ? 7.469 12.672 0.696 1 94.25 76 ILE B N 1
ATOM 2876 C CA . ILE B 1 76 ? 7.602 13.516 1.878 1 94.25 76 ILE B CA 1
ATOM 2877 C C . ILE B 1 76 ? 9.039 14.031 1.983 1 94.25 76 ILE B C 1
ATOM 2879 O O . ILE B 1 76 ? 9.258 15.195 2.318 1 94.25 76 ILE B O 1
ATOM 2883 N N . VAL B 1 77 ? 9.938 13.18 1.688 1 97.19 77 VAL B N 1
ATOM 2884 C CA . VAL B 1 77 ? 11.344 13.555 1.758 1 97.19 77 VAL B CA 1
ATOM 2885 C C . VAL B 1 77 ? 11.648 14.648 0.737 1 97.19 77 VAL B C 1
ATOM 2887 O O . VAL B 1 77 ? 12.43 15.562 1.01 1 97.19 77 VAL B O 1
ATOM 2890 N N . SER B 1 78 ? 11.07 14.586 -0.442 1 96.19 78 SER B N 1
ATOM 2891 C CA . SER B 1 78 ? 11.266 15.633 -1.435 1 96.19 78 SER B CA 1
ATOM 2892 C C . SER B 1 78 ? 10.789 16.984 -0.911 1 96.19 78 SER B C 1
ATOM 2894 O O . SER B 1 78 ? 11.422 18.016 -1.162 1 96.19 78 SER B O 1
ATOM 2896 N N . TRP B 1 79 ? 9.727 16.984 -0.181 1 93.44 79 TRP B N 1
ATOM 2897 C CA . TRP B 1 79 ? 9.234 18.203 0.436 1 93.44 79 TRP B CA 1
ATOM 2898 C C . TRP B 1 79 ? 10.172 18.672 1.544 1 93.44 79 TRP B C 1
ATOM 2900 O O . TRP B 1 79 ? 10.398 19.875 1.714 1 93.44 79 TRP B O 1
ATOM 2910 N N . TRP B 1 80 ? 10.617 17.75 2.264 1 95.19 80 TRP B N 1
ATOM 2911 C CA . TRP B 1 80 ? 11.555 18.047 3.346 1 95.19 80 TRP B CA 1
ATOM 2912 C C . TRP B 1 80 ? 12.82 18.688 2.803 1 95.19 80 TRP B C 1
ATOM 2914 O O . TRP B 1 80 ? 13.312 19.688 3.355 1 95.19 80 TRP B O 1
ATOM 2924 N N . PHE B 1 81 ? 13.32 18.188 1.697 1 96.56 81 PHE B N 1
ATOM 2925 C CA . PHE B 1 81 ? 14.508 18.75 1.066 1 96.56 81 PHE B CA 1
ATOM 2926 C C . PHE B 1 81 ? 14.242 20.188 0.591 1 96.56 81 PHE B C 1
ATOM 2928 O O . PHE B 1 81 ? 15.109 21.047 0.698 1 96.56 81 PHE B O 1
ATOM 2935 N N . GLN B 1 82 ? 13.164 20.359 0.034 1 94.44 82 GLN B N 1
ATOM 2936 C CA . GLN B 1 82 ? 12.812 21.703 -0.42 1 94.44 82 GLN B CA 1
ATOM 2937 C C . GLN B 1 82 ? 12.883 22.703 0.725 1 94.44 82 GLN B C 1
ATOM 2939 O O . GLN B 1 82 ? 13.438 23.797 0.568 1 94.44 82 GLN B O 1
ATOM 2944 N N . LEU B 1 83 ? 12.414 22.359 1.791 1 93.31 83 LEU B N 1
ATOM 2945 C CA . LEU B 1 83 ? 12.398 23.234 2.961 1 93.31 83 LEU B CA 1
ATOM 2946 C C . LEU B 1 83 ? 13.82 23.484 3.463 1 93.31 83 LEU B C 1
ATOM 2948 O O . LEU B 1 83 ? 14.203 24.625 3.715 1 93.31 83 LEU B O 1
ATOM 2952 N N . GLN B 1 84 ? 14.57 22.406 3.65 1 94.81 84 GLN B N 1
ATOM 2953 C CA . GLN B 1 84 ? 15.922 22.547 4.168 1 94.81 84 GLN B CA 1
ATOM 2954 C C . GLN B 1 84 ? 16.797 23.375 3.217 1 94.81 84 GLN B C 1
ATOM 2956 O O . GLN B 1 84 ? 17.625 24.172 3.656 1 94.81 84 GLN B O 1
ATOM 2961 N N . ALA B 1 85 ? 16.578 23.156 1.989 1 95.88 85 ALA B N 1
ATOM 2962 C CA . ALA B 1 85 ? 17.344 23.906 0.991 1 95.88 85 ALA B CA 1
ATOM 2963 C C . ALA B 1 85 ? 17 25.391 1.048 1 95.88 85 ALA B C 1
ATOM 2965 O O . ALA B 1 85 ? 17.891 26.234 0.935 1 95.88 85 ALA B O 1
ATOM 2966 N N . GLU B 1 86 ? 15.758 25.688 1.188 1 94.19 86 GLU B N 1
ATOM 2967 C CA . GLU B 1 86 ? 15.32 27.062 1.324 1 94.19 86 GLU B CA 1
ATOM 2968 C C . GLU B 1 86 ? 15.93 27.719 2.564 1 94.19 86 GLU B C 1
ATOM 2970 O O . GLU B 1 86 ? 16.422 28.844 2.504 1 94.19 86 GLU B O 1
ATOM 2975 N N . LYS B 1 87 ? 15.945 27.062 3.588 1 92.25 87 LYS B N 1
ATOM 2976 C CA . LYS B 1 87 ? 16.5 27.562 4.832 1 92.25 87 LYS B CA 1
ATOM 2977 C C . LYS B 1 87 ? 18.016 27.797 4.707 1 92.25 87 LYS B C 1
ATOM 2979 O O . LYS B 1 87 ? 18.547 28.766 5.25 1 92.25 87 LYS B O 1
ATOM 2984 N N . ALA B 1 88 ? 18.625 26.938 4.043 1 95.44 88 ALA B N 1
ATOM 2985 C CA . ALA B 1 88 ? 20.062 27 3.893 1 95.44 88 ALA B CA 1
ATOM 2986 C C . ALA B 1 88 ? 20.453 27.906 2.725 1 95.44 88 ALA B C 1
ATOM 2988 O O . ALA B 1 88 ? 21.641 28.109 2.455 1 95.44 88 ALA B O 1
ATOM 2989 N N . ASN B 1 89 ? 19.484 28.391 2.039 1 95.62 89 ASN B N 1
ATOM 2990 C CA . ASN B 1 89 ? 19.688 29.234 0.87 1 95.62 89 ASN B CA 1
ATOM 2991 C C . ASN B 1 89 ? 20.516 28.531 -0.198 1 95.62 89 ASN B C 1
ATOM 2993 O O . ASN B 1 89 ? 21.5 29.078 -0.685 1 95.62 89 ASN B O 1
ATOM 2997 N N . VAL B 1 90 ? 20.109 27.297 -0.476 1 96.38 90 VAL B N 1
ATOM 2998 C CA . VAL B 1 90 ? 20.75 26.484 -1.508 1 96.38 90 VAL B CA 1
ATOM 2999 C C . VAL B 1 90 ? 19.719 26.016 -2.52 1 96.38 90 VAL B C 1
ATOM 3001 O O . VAL B 1 90 ? 18.547 25.812 -2.168 1 96.38 90 VAL B O 1
ATOM 3004 N N . THR B 1 91 ? 20.141 25.875 -3.752 1 95.5 91 THR B N 1
ATOM 3005 C CA . THR B 1 91 ? 19.281 25.266 -4.758 1 95.5 91 THR B CA 1
ATOM 3006 C C . THR B 1 91 ? 19.391 23.75 -4.727 1 95.5 91 THR B C 1
ATOM 3008 O O . THR B 1 91 ? 20.453 23.203 -5.012 1 95.5 91 THR B O 1
ATOM 3011 N N . PRO B 1 92 ? 18.359 23.078 -4.375 1 94.25 92 PRO B N 1
ATOM 3012 C CA . PRO B 1 92 ? 18.438 21.609 -4.301 1 94.25 92 PRO B CA 1
ATOM 3013 C C . PRO B 1 92 ? 18.531 20.953 -5.676 1 94.25 92 PRO B C 1
ATOM 3015 O O . PRO B 1 92 ? 18.094 21.547 -6.672 1 94.25 92 PRO B O 1
ATOM 3018 N N . SER B 1 93 ? 19.062 19.875 -5.711 1 93.06 93 SER B N 1
ATOM 3019 C CA . SER B 1 93 ? 19.188 19.078 -6.934 1 93.06 93 SER B CA 1
ATOM 3020 C C . SER B 1 93 ? 18.047 18.078 -7.062 1 93.06 93 SER B C 1
ATOM 3022 O O . SER B 1 93 ? 17.75 17.344 -6.121 1 93.06 93 SER B O 1
ATOM 3024 N N . GLY B 1 94 ? 17.391 18.062 -8.203 1 95.75 94 GLY B N 1
ATOM 3025 C CA . GLY B 1 94 ? 16.516 16.969 -8.617 1 95.75 94 GLY B CA 1
ATOM 3026 C C . GLY B 1 94 ? 15.375 16.734 -7.652 1 95.75 94 GLY B C 1
ATOM 3027 O O . GLY B 1 94 ? 15.047 15.578 -7.355 1 95.75 94 GLY B O 1
ATOM 3028 N N . LEU B 1 95 ? 14.789 17.688 -7.051 1 92.75 95 LEU B N 1
ATOM 3029 C CA . LEU B 1 95 ? 13.703 17.516 -6.09 1 92.75 95 LEU B CA 1
ATOM 3030 C C . LEU B 1 95 ? 12.547 16.734 -6.719 1 92.75 95 LEU B C 1
ATOM 3032 O O . LEU B 1 95 ? 12.023 15.805 -6.109 1 92.75 95 LEU B O 1
ATOM 3036 N N . ASN B 1 96 ? 12.234 17.109 -7.926 1 94.12 96 ASN B N 1
ATOM 3037 C CA . ASN B 1 96 ? 11.172 16.422 -8.641 1 94.12 96 ASN B CA 1
ATOM 3038 C C . ASN B 1 96 ? 11.523 14.953 -8.883 1 94.12 96 ASN B C 1
ATOM 3040 O O . ASN B 1 96 ? 10.648 14.078 -8.812 1 94.12 96 ASN B O 1
ATOM 3044 N N . PHE B 1 97 ? 12.727 14.742 -9.094 1 97.88 97 PHE B N 1
ATOM 3045 C CA . PHE B 1 97 ? 13.164 13.375 -9.328 1 97.88 97 PHE B CA 1
ATOM 3046 C C . PHE B 1 97 ? 13.125 12.562 -8.039 1 97.88 97 PHE B C 1
ATOM 3048 O O . PHE B 1 97 ? 12.82 11.367 -8.062 1 97.88 97 PHE B O 1
ATOM 3055 N N . ILE B 1 98 ? 13.398 13.148 -6.949 1 98.06 98 ILE B N 1
ATOM 3056 C CA . ILE B 1 98 ? 13.336 12.438 -5.68 1 98.06 98 ILE B CA 1
ATOM 3057 C C . ILE B 1 98 ? 11.906 11.945 -5.438 1 98.06 98 ILE B C 1
ATOM 3059 O O . ILE B 1 98 ? 11.688 10.773 -5.141 1 98.06 98 ILE B O 1
ATOM 3063 N N . GLY B 1 99 ? 10.984 12.812 -5.586 1 97.25 99 GLY B N 1
ATOM 3064 C CA . GLY B 1 99 ? 9.586 12.445 -5.383 1 97.25 99 GLY B CA 1
ATOM 3065 C C . GLY B 1 99 ? 9.055 11.508 -6.453 1 97.25 99 GLY B C 1
ATOM 3066 O O . GLY B 1 99 ? 8.625 10.398 -6.148 1 97.25 99 GLY B O 1
ATOM 3067 N N . LYS B 1 100 ? 9.156 11.898 -7.711 1 97.88 100 LYS B N 1
ATOM 3068 C CA . LYS B 1 100 ? 8.609 11.117 -8.812 1 97.88 100 LYS B CA 1
ATOM 3069 C C . LYS B 1 100 ? 9.391 9.82 -9.008 1 97.88 100 LYS B C 1
ATOM 3071 O O . LYS B 1 100 ? 8.812 8.789 -9.359 1 97.88 100 LYS B O 1
ATOM 3076 N N . GLY B 1 101 ? 10.672 9.891 -8.859 1 98.56 101 GLY B N 1
ATOM 3077 C CA . GLY B 1 101 ? 11.484 8.688 -8.922 1 98.56 101 GLY B CA 1
ATOM 3078 C C . GLY B 1 101 ? 11.156 7.688 -7.828 1 98.56 101 GLY B C 1
ATOM 3079 O O . GLY B 1 101 ? 11.102 6.48 -8.078 1 98.56 101 GLY B O 1
ATOM 3080 N N . GLY B 1 102 ? 10.922 8.219 -6.617 1 98.5 102 GLY B N 1
ATOM 3081 C CA . GLY B 1 102 ? 10.492 7.359 -5.527 1 98.5 102 GLY B CA 1
ATOM 3082 C C . GLY B 1 102 ? 9.164 6.684 -5.789 1 98.5 102 GLY B C 1
ATOM 3083 O O . GLY B 1 102 ? 9.016 5.484 -5.547 1 98.5 102 GLY B O 1
ATOM 3084 N N . VAL B 1 103 ? 8.242 7.43 -6.301 1 97.12 103 VAL B N 1
ATOM 3085 C CA . VAL B 1 103 ? 6.934 6.875 -6.645 1 97.12 103 VAL B CA 1
ATOM 3086 C C . VAL B 1 103 ? 7.09 5.824 -7.738 1 97.12 103 VAL B C 1
ATOM 3088 O O . VAL B 1 103 ? 6.508 4.738 -7.656 1 97.12 103 VAL B O 1
ATOM 3091 N N . SER B 1 104 ? 7.898 6.152 -8.711 1 98.44 104 SER B N 1
ATOM 3092 C CA . SER B 1 104 ? 8.164 5.203 -9.789 1 98.44 104 SER B CA 1
ATOM 3093 C C . SER B 1 104 ? 8.812 3.928 -9.258 1 98.44 104 SER B C 1
ATOM 3095 O O . SER B 1 104 ? 8.453 2.824 -9.672 1 98.44 104 SER B O 1
ATOM 3097 N N . ALA B 1 105 ? 9.734 4.09 -8.367 1 98.75 105 ALA B N 1
ATOM 3098 C CA . ALA B 1 105 ? 10.375 2.926 -7.758 1 98.75 105 ALA B CA 1
ATOM 3099 C C . ALA B 1 105 ? 9.359 2.061 -7.02 1 98.75 105 ALA B C 1
ATOM 3101 O O . ALA B 1 105 ? 9.375 0.833 -7.133 1 98.75 105 ALA B O 1
ATOM 3102 N N . GLY B 1 106 ? 8.477 2.725 -6.293 1 98.31 106 GLY B N 1
ATOM 3103 C CA . GLY B 1 106 ? 7.414 1.992 -5.621 1 98.31 106 GLY B CA 1
ATOM 3104 C C . GLY B 1 106 ? 6.531 1.212 -6.578 1 98.31 106 GLY B C 1
ATOM 3105 O O . GLY B 1 106 ? 6.215 0.047 -6.328 1 98.31 106 GLY B O 1
ATOM 3106 N N . PHE B 1 107 ? 6.215 1.773 -7.676 1 97.25 107 PHE B N 1
ATOM 3107 C CA . PHE B 1 107 ? 5.387 1.131 -8.688 1 97.25 107 PHE B CA 1
ATOM 3108 C C . PHE B 1 107 ? 6.109 -0.061 -9.305 1 97.25 107 PHE B C 1
ATOM 3110 O O . PHE B 1 107 ? 5.504 -1.112 -9.531 1 97.25 107 PHE B O 1
ATOM 3117 N N . LEU B 1 108 ? 7.285 0.117 -9.594 1 98.56 108 LEU B N 1
ATOM 3118 C CA . LEU B 1 108 ? 8.086 -0.946 -10.188 1 98.56 108 LEU B CA 1
ATOM 3119 C C . LEU B 1 108 ? 8.234 -2.119 -9.219 1 98.56 108 LEU B C 1
ATOM 3121 O O . LEU B 1 108 ? 8.156 -3.279 -9.633 1 98.56 108 LEU B O 1
ATOM 3125 N N . LEU B 1 109 ? 8.43 -1.757 -7.98 1 98.62 109 LEU B N 1
ATOM 3126 C CA . LEU B 1 109 ? 8.547 -2.811 -6.98 1 98.62 109 LEU B CA 1
ATOM 3127 C C . LEU B 1 109 ? 7.219 -3.551 -6.82 1 98.62 109 LEU B C 1
ATOM 3129 O O . LEU B 1 109 ? 7.203 -4.77 -6.629 1 98.62 109 LEU B O 1
ATOM 3133 N N . CYS B 1 110 ? 6.121 -2.84 -6.898 1 97.19 110 CYS B N 1
ATOM 3134 C CA . CYS B 1 110 ? 4.805 -3.465 -6.879 1 97.19 110 CYS B CA 1
ATOM 3135 C C . CYS B 1 110 ? 4.641 -4.426 -8.047 1 97.19 110 CYS B C 1
ATOM 3137 O O . CYS B 1 110 ? 4.18 -5.555 -7.871 1 97.19 110 CYS B O 1
ATOM 3139 N N . LEU B 1 111 ? 5.043 -3.998 -9.203 1 97 111 LEU B N 1
ATOM 3140 C CA . LEU B 1 111 ? 4.977 -4.844 -10.398 1 97 111 LEU B CA 1
ATOM 3141 C C . LEU B 1 111 ? 5.805 -6.109 -10.211 1 97 111 LEU B C 1
ATOM 3143 O O . LEU B 1 111 ? 5.336 -7.211 -10.5 1 97 111 LEU B O 1
ATOM 3147 N N . SER B 1 112 ? 6.973 -5.902 -9.75 1 97.75 112 SER B N 1
ATOM 3148 C CA . SER B 1 112 ? 7.875 -7.031 -9.555 1 97.75 112 SER B CA 1
ATOM 3149 C C . SER B 1 112 ? 7.289 -8.047 -8.578 1 97.75 112 SER B C 1
ATOM 3151 O O . SER B 1 112 ? 7.273 -9.25 -8.859 1 97.75 112 SER B O 1
ATOM 3153 N N . THR B 1 113 ? 6.758 -7.543 -7.488 1 97.06 113 THR B N 1
ATOM 3154 C CA . THR B 1 113 ? 6.238 -8.391 -6.422 1 97.06 113 THR B CA 1
ATOM 3155 C C . THR B 1 113 ? 4.945 -9.078 -6.855 1 97.06 113 THR B C 1
ATOM 3157 O O . THR B 1 113 ? 4.746 -10.266 -6.598 1 97.06 113 THR B O 1
ATOM 3160 N N . ALA B 1 114 ? 4.121 -8.367 -7.574 1 95.5 114 ALA B N 1
ATOM 3161 C CA . ALA B 1 114 ? 2.83 -8.891 -8.031 1 95.5 114 ALA B CA 1
ATOM 3162 C C . ALA B 1 114 ? 3.016 -10 -9.055 1 95.5 114 ALA B C 1
ATOM 3164 O O . ALA B 1 114 ? 2.113 -10.812 -9.266 1 95.5 114 ALA B O 1
ATOM 3165 N N . SER B 1 115 ? 4.164 -10.102 -9.656 1 94.81 115 SER B N 1
ATOM 3166 C CA . SER B 1 115 ? 4.395 -11.047 -10.742 1 94.81 115 SER B CA 1
ATOM 3167 C C . SER B 1 115 ? 4.934 -12.375 -10.203 1 94.81 115 SER B C 1
ATOM 3169 O O . SER B 1 115 ? 5.004 -13.359 -10.938 1 94.81 115 SER B O 1
ATOM 3171 N N . ILE B 1 116 ? 5.281 -12.367 -8.93 1 93.5 116 ILE B N 1
ATOM 3172 C CA . ILE B 1 116 ? 5.863 -13.57 -8.344 1 93.5 116 ILE B CA 1
ATOM 3173 C C . ILE B 1 116 ? 4.82 -14.688 -8.305 1 93.5 116 ILE B C 1
ATOM 3175 O O . ILE B 1 116 ? 3.693 -14.477 -7.852 1 93.5 116 ILE B O 1
ATOM 3179 N N . SER B 1 117 ? 5.098 -15.836 -8.859 1 88.44 117 SER B N 1
ATOM 3180 C CA . SER B 1 117 ? 4.184 -16.969 -8.867 1 88.44 117 SER B CA 1
ATOM 3181 C C . SER B 1 117 ? 4.938 -18.297 -8.703 1 88.44 117 SER B C 1
ATOM 3183 O O . SER B 1 117 ? 6.094 -18.406 -9.109 1 88.44 117 SER B O 1
ATOM 3185 N N . ASP B 1 118 ? 4.059 -19.141 -8.023 1 78.5 118 ASP B N 1
ATOM 3186 C CA . ASP B 1 118 ? 4.555 -20.484 -7.77 1 78.5 118 ASP B CA 1
ATOM 3187 C C . ASP B 1 118 ? 4.484 -21.344 -9.031 1 78.5 118 ASP B C 1
ATOM 3189 O O . ASP B 1 118 ? 3.572 -21.188 -9.844 1 78.5 118 ASP B O 1
ATOM 3193 N N . GLY B 1 119 ? 5.625 -21.531 -9.641 1 63.75 119 GLY B N 1
ATOM 3194 C CA . GLY B 1 119 ? 5.551 -22.516 -10.719 1 63.75 119 GLY B CA 1
ATOM 3195 C C . GLY B 1 119 ? 6.652 -22.344 -11.75 1 63.75 119 GLY B C 1
ATOM 3196 O O . GLY B 1 119 ? 7.234 -21.266 -11.875 1 63.75 119 GLY B O 1
ATOM 3197 N N . GLY B 1 120 ? 7.145 -23.375 -11.898 1 61.69 120 GLY B N 1
ATOM 3198 C CA . GLY B 1 120 ? 8.172 -23.484 -12.922 1 61.69 120 GLY B CA 1
ATOM 3199 C C . GLY B 1 120 ? 7.852 -22.672 -14.164 1 61.69 120 GLY B C 1
ATOM 3200 O O . GLY B 1 120 ? 8.727 -22.422 -14.992 1 61.69 120 GLY B O 1
ATOM 3201 N N . ASP B 1 121 ? 6.492 -22.062 -14.203 1 75.5 121 ASP B N 1
ATOM 3202 C CA . ASP B 1 121 ? 6.094 -21.375 -15.422 1 75.5 121 ASP B CA 1
ATOM 3203 C C . ASP B 1 121 ? 5.891 -19.891 -15.18 1 75.5 121 ASP B C 1
ATOM 3205 O O . ASP B 1 121 ? 5.18 -19.219 -15.93 1 75.5 121 ASP B O 1
ATOM 3209 N N . MET B 1 122 ? 6.496 -19.422 -14.18 1 84.44 122 MET B N 1
ATOM 3210 C CA . MET B 1 122 ? 6.414 -17.984 -13.938 1 84.44 122 MET B CA 1
ATOM 3211 C C . MET B 1 122 ? 6.988 -17.203 -15.117 1 84.44 122 MET B C 1
ATOM 3213 O O . MET B 1 122 ? 8.062 -17.531 -15.617 1 84.44 122 MET B O 1
ATOM 3217 N N . ASP B 1 123 ? 6.168 -16.219 -15.617 1 87.69 123 ASP B N 1
ATOM 3218 C CA . ASP B 1 123 ? 6.723 -15.289 -16.594 1 87.69 123 ASP B CA 1
ATOM 3219 C C . ASP B 1 123 ? 7.688 -14.312 -15.922 1 87.69 123 ASP B C 1
ATOM 3221 O O . ASP B 1 123 ? 7.262 -13.422 -15.188 1 87.69 123 ASP B O 1
ATOM 3225 N N . TRP B 1 124 ? 8.844 -14.43 -16.312 1 93.19 124 TRP B N 1
ATOM 3226 C CA . TRP B 1 124 ? 9.914 -13.695 -15.641 1 93.19 124 TRP B CA 1
ATOM 3227 C C . TRP B 1 124 ? 9.969 -12.25 -16.125 1 93.19 124 TRP B C 1
ATOM 3229 O O . TRP B 1 124 ? 10.562 -11.391 -15.477 1 93.19 124 TRP B O 1
ATOM 3239 N N . ILE B 1 125 ? 9.422 -11.969 -17.219 1 95.12 125 ILE B N 1
ATOM 3240 C CA . ILE B 1 125 ? 9.633 -10.688 -17.875 1 95.12 125 ILE B CA 1
ATOM 3241 C C . ILE B 1 125 ? 9.078 -9.562 -17 1 95.12 125 ILE B C 1
ATOM 3243 O O . ILE B 1 125 ? 9.805 -8.617 -16.656 1 95.12 125 ILE B O 1
ATOM 3247 N N . PRO B 1 126 ? 7.816 -9.617 -16.531 1 95.69 126 PRO B N 1
ATOM 3248 C CA . PRO B 1 126 ? 7.328 -8.531 -15.672 1 95.69 126 PRO B CA 1
ATOM 3249 C C . PRO B 1 126 ? 8.117 -8.406 -14.367 1 95.69 126 PRO B C 1
ATOM 3251 O O . PRO B 1 126 ? 8.352 -7.289 -13.891 1 95.69 126 PRO B O 1
ATOM 3254 N N . HIS B 1 127 ? 8.547 -9.508 -13.852 1 96.38 127 HIS B N 1
ATOM 3255 C CA . HIS B 1 127 ? 9.305 -9.484 -12.602 1 96.38 127 HIS B CA 1
ATOM 3256 C C . HIS B 1 127 ? 10.656 -8.797 -12.797 1 96.38 127 HIS B C 1
ATOM 3258 O O . HIS B 1 127 ? 11.047 -7.945 -11.992 1 96.38 127 HIS B O 1
ATOM 3264 N N . ILE B 1 128 ? 11.312 -9.148 -13.883 1 95.88 128 ILE B N 1
ATOM 3265 C CA . ILE B 1 128 ? 12.641 -8.609 -14.156 1 95.88 128 ILE B CA 1
ATOM 3266 C C . ILE B 1 128 ? 12.539 -7.117 -14.453 1 95.88 128 ILE B C 1
ATOM 3268 O O . ILE B 1 128 ? 13.359 -6.328 -13.977 1 95.88 128 ILE B O 1
ATOM 3272 N N . ILE B 1 129 ? 11.555 -6.691 -15.18 1 97.88 129 ILE B N 1
ATOM 3273 C CA . ILE B 1 129 ? 11.336 -5.277 -15.461 1 97.88 129 ILE B CA 1
ATOM 3274 C C . ILE B 1 129 ? 11.086 -4.527 -14.156 1 97.88 129 ILE B C 1
ATOM 3276 O O . ILE B 1 129 ? 11.672 -3.469 -13.914 1 97.88 129 ILE B O 1
ATOM 3280 N N . GLY B 1 130 ? 10.266 -5.082 -13.289 1 98.25 130 GLY B N 1
ATOM 3281 C CA . GLY B 1 130 ? 9.953 -4.457 -12.016 1 98.25 130 GLY B CA 1
ATOM 3282 C C . GLY B 1 130 ? 11.141 -4.383 -11.078 1 98.25 130 GLY B C 1
ATOM 3283 O O . GLY B 1 130 ? 11.477 -3.311 -10.57 1 98.25 130 GLY B O 1
ATOM 3284 N N . ALA B 1 131 ? 11.812 -5.504 -10.938 1 97.5 131 ALA B N 1
ATOM 3285 C CA . ALA B 1 131 ? 12.914 -5.59 -9.977 1 97.5 131 ALA B CA 1
ATOM 3286 C C . ALA B 1 131 ? 14.102 -4.75 -10.438 1 97.5 131 ALA B C 1
ATOM 3288 O O . ALA B 1 131 ? 14.648 -3.961 -9.656 1 97.5 131 ALA B O 1
ATOM 3289 N N . THR B 1 132 ? 14.477 -4.922 -11.695 1 97.31 132 THR B N 1
ATOM 3290 C CA . THR B 1 132 ? 15.602 -4.16 -12.227 1 97.31 132 THR B CA 1
ATOM 3291 C C . THR B 1 132 ? 15.281 -2.67 -12.25 1 97.31 132 THR B C 1
ATOM 3293 O O . THR B 1 132 ? 16.109 -1.844 -11.867 1 97.31 132 THR B O 1
ATOM 3296 N N . GLY B 1 133 ? 14.094 -2.32 -12.648 1 98.5 133 GLY B N 1
ATOM 3297 C CA . GLY B 1 133 ? 13.68 -0.927 -12.656 1 98.5 133 GLY B CA 1
ATOM 3298 C C . GLY B 1 133 ? 13.672 -0.296 -11.281 1 98.5 133 GLY B C 1
ATOM 3299 O O . GLY B 1 133 ? 14.07 0.859 -11.117 1 98.5 133 GLY B O 1
ATOM 3300 N N . PHE B 1 134 ? 13.211 -1.056 -10.336 1 98.75 134 PHE B N 1
ATOM 3301 C CA . PHE B 1 134 ? 13.203 -0.563 -8.961 1 98.75 134 PHE B CA 1
ATOM 3302 C C . PHE B 1 134 ? 14.617 -0.242 -8.5 1 98.75 134 PHE B C 1
ATOM 3304 O O . PHE B 1 134 ? 14.883 0.854 -8 1 98.75 134 PHE B O 1
ATOM 3311 N N . PHE B 1 135 ? 15.547 -1.168 -8.68 1 98.38 135 PHE B N 1
ATOM 3312 C CA . PHE B 1 135 ? 16.891 -0.991 -8.156 1 98.38 135 PHE B CA 1
ATOM 3313 C C . PHE B 1 135 ? 17.609 0.153 -8.867 1 98.38 135 PHE B C 1
ATOM 3315 O O . PHE B 1 135 ? 18.281 0.964 -8.234 1 98.38 135 PHE B O 1
ATOM 3322 N N . ILE B 1 136 ? 17.422 0.218 -10.148 1 98.25 136 ILE B N 1
ATOM 3323 C CA . ILE B 1 136 ? 18.047 1.307 -10.891 1 98.25 136 ILE B CA 1
ATOM 3324 C C . ILE B 1 136 ? 17.5 2.646 -10.406 1 98.25 136 ILE B C 1
ATOM 3326 O O . ILE B 1 136 ? 18.266 3.547 -10.062 1 98.25 136 ILE B O 1
ATOM 3330 N N . THR B 1 137 ? 16.25 2.785 -10.305 1 98.75 137 THR B N 1
ATOM 3331 C CA . THR B 1 137 ? 15.609 4.047 -9.953 1 98.75 137 THR B CA 1
ATOM 3332 C C . THR B 1 137 ? 15.945 4.445 -8.523 1 98.75 137 THR B C 1
ATOM 3334 O O . THR B 1 137 ? 16.328 5.59 -8.258 1 98.75 137 THR B O 1
ATOM 3337 N N . ILE B 1 138 ? 15.859 3.461 -7.609 1 98.81 138 ILE B N 1
ATOM 3338 C CA . ILE B 1 138 ? 16.016 3.799 -6.199 1 98.81 138 ILE B CA 1
ATOM 3339 C C . ILE B 1 138 ? 17.469 4.164 -5.914 1 98.81 138 ILE B C 1
ATOM 3341 O O . ILE B 1 138 ? 17.734 5.035 -5.086 1 98.81 138 ILE B O 1
ATOM 3345 N N . VAL B 1 139 ? 18.422 3.525 -6.605 1 98.56 139 VAL B N 1
ATOM 3346 C CA . VAL B 1 139 ? 19.844 3.842 -6.418 1 98.56 139 VAL B CA 1
ATOM 3347 C C . VAL B 1 139 ? 20.125 5.262 -6.91 1 98.56 139 VAL B C 1
ATOM 3349 O O . VAL B 1 139 ? 20.859 6.012 -6.27 1 98.56 139 VAL B O 1
ATOM 3352 N N . PHE B 1 140 ? 19.516 5.633 -7.973 1 98.5 140 PHE B N 1
ATOM 3353 C CA . PHE B 1 140 ? 19.672 6.992 -8.469 1 98.5 140 PHE B CA 1
ATOM 3354 C C . PHE B 1 140 ? 19.016 7.996 -7.527 1 98.5 140 PHE B C 1
ATOM 3356 O O . PHE B 1 140 ? 19.578 9.062 -7.262 1 98.5 140 PHE B O 1
ATOM 3363 N N . VAL B 1 141 ? 17.875 7.664 -7.016 1 98.75 141 VAL B N 1
ATOM 3364 C CA . VAL B 1 141 ? 17.172 8.539 -6.078 1 98.75 141 VAL B CA 1
ATOM 3365 C C . VAL B 1 141 ? 18.031 8.742 -4.828 1 98.75 141 VAL B C 1
ATOM 3367 O O . VAL B 1 141 ? 18.188 9.867 -4.352 1 98.75 141 VAL B O 1
ATOM 3370 N N . ILE B 1 142 ? 18.578 7.684 -4.352 1 98.69 142 ILE B N 1
ATOM 3371 C CA . ILE B 1 142 ? 19.453 7.73 -3.186 1 98.69 142 ILE B CA 1
ATOM 3372 C C . ILE B 1 142 ? 20.656 8.617 -3.48 1 98.69 142 ILE B C 1
ATOM 3374 O O . ILE B 1 142 ? 21.062 9.414 -2.633 1 98.69 142 ILE B O 1
ATOM 3378 N N . GLY B 1 143 ? 21.203 8.508 -4.672 1 98.62 143 GLY B N 1
ATOM 3379 C CA . GLY B 1 143 ? 22.312 9.359 -5.07 1 98.62 143 GLY B CA 1
ATOM 3380 C C . GLY B 1 143 ? 21.953 10.836 -5.043 1 98.62 143 GLY B C 1
ATOM 3381 O O . GLY B 1 143 ? 22.719 11.648 -4.512 1 98.62 143 GLY B O 1
ATOM 3382 N N . VAL B 1 144 ? 20.859 11.156 -5.582 1 98.69 144 VAL B N 1
ATOM 3383 C CA . VAL B 1 144 ? 20.422 12.547 -5.621 1 98.69 144 VAL B CA 1
ATOM 3384 C C . VAL B 1 144 ? 20.141 13.039 -4.203 1 98.69 144 VAL B C 1
ATOM 3386 O O . VAL B 1 144 ? 20.453 14.188 -3.863 1 98.69 144 VAL B O 1
ATOM 3389 N N . CYS B 1 145 ? 19.531 12.18 -3.391 1 98.62 145 CYS B N 1
ATOM 3390 C CA . CYS B 1 145 ? 19.328 12.547 -1.993 1 98.62 145 CYS B CA 1
ATOM 3391 C C . CYS B 1 145 ? 20.656 12.867 -1.307 1 98.62 145 CYS B C 1
ATOM 3393 O O . CYS B 1 145 ? 20.766 13.891 -0.633 1 98.62 145 CYS B O 1
ATOM 3395 N N . THR B 1 146 ? 21.609 12.023 -1.489 1 98.56 146 THR B N 1
ATOM 3396 C CA . THR B 1 146 ? 22.906 12.203 -0.844 1 98.56 146 THR B CA 1
ATOM 3397 C C . THR B 1 146 ? 23.578 13.484 -1.332 1 98.56 146 THR B C 1
ATOM 3399 O O . THR B 1 146 ? 24.203 14.203 -0.547 1 98.56 146 THR B O 1
ATOM 3402 N N . GLU B 1 147 ? 23.453 13.758 -2.598 1 98.19 147 GLU B N 1
ATOM 3403 C CA . GLU B 1 147 ? 23.984 15.016 -3.127 1 98.19 147 GLU B CA 1
ATOM 3404 C C . GLU B 1 147 ? 23.375 16.219 -2.412 1 98.19 147 GLU B C 1
ATOM 3406 O O . GLU B 1 147 ? 24.062 17.172 -2.082 1 98.19 147 GLU B O 1
ATOM 3411 N N . ASN B 1 148 ? 22.094 16.172 -2.17 1 98.44 148 ASN B N 1
ATOM 3412 C CA . ASN B 1 148 ? 21.422 17.266 -1.478 1 98.44 148 ASN B CA 1
ATOM 3413 C C . ASN B 1 148 ? 21.859 17.359 -0.02 1 98.44 148 ASN B C 1
ATOM 3415 O O . ASN B 1 148 ? 22 18.469 0.522 1 98.44 148 ASN B O 1
ATOM 3419 N N . TYR B 1 149 ? 22.062 16.188 0.562 1 98.25 149 TYR B N 1
ATOM 3420 C CA . TYR B 1 149 ? 22.625 16.219 1.912 1 98.25 149 TYR B CA 1
ATOM 3421 C C . TYR B 1 149 ? 23.953 16.953 1.942 1 98.25 149 TYR B C 1
ATOM 3423 O O . TYR B 1 149 ? 24.188 17.797 2.814 1 98.25 149 TYR B O 1
ATOM 3431 N N . VAL B 1 150 ? 24.812 16.703 1.028 1 98 150 VAL B N 1
ATOM 3432 C CA . VAL B 1 150 ? 26.125 17.312 0.955 1 98 150 VAL B CA 1
ATOM 3433 C C . VAL B 1 150 ? 26 18.812 0.696 1 98 150 VAL B C 1
ATOM 3435 O O . VAL B 1 150 ? 26.609 19.625 1.391 1 98 150 VAL B O 1
ATOM 3438 N N . LYS B 1 151 ? 25.172 19.172 -0.209 1 97.75 151 LYS B N 1
ATOM 3439 C CA . LYS B 1 151 ? 24.984 20.578 -0.58 1 97.75 151 LYS B CA 1
ATOM 3440 C C . LYS B 1 151 ? 24.453 21.391 0.599 1 97.75 151 LYS B C 1
ATOM 3442 O O . LYS B 1 151 ? 25 22.453 0.914 1 97.75 151 LYS B O 1
ATOM 3447 N N . ILE B 1 152 ? 23.484 20.875 1.231 1 97.75 152 ILE B N 1
ATOM 3448 C CA . ILE B 1 152 ? 22.844 21.609 2.311 1 97.75 152 ILE B CA 1
ATOM 3449 C C . ILE B 1 152 ? 23.766 21.656 3.527 1 97.75 152 ILE B C 1
ATOM 3451 O O . ILE B 1 152 ? 23.891 22.703 4.176 1 97.75 152 ILE B O 1
ATOM 3455 N N . TYR B 1 153 ? 24.391 20.562 3.758 1 97.19 153 TYR B N 1
ATOM 3456 C CA . TYR B 1 153 ? 25.281 20.5 4.906 1 97.19 153 TYR B CA 1
ATOM 3457 C C . TYR B 1 153 ? 26.469 21.438 4.719 1 97.19 153 TYR B C 1
ATOM 3459 O O . TYR B 1 153 ? 26.922 22.094 5.668 1 97.19 153 TYR B O 1
ATOM 3467 N N . LYS B 1 154 ? 27.062 21.547 3.574 1 96.94 154 LYS B N 1
ATOM 3468 C CA . LYS B 1 154 ? 28.172 22.453 3.273 1 96.94 154 LYS B CA 1
ATOM 3469 C C . LYS B 1 154 ? 27.766 23.906 3.432 1 96.94 154 LYS B C 1
ATOM 3471 O O . LYS B 1 154 ? 28.547 24.734 3.896 1 96.94 154 LYS B O 1
ATOM 3476 N N . ALA B 1 155 ? 26.531 24.172 3.072 1 97.06 155 ALA B N 1
ATOM 3477 C CA . ALA B 1 155 ? 26.031 25.547 3.164 1 97.06 155 ALA B CA 1
ATOM 3478 C C . ALA B 1 155 ? 25.734 25.922 4.609 1 97.06 155 ALA B C 1
ATOM 3480 O O . ALA B 1 155 ? 26.094 27 5.066 1 97.06 155 ALA B O 1
ATOM 3481 N N . ASN B 1 156 ? 25.031 25.078 5.289 1 96.12 156 ASN B N 1
ATOM 3482 C CA . ASN B 1 156 ? 24.672 25.312 6.684 1 96.12 156 ASN B CA 1
ATOM 3483 C C . ASN B 1 156 ? 24.391 24.016 7.43 1 96.12 156 ASN B C 1
ATOM 3485 O O . ASN B 1 156 ? 23.281 23.5 7.375 1 96.12 156 ASN B O 1
ATOM 3489 N N . PRO B 1 157 ? 25.281 23.516 8.133 1 95.88 157 PRO B N 1
ATOM 3490 C CA . PRO B 1 157 ? 25.172 22.219 8.789 1 95.88 157 PRO B CA 1
ATOM 3491 C C . PRO B 1 157 ? 24.031 22.172 9.805 1 95.88 157 PRO B C 1
ATOM 3493 O O . PRO B 1 157 ? 23.625 21.094 10.234 1 95.88 157 PRO B O 1
ATOM 3496 N N . ARG B 1 158 ? 23.438 23.266 10.133 1 94 158 ARG B N 1
ATOM 3497 C CA . ARG B 1 158 ? 22.375 23.328 11.141 1 94 158 ARG B CA 1
ATOM 3498 C C . ARG B 1 158 ? 21.094 22.672 10.617 1 94 158 ARG B C 1
ATOM 3500 O O . ARG B 1 158 ? 20.25 22.25 11.398 1 94 158 ARG B O 1
ATOM 3507 N N . PHE B 1 159 ? 21.016 22.516 9.359 1 93.81 159 PHE B N 1
ATOM 3508 C CA . PHE B 1 159 ? 19.75 22.125 8.773 1 93.81 159 PHE B CA 1
ATOM 3509 C C . PHE B 1 159 ? 19.75 20.641 8.422 1 93.81 159 PHE B C 1
ATOM 3511 O O . PHE B 1 159 ? 18.75 20.109 7.934 1 93.81 159 PHE B O 1
ATOM 3518 N N . ILE B 1 160 ? 20.906 19.984 8.633 1 95.56 160 ILE B N 1
ATOM 3519 C CA . ILE B 1 160 ? 21.047 18.547 8.461 1 95.56 160 ILE B CA 1
ATOM 3520 C C . ILE B 1 160 ? 21.656 17.922 9.719 1 95.56 160 ILE B C 1
ATOM 3522 O O . ILE B 1 160 ? 22.734 18.312 10.141 1 95.56 160 ILE B O 1
ATOM 3526 N N . PRO B 1 161 ? 20.859 16.984 10.273 1 94.38 161 PRO B N 1
ATOM 3527 C CA . PRO B 1 161 ? 21.5 16.328 11.406 1 94.38 161 PRO B CA 1
ATOM 3528 C C . PRO B 1 161 ? 22.812 15.648 11.023 1 94.38 161 PRO B C 1
ATOM 3530 O O . PRO B 1 161 ? 22.875 14.93 10.023 1 94.38 161 PRO B O 1
ATOM 3533 N N . PHE B 1 162 ? 23.781 15.844 11.906 1 96.06 162 PHE B N 1
ATOM 3534 C CA . PHE B 1 162 ? 25.125 15.352 11.633 1 96.06 162 PHE B CA 1
ATOM 3535 C C . PHE B 1 162 ? 25.109 13.836 11.43 1 96.06 162 PHE B C 1
ATOM 3537 O O . PHE B 1 162 ? 25.688 13.336 10.461 1 96.06 162 PHE B O 1
ATOM 3544 N N . TYR B 1 163 ? 24.453 13.078 12.273 1 96 163 TYR B N 1
ATOM 3545 C CA . TYR B 1 163 ? 24.438 11.617 12.188 1 96 163 TYR B CA 1
ATOM 3546 C C . TYR B 1 163 ? 23.781 11.156 10.898 1 96 163 TYR B C 1
ATOM 3548 O O . TYR B 1 163 ? 24.234 10.195 10.266 1 96 163 TYR B O 1
ATOM 3556 N N . SER B 1 164 ? 22.703 11.812 10.539 1 97.44 164 SER B N 1
ATOM 3557 C CA . SER B 1 164 ? 22.031 11.477 9.289 1 97.44 164 SER B CA 1
ATOM 3558 C C . SER B 1 164 ? 22.953 11.672 8.094 1 97.44 164 SER B C 1
ATOM 3560 O O . SER B 1 164 ? 23.047 10.797 7.223 1 97.44 164 SER B O 1
ATOM 3562 N N . PHE B 1 165 ? 23.609 12.773 8.148 1 97.81 165 PHE B N 1
ATOM 3563 C CA . PHE B 1 165 ? 24.547 13.117 7.082 1 97.81 165 PHE B CA 1
ATOM 3564 C C . PHE B 1 165 ? 25.625 12.055 6.949 1 97.81 165 PHE B C 1
ATOM 3566 O O . PHE B 1 165 ? 25.844 11.508 5.867 1 97.81 165 PHE B O 1
ATOM 3573 N N . VAL B 1 166 ? 26.297 11.688 7.984 1 98.31 166 VAL B N 1
ATOM 3574 C CA . VAL B 1 166 ? 27.438 10.766 7.996 1 98.31 166 VAL B CA 1
ATOM 3575 C C . VAL B 1 166 ? 26.953 9.375 7.574 1 98.31 166 VAL B C 1
ATOM 3577 O O . VAL B 1 166 ? 27.578 8.742 6.707 1 98.31 166 VAL B O 1
ATOM 3580 N N . ILE B 1 167 ? 25.906 8.922 8.148 1 98.56 167 ILE B N 1
ATOM 3581 C CA . ILE B 1 167 ? 25.375 7.594 7.863 1 98.56 167 ILE B CA 1
ATOM 3582 C C . ILE B 1 167 ? 25.031 7.48 6.383 1 98.56 167 ILE B C 1
ATOM 3584 O O . ILE B 1 167 ? 25.359 6.48 5.738 1 98.56 167 ILE B O 1
ATOM 3588 N N . LYS B 1 168 ? 24.516 8.484 5.82 1 98.56 168 LYS B N 1
ATOM 3589 C CA . LYS B 1 168 ? 24.047 8.43 4.438 1 98.56 168 LYS B CA 1
ATOM 3590 C C . LYS B 1 168 ? 25.219 8.477 3.463 1 98.56 168 LYS B C 1
ATOM 3592 O O . LYS B 1 168 ? 25.172 7.844 2.406 1 98.56 168 LYS B O 1
ATOM 3597 N N . ILE B 1 169 ? 26.203 9.242 3.801 1 98.5 169 ILE B N 1
ATOM 3598 C CA . ILE B 1 169 ? 27.406 9.258 2.967 1 98.5 169 ILE B CA 1
ATOM 3599 C C . ILE B 1 169 ? 28.047 7.871 2.957 1 98.5 169 ILE B C 1
ATOM 3601 O O . ILE B 1 169 ? 28.422 7.359 1.9 1 98.5 169 ILE B O 1
ATOM 3605 N N . ILE B 1 170 ? 28.125 7.285 4.098 1 98.69 170 ILE B N 1
ATOM 3606 C CA . ILE B 1 170 ? 28.734 5.965 4.227 1 98.69 170 ILE B CA 1
ATOM 3607 C C . ILE B 1 170 ? 27.891 4.934 3.477 1 98.69 170 ILE B C 1
ATOM 3609 O O . ILE B 1 170 ? 28.422 4.148 2.686 1 98.69 170 ILE B O 1
ATOM 3613 N N . LEU B 1 171 ? 26.594 4.961 3.689 1 98.81 171 LEU B N 1
ATOM 3614 C CA . LEU B 1 171 ? 25.703 4.008 3.031 1 98.81 171 LEU B CA 1
ATOM 3615 C C . LEU B 1 171 ? 25.781 4.16 1.515 1 98.81 171 LEU B C 1
ATOM 3617 O O . LEU B 1 171 ? 25.812 3.168 0.787 1 98.81 171 LEU B O 1
ATOM 3621 N N . GLN B 1 172 ? 25.797 5.375 1.087 1 98.62 172 GLN B N 1
ATOM 3622 C CA . GLN B 1 172 ? 25.875 5.617 -0.349 1 98.62 172 GLN B CA 1
ATOM 3623 C C . GLN B 1 172 ? 27.172 5.07 -0.93 1 98.62 172 GLN B C 1
ATOM 3625 O O . GLN B 1 172 ? 27.172 4.48 -2.012 1 98.62 172 GLN B O 1
ATOM 3630 N N . ALA B 1 173 ? 28.266 5.32 -0.282 1 98.5 173 ALA B N 1
ATOM 3631 C CA . ALA B 1 173 ? 29.547 4.809 -0.748 1 98.5 173 ALA B CA 1
ATOM 3632 C C . ALA B 1 173 ? 29.531 3.287 -0.835 1 98.5 173 ALA B C 1
ATOM 3634 O O . ALA B 1 173 ? 29.984 2.711 -1.83 1 98.5 173 ALA B O 1
ATOM 3635 N N . ILE B 1 174 ? 28.969 2.619 0.151 1 98.81 174 ILE B N 1
ATOM 3636 C CA . ILE B 1 174 ? 28.906 1.161 0.169 1 98.81 174 ILE B CA 1
ATOM 3637 C C . ILE B 1 174 ? 27.969 0.67 -0.938 1 98.81 174 ILE B C 1
ATOM 3639 O O . ILE B 1 174 ? 28.281 -0.297 -1.636 1 98.81 174 ILE B O 1
ATOM 3643 N N . ILE B 1 175 ? 26.859 1.35 -1.117 1 98.81 175 ILE B N 1
ATOM 3644 C CA . ILE B 1 175 ? 25.906 0.984 -2.162 1 98.81 175 ILE B CA 1
ATOM 3645 C C . ILE B 1 175 ? 26.594 1.049 -3.527 1 98.81 175 ILE B C 1
ATOM 3647 O O . ILE B 1 175 ? 26.453 0.135 -4.344 1 98.81 175 ILE B O 1
ATOM 3651 N N . LEU B 1 176 ? 27.375 2.084 -3.738 1 98.44 176 LEU B N 1
ATOM 3652 C CA . LEU B 1 176 ? 28.047 2.232 -5.027 1 98.44 176 LEU B CA 1
ATOM 3653 C C . LEU B 1 176 ? 29.078 1.126 -5.234 1 98.44 176 LEU B C 1
ATOM 3655 O O . LEU B 1 176 ? 29.234 0.627 -6.352 1 98.44 176 LEU B O 1
ATOM 3659 N N . ILE B 1 177 ? 29.766 0.765 -4.207 1 98.56 177 ILE B N 1
ATOM 3660 C CA . ILE B 1 177 ? 30.703 -0.347 -4.289 1 98.56 177 ILE B CA 1
ATOM 3661 C C . ILE B 1 177 ? 29.953 -1.624 -4.676 1 98.56 177 ILE B C 1
ATOM 3663 O O . ILE B 1 177 ? 30.391 -2.352 -5.574 1 98.56 177 ILE B O 1
ATOM 3667 N N . PHE B 1 178 ? 28.844 -1.859 -4.098 1 98.38 178 PHE B N 1
ATOM 3668 C CA . PHE B 1 178 ? 28.094 -3.09 -4.336 1 98.38 178 PHE B CA 1
ATOM 3669 C C . PHE B 1 178 ? 27.406 -3.049 -5.695 1 98.38 178 PHE B C 1
ATOM 3671 O O . PHE B 1 178 ? 27.188 -4.09 -6.32 1 98.38 178 PHE B O 1
ATOM 3678 N N . VAL B 1 179 ? 27.016 -1.863 -6.16 1 98.06 179 VAL B N 1
ATOM 3679 C CA . VAL B 1 179 ? 26.547 -1.749 -7.535 1 98.06 179 VAL B CA 1
ATOM 3680 C C . VAL B 1 179 ? 27.641 -2.191 -8.5 1 98.06 179 VAL B C 1
ATOM 3682 O O . VAL B 1 179 ? 27.391 -2.941 -9.445 1 98.06 179 VAL B O 1
ATOM 3685 N N . GLY B 1 180 ? 28.875 -1.773 -8.289 1 97.56 180 GLY B N 1
ATOM 3686 C CA . GLY B 1 180 ? 30 -2.215 -9.094 1 97.56 180 GLY B CA 1
ATOM 3687 C C . GLY B 1 180 ? 30.219 -3.715 -9.039 1 97.56 180 GLY B C 1
ATOM 3688 O O . GLY B 1 180 ? 30.469 -4.348 -10.07 1 97.56 180 GLY B O 1
ATOM 3689 N N . LEU B 1 181 ? 30.078 -4.285 -7.836 1 97.5 181 LEU B N 1
ATOM 3690 C CA . LEU B 1 181 ? 30.234 -5.727 -7.664 1 97.5 181 LEU B CA 1
ATOM 3691 C C . LEU B 1 181 ? 29.141 -6.488 -8.391 1 97.5 181 LEU B C 1
ATOM 3693 O O . LEU B 1 181 ? 29.375 -7.582 -8.906 1 97.5 181 LEU B O 1
ATOM 3697 N N . TYR B 1 182 ? 28 -5.949 -8.367 1 96.88 182 TYR B N 1
ATOM 3698 C CA . TYR B 1 182 ? 26.891 -6.582 -9.086 1 96.88 182 TYR B CA 1
ATOM 3699 C C . TYR B 1 182 ? 27.172 -6.609 -10.586 1 96.88 182 TYR B C 1
ATOM 3701 O O . TYR B 1 182 ? 26.938 -7.621 -11.25 1 96.88 182 TYR B O 1
ATOM 3709 N N . LEU B 1 183 ? 27.625 -5.465 -11.117 1 95.75 183 LEU B N 1
ATOM 3710 C CA . LEU B 1 183 ? 27.969 -5.398 -12.531 1 95.75 183 LEU B CA 1
ATOM 3711 C C . LEU B 1 183 ? 29.062 -6.41 -12.867 1 95.75 183 LEU B C 1
ATOM 3713 O O . LEU B 1 183 ? 29 -7.082 -13.898 1 95.75 183 LEU B O 1
ATOM 3717 N N . TYR B 1 184 ? 30.016 -6.539 -12 1 97 184 TYR B N 1
ATOM 3718 C CA . TYR B 1 184 ? 31.062 -7.543 -12.18 1 97 184 TYR B CA 1
ATOM 3719 C C . TYR B 1 184 ? 30.469 -8.945 -12.188 1 97 184 TYR B C 1
ATOM 3721 O O . TYR B 1 184 ? 30.859 -9.789 -13 1 97 184 TYR B O 1
ATOM 3729 N N . ALA B 1 185 ? 29.531 -9.195 -11.281 1 96.5 185 ALA B N 1
ATOM 3730 C CA . ALA B 1 185 ? 28.891 -10.508 -11.188 1 96.5 185 ALA B CA 1
ATOM 3731 C C . ALA B 1 185 ? 28.141 -10.844 -12.484 1 96.5 185 ALA B C 1
ATOM 3733 O O . ALA B 1 185 ? 28.047 -12.016 -12.859 1 96.5 185 ALA B O 1
ATOM 3734 N N . GLN B 1 186 ? 27.641 -9.773 -13.203 1 92.88 186 GLN B N 1
ATOM 3735 C CA . GLN B 1 186 ? 26.844 -9.984 -14.406 1 92.88 186 GLN B CA 1
ATOM 3736 C C . GLN B 1 186 ? 27.719 -10.148 -15.641 1 92.88 186 GLN B C 1
ATOM 3738 O O . GLN B 1 186 ? 27.391 -10.898 -16.562 1 92.88 186 GLN B O 1
ATOM 3743 N N . ILE B 1 187 ? 28.812 -9.547 -15.703 1 92.62 187 ILE B N 1
ATOM 3744 C CA . ILE B 1 187 ? 29.547 -9.492 -16.969 1 92.62 187 ILE B CA 1
ATOM 3745 C C . ILE B 1 187 ? 30.922 -10.148 -16.797 1 92.62 187 ILE B C 1
ATOM 3747 O O . ILE B 1 187 ? 31.578 -10.492 -17.781 1 92.62 187 ILE B O 1
ATOM 3751 N N . GLY B 1 188 ? 31.328 -10.281 -15.594 1 92.62 188 GLY B N 1
ATOM 3752 C CA . GLY B 1 188 ? 32.656 -10.82 -15.367 1 92.62 188 GLY B CA 1
ATOM 3753 C C . GLY B 1 188 ? 32.781 -12.281 -15.758 1 92.62 188 GLY B C 1
ATOM 3754 O O . GLY B 1 188 ? 31.984 -13.117 -15.336 1 92.62 188 GLY B O 1
ATOM 3755 N N . LYS B 1 189 ? 33.75 -12.688 -16.469 1 93.62 189 LYS B N 1
ATOM 3756 C CA . LYS B 1 189 ? 33.969 -14.047 -16.953 1 93.62 189 LYS B CA 1
ATOM 3757 C C . LYS B 1 189 ? 34.344 -14.992 -15.82 1 93.62 189 LYS B C 1
ATOM 3759 O O . LYS B 1 189 ? 34 -16.172 -15.836 1 93.62 189 LYS B O 1
ATOM 3764 N N . ASN B 1 190 ? 35 -14.469 -14.781 1 94 190 ASN B N 1
ATOM 3765 C CA . ASN B 1 190 ? 35.469 -15.297 -13.68 1 94 190 ASN B CA 1
ATOM 3766 C C . ASN B 1 190 ? 34.688 -15.055 -12.406 1 94 190 ASN B C 1
ATOM 3768 O O . ASN B 1 190 ? 35.094 -15.43 -11.312 1 94 190 ASN B O 1
ATOM 3772 N N . ALA B 1 191 ? 33.5 -14.43 -12.57 1 94.88 191 ALA B N 1
ATOM 3773 C CA . ALA B 1 191 ? 32.688 -14.164 -11.383 1 94.88 191 ALA B CA 1
ATOM 3774 C C . ALA B 1 191 ? 32.094 -15.453 -10.852 1 94.88 191 ALA B C 1
ATOM 3776 O O . ALA B 1 191 ? 31.5 -16.234 -11.609 1 94.88 191 ALA B O 1
ATOM 3777 N N . PRO B 1 192 ? 32.25 -15.672 -9.539 1 95.75 192 PRO B N 1
ATOM 3778 C CA . PRO B 1 192 ? 31.609 -16.844 -8.969 1 95.75 192 PRO B CA 1
ATOM 3779 C C . PRO B 1 192 ? 30.094 -16.812 -9.133 1 95.75 192 PRO B C 1
ATOM 3781 O O . PRO B 1 192 ? 29.484 -15.742 -9.047 1 95.75 192 PRO B O 1
ATOM 3784 N N . ASP B 1 193 ? 29.5 -17.984 -9.18 1 93.31 193 ASP B N 1
ATOM 3785 C CA . ASP B 1 193 ? 28.062 -18.094 -9.422 1 93.31 193 ASP B CA 1
ATOM 3786 C C . ASP B 1 193 ? 27.266 -17.5 -8.266 1 93.31 193 ASP B C 1
ATOM 3788 O O . ASP B 1 193 ? 26.172 -16.953 -8.477 1 93.31 193 ASP B O 1
ATOM 3792 N N . TRP B 1 194 ? 27.812 -17.531 -7.113 1 95.25 194 TRP B N 1
ATOM 3793 C CA . TRP B 1 194 ? 27.078 -17.109 -5.918 1 95.25 194 TRP B CA 1
ATOM 3794 C C . TRP B 1 194 ? 27.172 -15.594 -5.734 1 95.25 194 TRP B C 1
ATOM 3796 O O . TRP B 1 194 ? 26.438 -15.016 -4.93 1 95.25 194 TRP B O 1
ATOM 3806 N N . LEU B 1 195 ? 28.047 -14.922 -6.414 1 97.19 195 LEU B N 1
ATOM 3807 C CA . LEU B 1 195 ? 28.359 -13.516 -6.16 1 97.19 195 LEU B CA 1
ATOM 3808 C C . LEU B 1 195 ? 27.156 -12.633 -6.453 1 97.19 195 LEU B C 1
ATOM 3810 O O . LEU B 1 195 ? 26.812 -11.75 -5.66 1 97.19 195 LEU B O 1
ATOM 3814 N N . GLY B 1 196 ? 26.531 -12.797 -7.543 1 97 196 GLY B N 1
ATOM 3815 C CA . GLY B 1 196 ? 25.344 -12.016 -7.875 1 97 196 GLY B CA 1
ATOM 3816 C C . GLY B 1 196 ? 24.25 -12.109 -6.824 1 97 196 GLY B C 1
ATOM 3817 O O . GLY B 1 196 ? 23.656 -11.102 -6.457 1 97 196 GLY B O 1
ATOM 3818 N N . ASN B 1 197 ? 24.078 -13.305 -6.328 1 97.44 197 ASN B N 1
ATOM 3819 C CA . ASN B 1 197 ? 23.094 -13.523 -5.27 1 97.44 197 ASN B CA 1
ATOM 3820 C C . ASN B 1 197 ? 23.469 -12.766 -3.998 1 97.44 197 ASN B C 1
ATOM 3822 O O . ASN B 1 197 ? 22.625 -12.055 -3.426 1 97.44 197 ASN B O 1
ATOM 3826 N N . ALA B 1 198 ? 24.672 -12.953 -3.668 1 98.06 198 ALA B N 1
ATOM 3827 C CA . ALA B 1 198 ? 25.125 -12.328 -2.434 1 98.06 198 ALA B CA 1
ATOM 3828 C C . ALA B 1 198 ? 25 -10.805 -2.506 1 98.06 198 ALA B C 1
ATOM 3830 O O . ALA B 1 198 ? 24.531 -10.172 -1.559 1 98.06 198 ALA B O 1
ATOM 3831 N N . VAL B 1 199 ? 25.359 -10.266 -3.611 1 98.12 199 VAL B N 1
ATOM 3832 C CA . VAL B 1 199 ? 25.328 -8.82 -3.793 1 98.12 199 VAL B CA 1
ATOM 3833 C C . VAL B 1 199 ? 23.891 -8.328 -3.805 1 98.12 199 VAL B C 1
ATOM 3835 O O . VAL B 1 199 ? 23.578 -7.27 -3.246 1 98.12 199 VAL B O 1
ATOM 3838 N N . GLU B 1 200 ? 23.047 -9.031 -4.395 1 97.62 200 GLU B N 1
ATOM 3839 C CA . GLU B 1 200 ? 21.625 -8.688 -4.395 1 97.62 200 GLU B CA 1
ATOM 3840 C C . GLU B 1 200 ? 21.094 -8.562 -2.973 1 97.62 200 GLU B C 1
ATOM 3842 O O . GLU B 1 200 ? 20.406 -7.59 -2.645 1 97.62 200 GLU B O 1
ATOM 3847 N N . TRP B 1 201 ? 21.422 -9.492 -2.178 1 98.44 201 TRP B N 1
ATOM 3848 C CA . TRP B 1 201 ? 20.984 -9.484 -0.786 1 98.44 201 TRP B CA 1
ATOM 3849 C C . TRP B 1 201 ? 21.516 -8.25 -0.058 1 98.44 201 TRP B C 1
ATOM 3851 O O . TRP B 1 201 ? 20.75 -7.539 0.603 1 98.44 201 TRP B O 1
ATOM 3861 N N . ILE B 1 202 ? 22.719 -8.047 -0.186 1 98.62 202 ILE B N 1
ATOM 3862 C CA . ILE B 1 202 ? 23.375 -6.973 0.555 1 98.62 202 ILE B CA 1
ATOM 3863 C C . ILE B 1 202 ? 22.875 -5.621 0.052 1 98.62 202 ILE B C 1
ATOM 3865 O O . ILE B 1 202 ? 22.547 -4.734 0.849 1 98.62 202 ILE B O 1
ATOM 3869 N N . LEU B 1 203 ? 22.781 -5.449 -1.259 1 98.44 203 LEU B N 1
ATOM 3870 C CA . LEU B 1 203 ? 22.297 -4.207 -1.843 1 98.44 203 LEU B CA 1
ATOM 3871 C C . LEU B 1 203 ? 20.859 -3.914 -1.382 1 98.44 203 LEU B C 1
ATOM 3873 O O . LEU B 1 203 ? 20.531 -2.77 -1.061 1 98.44 203 LEU B O 1
ATOM 3877 N N . THR B 1 204 ? 20.047 -4.918 -1.344 1 98.56 204 THR B N 1
ATOM 3878 C CA . THR B 1 204 ? 18.672 -4.758 -0.906 1 98.56 204 THR B CA 1
ATOM 3879 C C . THR B 1 204 ? 18.609 -4.273 0.54 1 98.56 204 THR B C 1
ATOM 3881 O O . THR B 1 204 ? 17.891 -3.322 0.854 1 98.56 204 THR B O 1
ATOM 3884 N N . LEU B 1 205 ? 19.406 -4.836 1.384 1 98.44 205 LEU B N 1
ATOM 3885 C CA . LEU B 1 205 ? 19.406 -4.457 2.793 1 98.44 205 LEU B CA 1
ATOM 3886 C C . LEU B 1 205 ? 19.969 -3.053 2.982 1 98.44 205 LEU B C 1
ATOM 3888 O O . LEU B 1 205 ? 19.516 -2.311 3.855 1 98.44 205 LEU B O 1
ATOM 3892 N N . LEU B 1 206 ? 20.922 -2.705 2.172 1 98.81 206 LEU B N 1
ATOM 3893 C CA . LEU B 1 206 ? 21.484 -1.359 2.23 1 98.81 206 LEU B CA 1
ATOM 3894 C C . LEU B 1 206 ? 20.453 -0.322 1.804 1 98.81 206 LEU B C 1
ATOM 3896 O O . LEU B 1 206 ? 20.359 0.748 2.41 1 98.81 206 LEU B O 1
ATOM 3900 N N . VAL B 1 207 ? 19.719 -0.615 0.777 1 98.81 207 VAL B N 1
ATOM 3901 C CA . VAL B 1 207 ? 18.672 0.284 0.306 1 98.81 207 VAL B CA 1
ATOM 3902 C C . VAL B 1 207 ? 17.594 0.438 1.381 1 98.81 207 VAL B C 1
ATOM 3904 O O . VAL B 1 207 ? 17.172 1.553 1.682 1 98.81 207 VAL B O 1
ATOM 3907 N N . ILE B 1 208 ? 17.25 -0.659 1.971 1 98.88 208 ILE B N 1
ATOM 3908 C CA . ILE B 1 208 ? 16.25 -0.657 3.041 1 98.88 208 ILE B CA 1
ATOM 3909 C C . ILE B 1 208 ? 16.75 0.192 4.207 1 98.88 208 ILE B C 1
ATOM 3911 O O . ILE B 1 208 ? 16 0.997 4.766 1 98.88 208 ILE B O 1
ATOM 3915 N N . LEU B 1 209 ? 17.984 0.004 4.535 1 98.75 209 LEU B N 1
ATOM 3916 C CA . LEU B 1 209 ? 18.578 0.769 5.625 1 98.75 209 LEU B CA 1
ATOM 3917 C C . LEU B 1 209 ? 18.609 2.256 5.289 1 98.75 209 LEU B C 1
ATOM 3919 O O . LEU B 1 209 ? 18.297 3.094 6.137 1 98.75 209 LEU B O 1
ATOM 3923 N N . TYR B 1 210 ? 18.984 2.58 4.105 1 98.88 210 TYR B N 1
ATOM 3924 C CA . TYR B 1 210 ? 19.016 3.98 3.697 1 98.88 210 TYR B CA 1
ATOM 3925 C C . TYR B 1 210 ? 17.625 4.609 3.83 1 98.88 210 TYR B C 1
ATOM 3927 O O . TYR B 1 210 ? 17.5 5.715 4.359 1 98.88 210 TYR B O 1
ATOM 3935 N N . ILE B 1 211 ? 16.625 3.93 3.387 1 98.81 211 ILE B N 1
ATOM 3936 C CA . ILE B 1 211 ? 15.258 4.414 3.494 1 98.81 211 ILE B CA 1
ATOM 3937 C C . ILE B 1 211 ? 14.891 4.605 4.965 1 98.81 211 ILE B C 1
ATOM 3939 O O . ILE B 1 211 ? 14.281 5.613 5.332 1 98.81 211 ILE B O 1
ATOM 3943 N N . GLY B 1 212 ? 15.328 3.684 5.789 1 98.69 212 GLY B N 1
ATOM 3944 C CA . GLY B 1 212 ? 15.039 3.764 7.211 1 98.69 212 GLY B CA 1
ATOM 3945 C C . GLY B 1 212 ? 15.656 4.977 7.879 1 98.69 212 GLY B C 1
ATOM 3946 O O . GLY B 1 212 ? 15.094 5.527 8.828 1 98.69 212 GLY B O 1
ATOM 3947 N N . THR B 1 213 ? 16.734 5.453 7.418 1 98.69 213 THR B N 1
ATOM 3948 C CA . THR B 1 213 ? 17.453 6.559 8.039 1 98.69 213 THR B CA 1
ATOM 3949 C C . THR B 1 213 ? 16.703 7.871 7.855 1 98.69 213 THR B C 1
ATOM 3951 O O . THR B 1 213 ? 16.984 8.859 8.539 1 98.69 213 THR B O 1
ATOM 3954 N N . PHE B 1 214 ? 15.773 7.91 6.914 1 98.62 214 PHE B N 1
ATOM 3955 C CA . PHE B 1 214 ? 14.992 9.133 6.75 1 98.62 214 PHE B CA 1
ATOM 3956 C C . PHE B 1 214 ? 14.188 9.43 8.008 1 98.62 214 PHE B C 1
ATOM 3958 O O . PHE B 1 214 ? 13.688 10.539 8.18 1 98.62 214 PHE B O 1
ATOM 3965 N N . ALA B 1 215 ? 14.039 8.391 8.836 1 98.31 215 ALA B N 1
ATOM 3966 C CA . ALA B 1 215 ? 13.359 8.617 10.109 1 98.31 215 ALA B CA 1
ATOM 3967 C C . ALA B 1 215 ? 14.055 9.703 10.922 1 98.31 215 ALA B C 1
ATOM 3969 O O . ALA B 1 215 ? 13.398 10.477 11.625 1 98.31 215 ALA B O 1
ATOM 3970 N N . ILE B 1 216 ? 15.328 9.797 10.844 1 97.81 216 ILE B N 1
ATOM 3971 C CA . ILE B 1 216 ? 16.109 10.812 11.555 1 97.81 216 ILE B CA 1
ATOM 3972 C C . ILE B 1 216 ? 15.719 12.203 11.055 1 97.81 216 ILE B C 1
ATOM 3974 O O . ILE B 1 216 ? 15.492 13.109 11.852 1 97.81 216 ILE B O 1
ATOM 3978 N N . ASP B 1 217 ? 15.586 12.344 9.789 1 97.12 217 ASP B N 1
ATOM 3979 C CA . ASP B 1 217 ? 15.344 13.625 9.148 1 97.12 217 ASP B CA 1
ATOM 3980 C C . ASP B 1 217 ? 13.898 14.086 9.359 1 97.12 217 ASP B C 1
ATOM 3982 O O . ASP B 1 217 ? 13.625 15.281 9.453 1 97.12 217 ASP B O 1
ATOM 3986 N N . LEU B 1 218 ? 13.031 13.078 9.422 1 96.12 218 LEU B N 1
ATOM 3987 C CA . LEU B 1 218 ? 11.609 13.398 9.477 1 96.12 218 LEU B CA 1
ATOM 3988 C C . LEU B 1 218 ? 11.117 13.438 10.922 1 96.12 218 LEU B C 1
ATOM 3990 O O . LEU B 1 218 ? 9.906 13.43 11.164 1 96.12 218 LEU B O 1
ATOM 3994 N N . SER B 1 219 ? 12 13.508 11.852 1 93.88 219 SER B N 1
ATOM 3995 C CA . SER B 1 219 ? 11.648 13.469 13.266 1 93.88 219 SER B CA 1
ATOM 3996 C C . SER B 1 219 ? 10.844 14.703 13.672 1 93.88 219 SER B C 1
ATOM 3998 O O . SER B 1 219 ? 10.055 14.656 14.617 1 93.88 219 SER B O 1
ATOM 4000 N N . ASN B 1 220 ? 10.992 15.812 12.922 1 90.5 220 ASN B N 1
ATOM 4001 C CA . ASN B 1 220 ? 10.281 17.047 13.258 1 90.5 220 ASN B CA 1
ATOM 4002 C C . ASN B 1 220 ? 9.203 17.375 12.227 1 90.5 220 ASN B C 1
ATOM 4004 O O . ASN B 1 220 ? 8.789 18.516 12.094 1 90.5 220 ASN B O 1
ATOM 4008 N N . VAL B 1 221 ? 8.938 16.391 11.5 1 90.88 221 VAL B N 1
ATOM 4009 C CA . VAL B 1 221 ? 7.895 16.562 10.484 1 90.88 221 VAL B CA 1
ATOM 4010 C C . VAL B 1 221 ? 6.621 15.844 10.922 1 90.88 221 VAL B C 1
ATOM 4012 O O . VAL B 1 221 ? 6.656 14.664 11.289 1 90.88 221 VAL B O 1
ATOM 4015 N N . GLU B 1 222 ? 5.582 16.562 10.891 1 90.81 222 GLU B N 1
ATOM 4016 C CA . GLU B 1 222 ? 4.305 15.984 11.297 1 90.81 222 GLU B CA 1
ATOM 4017 C C . GLU B 1 222 ? 3.229 16.234 10.242 1 90.81 222 GLU B C 1
ATOM 4019 O O . GLU B 1 222 ? 3.281 17.219 9.516 1 90.81 222 GLU B O 1
ATOM 4024 N N . GLY B 1 223 ? 2.443 15.25 10.172 1 86.5 223 GLY B N 1
ATOM 4025 C CA . GLY B 1 223 ? 1.232 15.422 9.383 1 86.5 223 GLY B CA 1
ATOM 4026 C C . GLY B 1 223 ? 0.04 15.867 10.211 1 86.5 223 GLY B C 1
ATOM 4027 O O . GLY B 1 223 ? -0.162 15.383 11.328 1 86.5 223 GLY B O 1
ATOM 4028 N N . LEU B 1 224 ? -0.59 16.875 9.695 1 84.06 224 LEU B N 1
ATOM 4029 C CA . LEU B 1 224 ? -1.807 17.375 10.328 1 84.06 224 LEU B CA 1
ATOM 4030 C C . LEU B 1 224 ? -3.02 17.141 9.438 1 84.06 224 LEU B C 1
ATOM 4032 O O . LEU B 1 224 ? -2.945 17.344 8.219 1 84.06 224 LEU B O 1
ATOM 4036 N N . VAL B 1 225 ? -4.004 16.531 10.008 1 84.25 225 VAL B N 1
ATOM 4037 C CA . VAL B 1 225 ? -5.301 16.469 9.344 1 84.25 225 VAL B CA 1
ATOM 4038 C C . VAL B 1 225 ? -6.18 17.625 9.812 1 84.25 225 VAL B C 1
ATOM 4040 O O . VAL B 1 225 ? -6.422 17.781 11.008 1 84.25 225 VAL B O 1
ATOM 4043 N N . SER B 1 226 ? -6.465 18.453 8.82 1 84.44 226 SER B N 1
ATOM 4044 C CA . SER B 1 226 ? -7.234 19.641 9.18 1 84.44 226 SER B CA 1
ATOM 4045 C C . SER B 1 226 ? -8.57 19.688 8.438 1 84.44 226 SER B C 1
ATOM 4047 O O . SER B 1 226 ? -8.688 19.141 7.34 1 84.44 226 SER B O 1
ATOM 4049 N N . TYR B 1 227 ? -9.516 20.188 9.078 1 86.31 227 TYR B N 1
ATOM 4050 C CA . TYR B 1 227 ? -10.852 20.391 8.539 1 86.31 227 TYR B CA 1
ATOM 4051 C C . TYR B 1 227 ? -11.133 21.875 8.352 1 86.31 227 TYR B C 1
ATOM 4053 O O . TYR B 1 227 ? -10.953 22.672 9.281 1 86.31 227 TYR B O 1
ATOM 4061 N N . ASP B 1 228 ? -11.516 22.344 7.137 1 78.62 228 ASP B N 1
ATOM 4062 C CA . ASP B 1 228 ? -11.836 23.734 6.848 1 78.62 228 ASP B CA 1
ATOM 4063 C C . ASP B 1 228 ? -13.328 24 7.016 1 78.62 228 ASP B C 1
ATOM 4065 O O . ASP B 1 228 ? -14.156 23.406 6.324 1 78.62 228 ASP B O 1
ATOM 4069 N N . HIS B 1 229 ? -13.766 24.734 8.133 1 67.81 229 HIS B N 1
ATOM 4070 C CA . HIS B 1 229 ? -15.164 25.078 8.344 1 67.81 229 HIS B CA 1
ATOM 4071 C C . HIS B 1 229 ? -15.492 26.438 7.73 1 67.81 229 HIS B C 1
ATOM 4073 O O . HIS B 1 229 ? -14.82 27.438 8.008 1 67.81 229 HIS B O 1
ATOM 4079 N N . ASP B 1 230 ? -15.898 26.625 6.59 1 56.94 230 ASP B N 1
ATOM 4080 C CA . ASP B 1 230 ? -16.406 27.922 6.145 1 56.94 230 ASP B CA 1
ATOM 4081 C C . ASP B 1 230 ? -17.531 28.406 7.051 1 56.94 230 ASP B C 1
ATOM 4083 O O . ASP B 1 230 ? -18.516 27.719 7.254 1 56.94 230 ASP B O 1
ATOM 4087 N N . GLU B 1 231 ? -17.312 29.219 8.055 1 47.72 231 GLU B N 1
ATOM 4088 C CA . GLU B 1 231 ? -18.312 30 8.781 1 47.72 231 GLU B CA 1
ATOM 4089 C C . GLU B 1 231 ? -19.375 30.547 7.836 1 47.72 231 GLU B C 1
ATOM 4091 O O . GLU B 1 231 ? -20.359 31.156 8.273 1 47.72 231 GLU B O 1
ATOM 4096 N N . ALA B 1 232 ? -19.234 30.734 6.664 1 44.91 232 ALA B N 1
ATOM 4097 C CA . ALA B 1 232 ? -20.234 31.531 5.941 1 44.91 232 ALA B CA 1
ATOM 4098 C C . ALA B 1 232 ? -21.625 30.953 6.102 1 44.91 232 ALA B C 1
ATOM 4100 O O . ALA B 1 232 ? -22.609 31.688 6.141 1 44.91 232 ALA B O 1
ATOM 4101 N N . ASN B 1 233 ? -21.797 29.688 6.184 1 43.09 233 ASN B N 1
ATOM 4102 C CA . ASN B 1 233 ? -23.188 29.234 6.188 1 43.09 233 ASN B CA 1
ATOM 4103 C C . ASN B 1 233 ? -23.828 29.391 7.566 1 43.09 233 ASN B C 1
ATOM 4105 O O . ASN B 1 233 ? -25.016 29.094 7.746 1 43.09 233 ASN B O 1
ATOM 4109 N N . GLN B 1 234 ? -23.094 29.625 8.57 1 40.22 234 GLN B N 1
ATOM 4110 C CA . GLN B 1 234 ? -23.719 29.906 9.859 1 40.22 234 GLN B CA 1
ATOM 4111 C C . GLN B 1 234 ? -24.281 31.328 9.898 1 40.22 234 GLN B C 1
ATOM 4113 O O . GLN B 1 234 ? -25.25 31.594 10.617 1 40.22 234 GLN B O 1
ATOM 4118 N N . THR B 1 235 ? -23.625 32.281 9.258 1 40.78 235 THR B N 1
ATOM 4119 C CA . THR B 1 235 ? -24.125 33.656 9.352 1 40.78 235 THR B CA 1
ATOM 4120 C C . THR B 1 235 ? -25.453 33.781 8.602 1 40.78 235 THR B C 1
ATOM 4122 O O . THR B 1 235 ? -26.297 34.594 8.969 1 40.78 235 THR B O 1
ATOM 4125 N N . GLU B 1 236 ? -25.688 33.031 7.574 1 39.59 236 GLU B N 1
ATOM 4126 C CA . GLU B 1 236 ? -26.984 33.25 6.918 1 39.59 236 GLU B CA 1
ATOM 4127 C C . GLU B 1 236 ? -28.125 32.719 7.766 1 39.59 236 GLU B C 1
ATOM 4129 O O . GLU B 1 236 ? -29.234 33.25 7.746 1 39.59 236 GLU B O 1
ATOM 4134 N N . ASP B 1 237 ? -27.875 31.672 8.531 1 40.19 237 ASP B N 1
ATOM 4135 C CA . ASP B 1 237 ? -29.016 31.188 9.305 1 40.19 237 ASP B CA 1
ATOM 4136 C C . ASP B 1 237 ? -29.266 32.062 10.531 1 40.19 237 ASP B C 1
ATOM 4138 O O . ASP B 1 237 ? -30.391 32.125 11.039 1 40.19 237 ASP B O 1
ATOM 4142 N N . MET B 1 238 ? -28.203 32.719 11.094 1 39.03 238 MET B N 1
ATOM 4143 C CA . MET B 1 238 ? -28.484 33.656 12.188 1 39.03 238 MET B CA 1
ATOM 4144 C C . MET B 1 238 ? -29.141 34.938 11.664 1 39.03 238 MET B C 1
ATOM 4146 O O . MET B 1 238 ? -29.938 35.562 12.367 1 39.03 238 MET B O 1
ATOM 4150 N N . GLN B 1 239 ? -28.609 35.406 10.531 1 39.16 239 GLN B N 1
ATOM 4151 C CA . GLN B 1 239 ? -29.219 36.625 10.039 1 39.16 239 GLN B CA 1
ATOM 4152 C C . GLN B 1 239 ? -30.672 36.406 9.641 1 39.16 239 GLN B C 1
ATOM 4154 O O . GLN B 1 239 ? -31.516 37.312 9.844 1 39.16 239 GLN B O 1
ATOM 4159 N N . ASN B 1 240 ? -30.938 35.25 9.094 1 43.09 240 ASN B N 1
ATOM 4160 C CA . ASN B 1 240 ? -32.344 35.062 8.672 1 43.09 240 ASN B CA 1
ATOM 4161 C C . ASN B 1 240 ? -33.25 34.875 9.859 1 43.09 240 ASN B C 1
ATOM 4163 O O . ASN B 1 240 ? -34.469 34.938 9.719 1 43.09 240 ASN B O 1
ATOM 4167 N N . LYS B 1 241 ? -32.688 34.438 11.023 1 42.5 241 LYS B N 1
ATOM 4168 C CA . LYS B 1 241 ? -33.531 34.438 12.211 1 42.5 241 LYS B CA 1
ATOM 4169 C C . LYS B 1 241 ? -33.719 35.844 12.781 1 42.5 241 LYS B C 1
ATOM 4171 O O . LYS B 1 241 ? -34.719 36.125 13.414 1 42.5 241 LYS B O 1
ATOM 4176 N N . GLU B 1 242 ? -32.656 36.688 12.656 1 40.56 242 GLU B N 1
ATOM 4177 C CA . GLU B 1 242 ? -32.844 38.031 13.18 1 40.56 242 GLU B CA 1
ATOM 4178 C C . GLU B 1 242 ? -33.844 38.812 12.328 1 40.56 242 GLU B C 1
ATOM 4180 O O . GLU B 1 242 ? -34.562 39.688 12.836 1 40.56 242 GLU B O 1
ATOM 4185 N N . THR B 1 243 ? -33.781 38.562 10.961 1 40.88 243 THR B N 1
ATOM 4186 C CA . THR B 1 243 ? -34.656 39.375 10.141 1 40.88 243 THR B CA 1
ATOM 4187 C C . THR B 1 243 ? -36.125 38.969 10.383 1 40.88 243 THR B C 1
ATOM 4189 O O . THR B 1 243 ? -37.031 39.812 10.211 1 40.88 243 THR B O 1
ATOM 4192 N N . SER B 1 244 ? -36.25 37.656 10.734 1 38.16 244 SER B N 1
ATOM 4193 C CA . SER B 1 244 ? -37.656 37.312 10.883 1 38.16 244 SER B CA 1
ATOM 4194 C C . SER B 1 244 ? -38.25 37.875 12.156 1 38.16 244 SER B C 1
ATOM 4196 O O . SER B 1 244 ? -39.469 38.031 12.289 1 38.16 244 SER B O 1
ATOM 4198 N N . SER B 1 245 ? -37.281 38.062 13.148 1 36 245 SER B N 1
ATOM 4199 C CA . SER B 1 245 ? -37.938 38.5 14.367 1 36 245 SER B CA 1
ATOM 4200 C C . SER B 1 245 ? -38.219 40 14.312 1 36 245 SER B C 1
ATOM 4202 O O . SER B 1 245 ? -38.906 40.531 15.188 1 36 245 SER B O 1
ATOM 4204 N N . SER B 1 246 ? -37.281 40.688 13.539 1 31.88 246 SER B N 1
ATOM 4205 C CA . SER B 1 246 ? -37.375 42.125 13.766 1 31.88 246 SER B CA 1
ATOM 4206 C C . SER B 1 246 ? -38.531 42.75 12.992 1 31.88 246 SER B C 1
ATOM 4208 O O . SER B 1 246 ? -38.688 43.969 12.938 1 31.88 246 SER B O 1
ATOM 4210 N N . GLU B 1 247 ? -39.094 41.969 12.039 1 31.08 247 GLU B N 1
ATOM 4211 C CA . GLU B 1 247 ? -40.125 42.688 11.297 1 31.08 247 GLU B CA 1
ATOM 4212 C C . GLU B 1 247 ? -41.188 43.25 12.227 1 31.08 247 GLU B C 1
ATOM 4214 O O . GLU B 1 247 ? -42.219 42.594 12.469 1 31.08 247 GLU B O 1
ATOM 4219 N N . CYS B 1 248 ? -40.781 43.625 13.445 1 27.34 248 CYS B N 1
ATOM 4220 C CA . CYS B 1 248 ? -41.844 44.344 14.102 1 27.34 248 CYS B CA 1
ATOM 4221 C C . CYS B 1 248 ? -42.281 45.531 13.266 1 27.34 248 CYS B C 1
ATOM 4223 O O . CYS B 1 248 ? -41.469 46.344 12.852 1 27.34 248 CYS B O 1
ATOM 4225 N N . LYS B 1 249 ? -43.5 45.562 12.625 1 27.2 249 LYS B N 1
ATOM 4226 C CA . LYS B 1 249 ? -44.281 46.5 11.836 1 27.2 249 LYS B CA 1
ATOM 4227 C C . LYS B 1 249 ? -44.25 47.906 12.453 1 27.2 249 LYS B C 1
ATOM 4229 O O . LYS B 1 249 ? -44.969 48.156 13.438 1 27.2 249 LYS B O 1
ATOM 4234 N N . CYS B 1 250 ? -43 48.531 12.773 1 22.95 250 CYS B N 1
ATOM 4235 C CA . CYS B 1 250 ? -43.281 49.906 13.18 1 22.95 250 CYS B CA 1
ATOM 4236 C C . CYS B 1 250 ? -44 50.656 12.078 1 22.95 250 CYS B C 1
ATOM 4238 O O . CYS B 1 250 ? -43.5 50.75 10.953 1 22.95 250 CYS B O 1
ATOM 4240 N N . VAL B 1 251 ? -45.25 50.875 12.023 1 25.48 251 VAL B N 1
ATOM 4241 C CA . VAL B 1 251 ? -46.25 51.625 11.25 1 25.48 251 VAL B CA 1
ATOM 4242 C C . VAL B 1 251 ? -45.812 53.094 11.156 1 25.48 251 VAL B C 1
ATOM 4244 O O . VAL B 1 251 ? -46.156 53.875 12.031 1 25.48 251 VAL B O 1
ATOM 4247 N N . SER B 1 252 ? -44.438 53.469 11.211 1 20.92 252 SER B N 1
ATOM 4248 C CA . SER B 1 252 ? -44.375 54.938 11.328 1 20.92 252 SER B CA 1
ATOM 4249 C C . SER B 1 252 ? -45.062 55.594 10.148 1 20.92 252 SER B C 1
ATOM 4251 O O . SER B 1 252 ? -45.25 55 9.086 1 20.92 252 SER B O 1
ATOM 4253 N N . GLN B 1 253 ? -45.375 57.031 10.32 1 20.61 253 GLN B N 1
ATOM 4254 C CA . GLN B 1 253 ? -46.125 58.219 9.867 1 20.61 253 GLN B CA 1
ATOM 4255 C C . GLN B 1 253 ? -45.5 58.781 8.586 1 20.61 253 GLN B C 1
ATOM 4257 O O . GLN B 1 253 ? -44.312 59.094 8.547 1 20.61 253 GLN B O 1
ATOM 4262 N N . ASN B 1 254 ? -45.969 58.469 7.379 1 21.69 254 ASN B N 1
ATOM 4263 C CA . ASN B 1 254 ? -45.719 58.75 5.965 1 21.69 254 ASN B CA 1
ATOM 4264 C C . ASN B 1 254 ? -45.656 60.25 5.699 1 21.69 254 ASN B C 1
ATOM 4266 O O . ASN B 1 254 ? -46.688 60.938 5.672 1 21.69 254 ASN B O 1
ATOM 4270 N N . LYS B 1 255 ? -44.844 61.094 6.465 1 20.03 255 LYS B N 1
ATOM 4271 C CA . LYS B 1 255 ? -45 62.5 6.055 1 20.03 255 LYS B CA 1
ATOM 4272 C C . LYS B 1 255 ? -44.688 62.656 4.57 1 20.03 255 LYS B C 1
ATOM 4274 O O . LYS B 1 255 ? -43.688 62.156 4.07 1 20.03 255 LYS B O 1
ATOM 4279 N N . GLU B 1 256 ? -45.594 63.281 3.775 1 19.59 256 GLU B N 1
ATOM 4280 C CA . GLU B 1 256 ? -46 63.562 2.408 1 19.59 256 GLU B CA 1
ATOM 4281 C C . GLU B 1 256 ? -45.031 64.5 1.724 1 19.59 256 GLU B C 1
ATOM 4283 O O . GLU B 1 256 ? -45.188 64.812 0.533 1 19.59 256 GLU B O 1
ATOM 4288 N N . ASP B 1 257 ? -43.844 65 2.244 1 19.95 257 ASP B N 1
ATOM 4289 C CA . ASP B 1 257 ? -43.594 66.25 1.627 1 19.95 257 ASP B CA 1
ATOM 4290 C C . ASP B 1 257 ? -43.312 66.125 0.135 1 19.95 257 ASP B C 1
ATOM 4292 O O . ASP B 1 257 ? -42.375 65.438 -0.255 1 19.95 257 ASP B O 1
ATOM 4296 N N . LYS B 1 258 ? -44.219 66.5 -0.702 1 18.81 258 LYS B N 1
ATOM 4297 C CA . LYS B 1 258 ? -44.5 66.438 -2.133 1 18.81 258 LYS B CA 1
ATOM 4298 C C . LYS B 1 258 ? -43.562 67.375 -2.906 1 18.81 258 LYS B C 1
ATOM 4300 O O . LYS B 1 258 ? -43.75 67.625 -4.098 1 18.81 258 LYS B O 1
ATOM 4305 N N . GLN B 1 259 ? -42.406 67.875 -2.434 1 18.95 259 GLN B N 1
ATOM 4306 C CA . GLN B 1 259 ? -42.062 69.062 -3.23 1 18.95 259 GLN B CA 1
ATOM 4307 C C . GLN B 1 259 ? -41.75 68.688 -4.672 1 18.95 259 GLN B C 1
ATOM 4309 O O . GLN B 1 259 ? -40.906 67.812 -4.922 1 18.95 259 GLN B O 1
ATOM 4314 N N . ILE B 1 260 ? -42.562 69.125 -5.684 1 17.33 260 ILE B N 1
ATOM 4315 C CA . ILE B 1 260 ? -42.938 68.938 -7.082 1 17.33 260 ILE B CA 1
ATOM 4316 C C . ILE B 1 260 ? -41.844 69.5 -7.98 1 17.33 260 ILE B C 1
ATOM 4318 O O . ILE B 1 260 ? -41.812 69.25 -9.18 1 17.33 260 ILE B O 1
ATOM 4322 N N . GLN B 1 261 ? -40.844 70.25 -7.531 1 16.95 261 GLN B N 1
ATOM 4323 C CA . GLN B 1 261 ? -40.812 71.375 -8.477 1 16.95 261 GLN B CA 1
ATOM 4324 C C . GLN B 1 261 ? -40.375 70.938 -9.859 1 16.95 261 GLN B C 1
ATOM 4326 O O . GLN B 1 261 ? -39.781 69.812 -10 1 16.95 261 GLN B O 1
ATOM 4331 N N . LEU B 1 262 ? -39.562 71.875 -10.625 1 16.36 262 LEU B N 1
ATOM 4332 C CA . LEU B 1 262 ? -39.656 72.625 -11.859 1 16.36 262 LEU B CA 1
ATOM 4333 C C . LEU B 1 262 ? -38.812 72 -12.953 1 16.36 262 LEU B C 1
ATOM 4335 O O . LEU B 1 262 ? -37.594 71.938 -12.867 1 16.36 262 LEU B O 1
ATOM 4339 N N . ARG B 1 263 ? -39.188 70.812 -13.469 1 16.66 263 ARG B N 1
ATOM 4340 C CA . ARG B 1 263 ? -38.562 70.188 -14.602 1 16.66 263 ARG B CA 1
ATOM 4341 C C . ARG B 1 263 ? -38.594 71.062 -15.844 1 16.66 263 ARG B C 1
ATOM 4343 O O . ARG B 1 263 ? -39.625 71.25 -16.453 1 16.66 263 ARG B O 1
ATOM 4350 N N . ASN B 1 264 ? -37.906 72.062 -15.805 1 16.55 264 ASN B N 1
ATOM 4351 C CA . ASN B 1 264 ? -38.031 72.875 -17.016 1 16.55 264 ASN B CA 1
ATOM 4352 C C . ASN B 1 264 ? -37.656 72.062 -18.25 1 16.55 264 ASN B C 1
ATOM 4354 O O . ASN B 1 264 ? -36.906 71.062 -18.156 1 16.55 264 ASN B O 1
ATOM 4358 N N . THR B 1 265 ? -37.844 72.625 -19.578 1 16 265 THR B N 1
ATOM 4359 C CA . THR B 1 265 ? -38.469 72.438 -20.875 1 16 265 THR B CA 1
ATOM 4360 C C . THR B 1 265 ? -37.438 71.938 -21.906 1 16 265 THR B C 1
ATOM 4362 O O . THR B 1 265 ? -37.75 71.125 -22.75 1 16 265 THR B O 1
ATOM 4365 N N . GLN B 1 266 ? -36.219 72.5 -22.219 1 16.08 266 GLN B N 1
ATOM 4366 C CA . GLN B 1 266 ? -36.125 73 -23.594 1 16.08 266 GLN B CA 1
ATOM 4367 C C . GLN B 1 266 ? -35.75 71.875 -24.562 1 16.08 266 GLN B C 1
ATOM 4369 O O . GLN B 1 266 ? -35.188 70.875 -24.156 1 16.08 266 GLN B O 1
ATOM 4374 N N . ASP B 1 267 ? -35.562 72.125 -26.094 1 16.05 267 ASP B N 1
ATOM 4375 C CA . ASP B 1 267 ? -36.094 71.812 -27.406 1 16.05 267 ASP B CA 1
ATOM 4376 C C . ASP B 1 267 ? -35.156 70.812 -28.125 1 16.05 267 ASP B C 1
ATOM 4378 O O . ASP B 1 267 ? -35.594 69.812 -28.625 1 16.05 267 ASP B O 1
ATOM 4382 N N . SER B 1 268 ? -33.938 71.188 -28.781 1 16.39 268 SER B N 1
ATOM 4383 C CA . SER B 1 268 ? -33.875 71.25 -30.234 1 16.39 268 SER B CA 1
ATOM 4384 C C . SER B 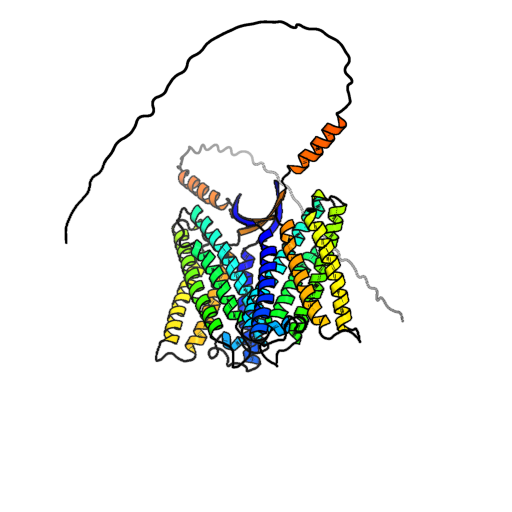1 268 ? -33.469 69.938 -30.844 1 16.39 268 SER B C 1
ATOM 4386 O O . SER B 1 268 ? -32.906 69.062 -30.156 1 16.39 268 SER B O 1
ATOM 4388 N N . GLU B 1 269 ? -32.875 69.875 -32.344 1 16.36 269 GLU B N 1
ATOM 4389 C CA . GLU B 1 269 ? -33.25 69.312 -33.625 1 16.36 269 GLU B CA 1
ATOM 4390 C C . GLU B 1 269 ? -32.469 68.062 -33.938 1 16.36 269 GLU B C 1
ATOM 4392 O O . GLU B 1 269 ? -33.031 67 -34.062 1 16.36 269 GLU B O 1
ATOM 4397 N N . GLY B 1 270 ? -31.375 68.125 -35 1 16.66 270 GLY B N 1
ATOM 4398 C CA . GLY B 1 270 ? -31.391 67.688 -36.375 1 16.66 270 GLY B CA 1
ATOM 4399 C C . GLY B 1 270 ? -30.781 66.375 -36.625 1 16.66 270 GLY B C 1
ATOM 4400 O O . GLY B 1 270 ? -30.156 65.812 -35.719 1 16.66 270 GLY B O 1
ATOM 4401 N N . GLU B 1 271 ? -30.266 66 -38.031 1 16.92 271 GLU B N 1
ATOM 4402 C CA . GLU B 1 271 ? -30.453 65 -39.125 1 16.92 271 GLU B CA 1
ATOM 4403 C C . GLU B 1 271 ? -29.391 63.938 -39.062 1 16.92 271 GLU B C 1
ATOM 4405 O O . GLU B 1 271 ? -28.375 64.062 -38.406 1 16.92 271 GLU B O 1
ATOM 4410 N N . PHE B 1 272 ? -29.531 62.906 -40.156 1 17.19 272 PHE B N 1
ATOM 4411 C CA . PHE B 1 272 ? -29.5 61.5 -40.531 1 17.19 272 PHE B CA 1
ATOM 4412 C C . PHE B 1 272 ? -28.109 61.094 -41.031 1 17.19 272 PHE B C 1
ATOM 4414 O O . PHE B 1 272 ? -27.594 60.062 -40.625 1 17.19 272 PHE B O 1
ATOM 4421 N N . TYR B 1 273 ? -27.25 61.688 -42.031 1 16.97 273 TYR B N 1
ATOM 4422 C CA . TYR B 1 273 ? -27.047 61.031 -43.344 1 16.97 273 TYR B CA 1
ATOM 4423 C C . TYR B 1 273 ? -25.75 60.219 -43.344 1 16.97 273 TYR B C 1
ATOM 4425 O O . TYR B 1 273 ? -25.453 59.531 -44.312 1 16.97 273 TYR B O 1
ATOM 4433 N N . VAL B 1 274 ? -25.172 59.688 -42.531 1 18.09 274 VAL B N 1
ATOM 4434 C CA . VAL B 1 274 ? -23.812 59.531 -43 1 18.09 274 VAL B CA 1
ATOM 4435 C C . VAL B 1 274 ? -23.75 58.406 -44.031 1 18.09 274 VAL B C 1
ATOM 4437 O O . VAL B 1 274 ? -24.344 57.344 -43.875 1 18.09 274 VAL B O 1
ATOM 4440 N N . GLU B 1 275 ? -23.047 58.656 -45.312 1 17.03 275 GLU B N 1
ATOM 4441 C CA . GLU B 1 275 ? -22.719 58.125 -46.625 1 17.03 275 GLU B CA 1
ATOM 4442 C C . GLU B 1 275 ? -21.812 56.906 -46.562 1 17.03 275 GLU B C 1
ATOM 4444 O O . GLU B 1 275 ? -20.953 56.812 -45.656 1 17.03 275 GLU B O 1
ATOM 4449 N N . MET B 1 276 ? -22.016 55.875 -47.406 1 18.7 276 MET B N 1
ATOM 4450 C CA . MET B 1 276 ? -21.75 54.469 -47.75 1 18.7 276 MET B CA 1
ATOM 4451 C C . MET B 1 276 ? -20.375 54.312 -48.406 1 18.7 276 MET B C 1
ATOM 4453 O O . MET B 1 276 ? -19.953 53.219 -48.688 1 18.7 276 MET B O 1
ATOM 4457 N N . PRO B 1 277 ? -19.297 55.188 -48.344 1 16.64 277 PRO B N 1
ATOM 4458 C CA . PRO B 1 277 ? -18.609 55.031 -49.656 1 16.64 277 PRO B CA 1
ATOM 4459 C C . PRO B 1 277 ? -18.094 53.625 -49.906 1 16.64 277 PRO B C 1
ATOM 4461 O O . PRO B 1 277 ? -17.953 52.844 -48.969 1 16.64 277 PRO B O 1
ATOM 4464 N N . SER B 1 278 ? -17.703 53.312 -51.25 1 17.84 278 SER B N 1
ATOM 4465 C CA . SER B 1 278 ? -17.5 52.406 -52.375 1 17.84 278 SER B CA 1
ATOM 4466 C C . SER B 1 278 ? -16.125 51.75 -52.344 1 17.84 278 SER B C 1
ATOM 4468 O O . SER B 1 278 ? -15.727 51.062 -53.281 1 17.84 278 SER B O 1
ATOM 4470 N N . TYR B 1 279 ? -15.406 51.5 -51.281 1 17.31 279 TYR B N 1
ATOM 4471 C CA . TYR B 1 279 ? -14.016 51.375 -51.688 1 17.31 279 TYR B CA 1
ATOM 4472 C C . TYR B 1 279 ? -13.836 50.219 -52.656 1 17.31 279 TYR B C 1
ATOM 4474 O O . TYR B 1 279 ? -14.555 49.219 -52.594 1 17.31 279 TYR B O 1
ATOM 4482 N N . GLN B 1 280 ? -12.844 50.406 -53.656 1 16.53 280 GLN B N 1
ATOM 4483 C CA . GLN B 1 280 ? -12.289 50.031 -54.938 1 16.53 280 GLN B CA 1
ATOM 4484 C C . GLN B 1 280 ? -11.719 48.625 -54.906 1 16.53 280 GLN B C 1
ATOM 4486 O O . GLN B 1 280 ? -11.445 48.094 -53.844 1 16.53 280 GLN B O 1
ATOM 4491 N N . ASN B 1 281 ? -10.945 48.281 -56.062 1 17.52 281 ASN B N 1
ATOM 4492 C CA . ASN B 1 281 ? -10.68 47.344 -57.156 1 17.52 281 ASN B CA 1
ATOM 4493 C C . ASN B 1 281 ? -9.508 46.438 -56.875 1 17.52 281 ASN B C 1
ATOM 4495 O O . ASN B 1 281 ? -9.125 45.594 -57.688 1 17.52 281 ASN B O 1
ATOM 4499 N N . ILE B 1 282 ? -8.711 46.5 -55.781 1 18.59 282 ILE B N 1
ATOM 4500 C CA . ILE B 1 282 ? -7.344 46.281 -56.219 1 18.59 282 ILE B CA 1
ATOM 4501 C C . ILE B 1 282 ? -7.199 44.875 -56.75 1 18.59 282 ILE B C 1
ATOM 4503 O O . ILE B 1 282 ? -7.578 43.906 -56.094 1 18.59 282 ILE B O 1
ATOM 4507 N N . ASN B 1 283 ? -6.672 44.719 -58.062 1 17.52 283 ASN B N 1
ATOM 4508 C CA . ASN B 1 283 ? -6.398 43.875 -59.219 1 17.52 283 ASN B CA 1
ATOM 4509 C C . ASN B 1 283 ? -5.426 42.75 -58.875 1 17.52 283 ASN B C 1
ATOM 4511 O O . ASN B 1 283 ? -5.648 41.594 -59.25 1 17.52 283 ASN B O 1
ATOM 4515 N N . GLN B 1 284 ? -4.07 43.031 -58.594 1 19.08 284 GLN B N 1
ATOM 4516 C CA . GLN B 1 284 ? -3.053 42.531 -59.5 1 19.08 284 GLN B CA 1
ATOM 4517 C C . GLN B 1 284 ? -2.842 41.031 -59.312 1 19.08 284 GLN B C 1
ATOM 4519 O O . GLN B 1 284 ? -2.922 40.531 -58.219 1 19.08 284 GLN B O 1
ATOM 4524 N N . PRO B 1 285 ? -2.586 40.312 -60.5 1 20.77 285 PRO B N 1
ATOM 4525 C CA . PRO B 1 285 ? -2.389 38.969 -61 1 20.77 285 PRO B CA 1
ATOM 4526 C C . PRO B 1 285 ? -1.089 38.312 -60.5 1 20.77 285 PRO B C 1
ATOM 4528 O O . PRO B 1 285 ? -0.007 38.688 -60.969 1 20.77 285 PRO B O 1
ATOM 4531 N N . LEU B 1 286 ? -0.667 38.5 -59.375 1 19.31 286 LEU B N 1
ATOM 4532 C CA . LEU B 1 286 ? 0.749 38.156 -59.312 1 19.31 286 LEU B CA 1
ATOM 4533 C C . LEU B 1 286 ? 1.021 36.875 -60.062 1 19.31 286 LEU B C 1
ATOM 4535 O O . LEU B 1 286 ? 0.439 35.812 -59.719 1 19.31 286 LEU B O 1
ATOM 4539 N N . ASN B 1 287 ? 1.609 36.906 -61.344 1 18.31 287 ASN B N 1
ATOM 4540 C CA . ASN B 1 287 ? 2.232 36.156 -62.406 1 18.31 287 ASN B CA 1
ATOM 4541 C C . ASN B 1 287 ? 3.035 35 -61.875 1 18.31 287 ASN B C 1
ATOM 4543 O O . ASN B 1 287 ? 2.84 33.844 -62.344 1 18.31 287 ASN B O 1
ATOM 4547 N N . GLN B 1 288 ? 4.469 35.125 -62.188 1 17.69 288 GLN B N 1
ATOM 4548 C CA . GLN B 1 288 ? 5.426 34.469 -63.062 1 17.69 288 GLN B CA 1
ATOM 4549 C C . GLN B 1 288 ? 6.012 33.25 -62.406 1 17.69 288 GLN B C 1
ATOM 4551 O O . GLN B 1 288 ? 6.082 32.188 -63.031 1 17.69 288 GLN B O 1
ATOM 4556 N N . LYS B 1 289 ? 7.297 33.438 -61.781 1 17.75 289 LYS B N 1
ATOM 4557 C CA . LYS B 1 289 ? 8.547 32.75 -62.094 1 17.75 289 LYS B CA 1
ATOM 4558 C C . LYS B 1 289 ? 8.539 31.312 -61.594 1 17.75 289 LYS B C 1
ATOM 4560 O O . LYS B 1 289 ? 7.934 31 -60.594 1 17.75 289 LYS B O 1
ATOM 4565 N N . ILE B 1 290 ? 9.883 30.484 -62.156 1 19.81 290 ILE B N 1
ATOM 4566 C CA . ILE B 1 290 ? 10.555 29.203 -62.375 1 19.81 290 ILE B CA 1
ATOM 4567 C C . ILE B 1 290 ? 10.867 28.562 -61.031 1 19.81 290 ILE B C 1
ATOM 4569 O O . ILE B 1 290 ? 11.352 29.234 -60.125 1 19.81 290 ILE B O 1
#

Sequence (580 aa):
MKRQLGTFPFWVLPVIAMLVSAFGILASYTIAVKLGHVNPFPNTDITHAAIKYPEYIIFRAFLMVGAILIAIVMLIVSWWFQLQAEKANVTPSGLNFIGKGGVSAGFLLCLSTASISDGGDMDWIPHIIGATGFFITIVFVIGVCTENYVKIYKANPRFIPFYSFVIKIILQAIILIFVGLYLYAQIGKNAPDWLGNAVEWILTLLVILYIGTFAIDLSNVEGLVSYDHDEANQTEDMQNKETSSSECKCVSQNKEDKQIQLRNTQDSEGEFYVEMPSYQNINQPLNQKIMKRQLGTFPFWVLPVIAMLVSAFGILASYTIAVKLGHVNPFPNTDITHAAIKYPEYIIFRAFLMVGAILIAIVMLIVSWWFQLQAEKANVTPSGLNFIGKGGVSAGFLLCLSTASISDGGDMDWIPHIIGATGFFITIVFVIGVCTENYVKIYKANPRFIPFYSFVIKIILQAIILIFVGLYLYAQIGKNAPDWLGNAVEWILTLLVILYIGTFAIDLSNVEGLVSYDHDEANQTEDMQNKETSSSECKCVSQNKEDKQIQLRNTQDSEGEFYVEMPSYQNINQPLNQKI

Organism: Tetrahymena thermophila (strain SB210) (NCBI:txid312017)

Nearest PDB structures (foldseek):
  7ytb-assembly1_B  TM=3.418E-01  e=2.442E-01  Bdellovibrio
  5g2c-assembly1_A  TM=2.983E-01  e=4.274E+00  Nonlabens marinus S1-08
  7ytb-assembly1_B  TM=3.416E-01  e=2.782E-01  Bdellovibrio
  5k3h-assembly2_D  TM=2.163E-01  e=2.219E+00  Caenorhabditis elegans

Radius of gyration: 36.98 Å; Cα contacts (8 Å, |Δi|>4): 796; chains: 2; bounding box: 89×102×137 Å

Solvent-accessible surface area (backbone atoms only — not comparable to full-atom values): 31014 Å² total; per-residue (Å²): 97,76,44,78,64,48,75,42,66,49,24,52,49,22,42,48,25,28,49,36,31,50,46,14,53,51,49,8,36,52,49,22,40,74,71,62,73,40,57,61,87,41,65,41,39,72,65,72,27,28,29,44,88,71,22,25,32,48,24,33,43,24,38,41,52,18,19,52,37,45,16,52,44,25,40,52,48,27,43,50,48,52,51,42,16,58,74,42,72,48,84,69,57,60,48,66,45,32,20,54,34,25,37,48,20,16,52,23,37,28,44,19,48,31,39,62,37,49,49,101,73,50,64,56,63,58,25,49,53,10,48,53,47,16,54,56,38,45,54,50,33,51,50,44,50,46,50,37,48,51,53,35,35,74,64,34,50,86,70,42,60,65,69,56,49,53,52,45,52,51,50,49,53,51,47,52,52,42,53,52,51,35,52,38,35,71,67,40,90,82,43,57,84,40,47,42,23,40,37,51,53,51,49,51,52,50,52,36,48,56,50,27,49,46,22,68,75,26,64,47,28,32,33,33,34,30,35,60,47,76,62,67,71,57,54,55,58,54,51,54,51,53,56,64,66,57,64,63,79,73,78,74,84,82,76,87,84,89,83,79,84,81,90,83,92,86,90,93,85,89,75,89,79,84,84,78,85,77,86,90,77,94,72,89,75,86,87,86,86,135,97,76,43,78,63,48,76,42,66,48,24,53,48,23,42,48,24,27,48,35,31,51,45,15,53,52,51,9,37,51,48,21,41,74,72,62,72,39,57,61,86,41,65,40,40,72,62,72,28,26,28,44,88,72,22,25,32,47,25,32,43,25,38,42,52,17,19,53,37,44,16,53,44,25,39,51,46,27,43,50,47,52,51,42,18,57,75,42,71,47,86,70,58,59,47,66,46,30,20,54,34,25,38,49,20,16,50,22,36,27,44,17,48,29,38,61,36,47,48,100,75,50,64,56,63,58,24,49,54,9,47,53,47,17,54,56,37,45,53,50,33,50,50,43,51,47,50,35,48,52,53,36,35,74,63,33,50,88,71,40,60,66,68,54,50,53,53,46,54,52,50,49,54,52,46,53,51,44,52,52,50,35,52,40,36,72,68,39,89,82,45,56,84,41,46,41,23,41,36,52,53,52,49,51,52,50,52,38,50,57,50,27,50,46,21,68,76,25,64,47,28,31,34,34,35,31,36,61,47,74,62,66,70,56,53,55,58,53,49,56,52,49,56,66,64,56,68,60,82,73,80,76,84,81,80,68,86,66,87,72,78,83,79,80,82,91,86,92,90,90,93,83,75,86,84,78,82,75,88,84,74,92,74,85,74,90,79,82,90,137

InterPro domains:
  IPR019402 CWH43-like, N-terminal domain [PF10277] (9-220)
  IPR050911 DRAM/TMEM150 Autophagy Modulator [PTHR21324] (13-241)

pLDDT: mean 80.46, std 29.42, range [15.57, 98.88]

Secondary structure (DSSP, 8-state):
-EEEEEEEETTHHHHHHHHHHHHHHHHHHHHHHHTTSS--TTSS-TTGGGSSTTHHHHHHHHHHHHHHHHHHHHHHHHHHHHHHHHHTT---S-HHHHHHHHHHHHHHHHHHHHT--SSTT--HHHHHHHHHHHHHHHHHHHHHHHHHHHHHHHH-GGGS-HHHHHHHHHHHHHHHHHHHHHHHHHH-TT--TTHHHHHHHHHHHHHHHHHHTHHHHGGGEEEEEEEE--THHHHHHHHHHHHHH---------------------------------------------/-EEEEEEEETTHHHHHHHHHHHHHHHHHHHHHHHTTSS--TTSS-TTGGGSSTTHHHHHHHHHHHHHHHHHHHHHHHHHHHHHHHHHTT---S-HHHHHHHHHHHHHHHHHHHHT--SSTT--HHHHHHHHHHHHHHHHHHHHHHHHHHHHHHHH-GGGS-HHHHHHHHHHHHHHHHHHHHHHHHHH-TT--TTHHHHHHHHHHHHHHHHHHTHHHHGGGEEEEEEEE--THHHHHHHHHHHHHH---------------------------------------------

Foldseek 3Di:
DKDFDDKDQLLVLLQLLLVLQVCLQVVLQVVCVVVPQFPHPLRDASLSSQQAPPSLVSNLVRQLSSLVSQLVLQLVVLVLLVVLCVVLVHDAPPSVLSNVLSNVLSVLSNQLSVQRYHDPPRDCVSNCSSVVSNLVSLLVSLVSVLVSLVRSCVSPVVSPDPVLNVLSVVLNVVLVVLVVQLVCCVPPPPRDVSSNRNSNVVNSSSSSVNSSSCSVNSRPPMDTDMDDDPCPVVVVVVVVVVVVVPPPVPVDDDDDDDDDDDDDDDDDDDDDDDDDDDDDDDDDDDDDDD/DKDFDDKDQLLVLLQLLLVLQVCLQVVLQVVCVVVPQFDHPLRDASLSSQQAPPSLVSNLVRQLSSLVSQLVLQLVVLVLLVVLCVVLVHDAPPSVLSNVLSNQLSVLSNQLSVQRYHDPPRDCVSNCSSVVSNLVSLLVSLVSSLVSLVRSCVSPVVSPDPVLNVLSVVLNVVLVVLVVQLVCCVPPPPRDVSSNRNSNVVNSSSSSVNSSSCSVSSRVPMDTDMDDDPCPVVVVVVVVVVVVVPPPVPVDDPPCPPPDDDPDDDDDDDDDDDDDDDDDDDDDDPDDDD